Protein AF-0000000065977862 (afdb_homodimer)

Solvent-accessible surface area (backbone atoms only — not comparable to full-atom values): 32232 Å² total; per-residue (Å²): 123,79,76,81,74,73,74,46,27,35,34,35,35,22,67,51,68,40,28,45,36,22,51,49,40,24,47,62,66,51,50,54,41,31,39,32,36,29,49,92,56,52,55,38,40,43,19,47,24,53,32,53,48,42,27,31,52,81,55,30,76,56,52,52,38,62,42,56,51,68,64,34,32,77,22,51,32,39,36,36,43,52,56,70,78,80,52,93,88,59,50,72,64,56,44,46,43,54,30,50,54,54,44,51,70,47,46,51,51,30,48,73,37,55,38,76,45,29,41,39,27,60,22,61,57,20,31,56,49,26,40,46,49,33,26,46,56,49,52,62,67,37,31,36,37,13,45,34,16,32,47,57,15,32,38,42,16,42,55,52,12,61,75,71,71,47,60,26,74,58,38,52,46,50,31,32,22,37,61,63,92,50,38,45,72,47,60,92,67,20,20,46,90,80,43,36,50,64,56,50,39,52,74,69,72,44,60,76,62,51,61,56,51,50,52,49,51,48,72,42,43,63,57,54,22,29,75,35,55,66,58,81,24,48,18,52,8,38,44,50,33,49,53,50,42,30,22,77,65,48,54,62,38,78,40,38,23,11,37,74,31,82,50,56,98,75,34,63,87,46,31,38,16,35,43,25,26,26,19,70,73,28,55,73,44,78,55,75,74,91,60,53,73,69,55,44,52,44,42,51,51,20,49,50,56,51,48,53,54,44,52,51,36,46,65,72,63,58,68,76,56,65,96,125,80,75,83,72,72,73,47,25,36,34,36,34,23,68,50,68,40,28,44,34,21,53,48,40,24,46,63,66,50,51,53,40,30,39,31,36,30,49,90,57,52,52,38,38,42,18,48,23,54,33,53,48,42,28,32,50,83,55,31,77,58,52,54,39,64,42,56,53,68,64,33,30,77,22,51,32,39,35,35,43,53,56,69,76,81,52,93,88,58,49,72,66,56,44,47,41,54,28,49,54,54,45,51,72,47,44,50,49,30,47,70,36,54,37,75,44,27,41,39,26,62,21,62,56,20,31,56,49,27,41,48,48,33,28,45,57,46,55,61,67,38,30,36,35,12,44,32,17,32,49,56,16,32,37,43,15,42,54,52,11,60,75,70,70,47,58,27,73,58,36,51,47,49,30,30,22,37,62,63,91,48,38,44,71,46,60,94,66,19,20,46,89,81,44,36,49,64,56,51,39,51,74,69,72,45,61,76,63,52,60,56,50,49,52,50,51,48,71,42,43,62,55,54,22,27,75,35,55,66,57,80,24,49,20,52,8,38,46,49,34,50,52,51,41,30,23,76,64,48,55,61,40,78,41,39,22,11,38,74,31,81,50,56,96,75,34,65,86,45,31,38,15,35,43,25,28,27,18,70,73,27,55,74,42,80,52,74,75,90,60,54,73,69,54,43,50,45,40,51,52,20,49,48,54,52,49,53,53,46,54,52,35,46,65,74,62,57,69,75,58,66,94

pLDDT: mean 95.91, std 7.28, range [27.33, 98.94]

Organism: Lactobacillus acidophilus (strain ATCC 700396 / NCK56 / N2 / NCFM) (NCBI:txid272621)

Radius of gyration: 26.28 Å; Cα contacts (8 Å, |Δi|>4): 1397; chains: 2; bounding box: 61×75×62 Å

InterPro domains:
  IPR001236 Lactate/malate dehydrogenase, N-terminal [PF00056] (9-146)
  IPR001557 L-lactate/malate dehydrogenase [PIRSF000102] (6-319)
  IPR001557 L-lactate/malate dehydrogenase [PR00086] (9-33)
  IPR001557 L-lactate/malate dehydrogenase [PR00086] (34-58)
  IPR001557 L-lactate/malate dehydrogenase [PR00086] (120-140)
  IPR001557 L-lactate/malate dehydrogenase [PR00086] (144-162)
  IPR001557 L-lactate/malate dehydrogenase [PR00086] (174-187)
  IPR011304 L-lactate dehydrogenase [MF_00488] (7-314)
  IPR011304 L-lactate dehydrogenase [TIGR01771] (12-308)
  IPR015955 Lactate dehydrogenase/glycoside hydrolase, family 4, C-terminal [G3DSA:3.90.110.10] (149-323)
  IPR015955 Lactate dehydrogenase/glycoside hydrolase, family 4, C-terminal [SSF56327] (147-313)
  IPR018177 L-lactate dehydrogenase, active site [PS00064] (176-182)
  IPR022383 Lactate/malate dehydrogenase, C-terminal [PF02866] (149-316)
  IPR036291 NAD(P)-binding domain superfamily [SSF51735] (6-148)

Secondary structure (DSSP, 8-state):
-----PPPEEEEE--SHHHHHHHHHHHHHT--SEEEEE-S-HHHHHHHHHHHHTTGGGS---EEEE--GGGGGG-SEEEE---PPPPTT--HHHHHHHHHHHHHHHHHHHHHTT--SEEEE-SSSHHHHHHHHHHHH---GGGEEE-TTHHHHHHHHHHHHHHHTS-GGGEE--EEB-SSTT-EE-TTT-EETTEEHHHHHHHTT--THHHHHHHHHHHHHHHHHHHHHS---HHHHHHHHHHHHHHHTT--EEEEEEEEEESGGG-EEEEEEEEEEEETTEEEEE------HHHHHHHHHHHHHHHHHHHHHHHHH------/-----PPPEEEEE--SHHHHHHHHHHHHHT--SEEEEE-S-HHHHHHHHHHHHTTGGGS---EEEE--GGGGGG-SEEEE---PPPPTT--HHHHHHHHHHHHHHHHHHHHHTT--SEEEE-SSSHHHHHHHHHHHH---GGGEEE-TTHHHHHHHHHHHHHHHTS-GGGEE--EEB-SSTT-EE-TTT-EETTEEHHHHHHHTT--THHHHHHHHHHHHHHHHHHHHHS---HHHHHHHHHHHHHHHTT--EEEEEEEEEESGGG-EEEEEEEEEEEETTEEEEE------HHHHHHHHHHHHHHHHHHHHHHHHH------

Structure (mmCIF, N/CA/C/O backbone):
data_AF-0000000065977862-model_v1
#
loop_
_entity.id
_entity.type
_entity.pdbx_description
1 polymer 'L-lactate dehydrogenase 1'
#
loop_
_atom_site.group_PDB
_atom_site.id
_atom_site.type_symbol
_atom_site.label_atom_id
_atom_site.label_alt_id
_atom_site.label_comp_id
_atom_site.label_asym_id
_atom_site.label_entity_id
_atom_site.label_seq_id
_atom_site.pdbx_PDB_ins_code
_atom_site.Cartn_x
_atom_site.Cartn_y
_atom_site.Cartn_z
_atom_site.occupancy
_atom_site.B_iso_or_equiv
_atom_site.auth_seq_id
_atom_site.auth_comp_id
_atom_site.auth_asym_id
_atom_site.auth_atom_id
_atom_site.pdbx_PDB_model_num
ATOM 1 N N . MET A 1 1 ? 33.156 -12.344 16.094 1 28.36 1 MET A N 1
ATOM 2 C CA . MET A 1 1 ? 32.906 -11.18 15.25 1 28.36 1 MET A CA 1
ATOM 3 C C . MET A 1 1 ? 31.453 -11.164 14.781 1 28.36 1 MET A C 1
ATOM 5 O O . MET A 1 1 ? 30.938 -12.18 14.32 1 28.36 1 MET A O 1
ATOM 9 N N . ALA A 1 2 ? 30.734 -10.211 15.227 1 36.12 2 ALA A N 1
ATOM 10 C CA . ALA A 1 2 ? 29.328 -10.109 14.891 1 36.12 2 ALA A CA 1
ATOM 11 C C . ALA A 1 2 ? 29.094 -10.305 13.391 1 36.12 2 ALA A C 1
ATOM 13 O O . ALA A 1 2 ? 29.828 -9.758 12.57 1 36.12 2 ALA A O 1
ATOM 14 N N . ARG A 1 3 ? 28.797 -11.406 12.938 1 39 3 ARG A N 1
ATOM 15 C CA . ARG A 1 3 ? 28.516 -11.633 11.523 1 39 3 ARG A CA 1
ATOM 16 C C . ARG A 1 3 ? 27.828 -10.43 10.898 1 39 3 ARG A C 1
ATOM 18 O O . ARG A 1 3 ? 26.797 -9.961 11.406 1 39 3 ARG A O 1
ATOM 25 N N . VAL A 1 4 ? 28.688 -9.461 10.281 1 50.78 4 VAL A N 1
ATOM 26 C CA . VAL A 1 4 ? 28.172 -8.25 9.648 1 50.78 4 VAL A CA 1
ATOM 27 C C . VAL A 1 4 ? 27.047 -8.617 8.68 1 50.78 4 VAL A C 1
ATOM 29 O O . VAL A 1 4 ? 27.297 -9.172 7.609 1 50.78 4 VAL A O 1
ATOM 32 N N . GLU A 1 5 ? 25.875 -9.102 9.148 1 66.5 5 GLU A N 1
ATOM 33 C CA . GLU A 1 5 ? 24.75 -9.438 8.281 1 66.5 5 GLU A CA 1
ATOM 34 C C . GLU A 1 5 ? 24.359 -8.25 7.398 1 66.5 5 GLU A C 1
ATOM 36 O O . GLU A 1 5 ? 24.219 -7.129 7.883 1 66.5 5 GLU A O 1
ATOM 41 N N . LYS A 1 6 ? 24.703 -8.383 6.047 1 84.06 6 LYS A N 1
ATOM 42 C CA . LYS A 1 6 ? 24.375 -7.375 5.043 1 84.06 6 LYS A CA 1
ATOM 43 C C . LYS A 1 6 ? 22.859 -7.141 4.988 1 84.06 6 LYS A C 1
ATOM 45 O O . LYS A 1 6 ? 22.078 -8.07 5.172 1 84.06 6 LYS A O 1
ATOM 50 N N . PRO A 1 7 ? 22.453 -5.848 4.941 1 91.94 7 PRO A N 1
ATOM 51 C CA . PRO A 1 7 ? 21.031 -5.566 4.754 1 91.94 7 PRO A CA 1
ATOM 52 C C . PRO A 1 7 ? 20.438 -6.316 3.566 1 91.94 7 PRO A C 1
ATOM 54 O O . PRO A 1 7 ? 21.109 -6.512 2.551 1 91.94 7 PRO A O 1
ATOM 57 N N . ARG A 1 8 ? 19.297 -6.895 3.783 1 96.88 8 ARG A N 1
ATOM 58 C CA . ARG A 1 8 ? 18.594 -7.512 2.664 1 96.88 8 ARG A CA 1
ATOM 59 C C . ARG A 1 8 ? 18.297 -6.488 1.574 1 96.88 8 ARG A C 1
ATOM 61 O O . ARG A 1 8 ? 17.859 -5.371 1.867 1 96.88 8 ARG A O 1
ATOM 68 N N . LYS A 1 9 ? 18.625 -6.891 0.368 1 98.38 9 LYS A N 1
ATOM 69 C CA . LYS A 1 9 ? 18.531 -5.98 -0.771 1 98.38 9 LYS A CA 1
ATOM 70 C C . LYS A 1 9 ? 17.672 -6.578 -1.881 1 98.38 9 LYS A C 1
ATOM 72 O O . LYS A 1 9 ? 17.953 -7.672 -2.369 1 98.38 9 LYS A O 1
ATOM 77 N N . VAL A 1 10 ? 16.609 -5.836 -2.252 1 98.94 10 VAL A N 1
ATOM 78 C CA . VAL A 1 10 ? 15.719 -6.227 -3.344 1 98.94 10 VAL A CA 1
ATOM 79 C C . VAL A 1 10 ? 15.82 -5.211 -4.48 1 98.94 10 VAL A C 1
ATOM 81 O O . VAL A 1 10 ? 15.844 -4.004 -4.238 1 98.94 10 VAL A O 1
ATOM 84 N N . ILE A 1 11 ? 15.969 -5.684 -5.715 1 98.94 11 ILE A N 1
ATOM 85 C CA . ILE A 1 11 ? 15.867 -4.832 -6.895 1 98.94 11 ILE A CA 1
ATOM 86 C C . ILE A 1 11 ? 14.586 -5.16 -7.656 1 98.94 11 ILE A C 1
ATOM 88 O O . ILE A 1 11 ? 14.352 -6.316 -8.023 1 98.94 11 ILE A O 1
ATOM 92 N N . LEU A 1 12 ? 13.758 -4.184 -7.785 1 98.94 12 LEU A N 1
ATOM 93 C CA . LEU A 1 12 ? 12.539 -4.273 -8.586 1 98.94 12 LEU A CA 1
ATOM 94 C C . LEU A 1 12 ? 12.789 -3.773 -10.008 1 98.94 12 LEU A C 1
ATOM 96 O O . LEU A 1 12 ? 13.273 -2.658 -10.195 1 98.94 12 LEU A O 1
ATOM 100 N N . VAL A 1 13 ? 12.539 -4.621 -10.977 1 98.94 13 VAL A N 1
ATOM 101 C CA . VAL A 1 13 ? 12.609 -4.199 -12.375 1 98.94 13 VAL A CA 1
ATOM 102 C C . VAL A 1 13 ? 11.203 -4.086 -12.953 1 98.94 13 VAL A C 1
ATOM 104 O O . VAL A 1 13 ? 10.531 -5.094 -13.18 1 98.94 13 VAL A O 1
ATOM 107 N N . GLY A 1 14 ? 10.812 -2.914 -13.266 1 98.62 14 GLY A N 1
ATOM 108 C CA . GLY A 1 14 ? 9.453 -2.584 -13.656 1 98.62 14 GLY A CA 1
ATOM 109 C C . GLY A 1 14 ? 8.711 -1.782 -12.602 1 98.62 14 GLY A C 1
ATOM 110 O O . GLY A 1 14 ? 8.398 -2.301 -11.523 1 98.62 14 GLY A O 1
ATOM 111 N N . ASP A 1 15 ? 8.422 -0.529 -12.914 1 98 15 ASP A N 1
ATOM 112 C CA . ASP A 1 15 ? 7.781 0.382 -11.969 1 98 15 ASP A CA 1
ATOM 113 C C . ASP A 1 15 ? 6.398 0.797 -12.461 1 98 15 ASP A C 1
ATOM 115 O O . ASP A 1 15 ? 5.996 1.951 -12.297 1 98 15 ASP A O 1
ATOM 119 N N . GLY A 1 16 ? 5.695 -0.163 -13.164 1 96.5 16 GLY A N 1
ATOM 120 C CA . GLY A 1 16 ? 4.285 0.026 -13.469 1 96.5 16 GLY A CA 1
ATOM 121 C C . GLY A 1 16 ? 3.387 -0.188 -12.266 1 96.5 16 GLY A C 1
ATOM 122 O O . GLY A 1 16 ? 3.85 -0.161 -11.125 1 96.5 16 GLY A O 1
ATOM 123 N N . ALA A 1 17 ? 2.09 -0.429 -12.523 1 96.44 17 ALA A N 1
ATOM 124 C CA . ALA A 1 17 ? 1.097 -0.534 -11.461 1 96.44 17 ALA A CA 1
ATOM 125 C C . ALA A 1 17 ? 1.419 -1.693 -10.523 1 96.44 17 ALA A C 1
ATOM 127 O O . ALA A 1 17 ? 1.368 -1.542 -9.297 1 96.44 17 ALA A O 1
ATOM 128 N N . VAL A 1 18 ? 1.804 -2.799 -11.109 1 97.81 18 VAL A N 1
ATOM 129 C CA . VAL A 1 18 ? 2.107 -3.975 -10.297 1 97.81 18 VAL A CA 1
ATOM 130 C C . VAL A 1 18 ? 3.396 -3.744 -9.516 1 97.81 18 VAL A C 1
ATOM 132 O O . VAL A 1 18 ? 3.443 -3.979 -8.305 1 97.81 18 VAL A O 1
ATOM 135 N N . GLY A 1 19 ? 4.414 -3.236 -10.203 1 98.56 19 GLY A N 1
ATOM 136 C CA . GLY A 1 19 ? 5.703 -3.029 -9.562 1 98.56 19 GLY A CA 1
ATOM 137 C C . GLY A 1 19 ? 5.652 -2.014 -8.438 1 98.56 19 GLY A C 1
ATOM 138 O O . GLY A 1 19 ? 6.211 -2.24 -7.363 1 98.56 19 GLY A O 1
ATOM 139 N N . SER A 1 20 ? 5.012 -0.903 -8.656 1 98.31 20 SER A N 1
ATOM 140 C CA . SER A 1 20 ? 4.93 0.137 -7.637 1 98.31 20 SER A CA 1
ATOM 141 C C . SER A 1 20 ? 4.086 -0.319 -6.449 1 98.31 20 SER A C 1
ATOM 143 O O . SER A 1 20 ? 4.352 0.068 -5.309 1 98.31 20 SER A O 1
ATOM 145 N N . THR A 1 21 ? 3.02 -1.108 -6.738 1 98.62 21 THR A N 1
ATOM 146 C CA . THR A 1 21 ? 2.213 -1.673 -5.664 1 98.62 21 THR A CA 1
ATOM 147 C C . THR A 1 21 ? 3.031 -2.66 -4.836 1 98.62 21 THR A C 1
ATOM 149 O O . THR A 1 21 ? 2.926 -2.686 -3.607 1 98.62 21 THR A O 1
ATOM 152 N N . PHE A 1 22 ? 3.867 -3.49 -5.508 1 98.88 22 PHE A N 1
ATOM 153 C CA . PHE A 1 22 ? 4.812 -4.367 -4.832 1 98.88 22 PHE A CA 1
ATOM 154 C C . PHE A 1 22 ? 5.746 -3.566 -3.93 1 98.88 22 PHE A C 1
ATOM 156 O O . PHE A 1 22 ? 5.902 -3.887 -2.75 1 98.88 22 PHE A O 1
ATOM 163 N N . ALA A 1 23 ? 6.32 -2.516 -4.477 1 98.88 23 ALA A N 1
ATOM 164 C CA . ALA A 1 23 ? 7.242 -1.664 -3.729 1 98.88 23 ALA A CA 1
ATOM 165 C C . ALA A 1 23 ? 6.562 -1.072 -2.498 1 98.88 23 ALA A C 1
ATOM 167 O O . ALA A 1 23 ? 7.129 -1.086 -1.402 1 98.88 23 ALA A O 1
ATOM 168 N N . PHE A 1 24 ? 5.387 -0.599 -2.703 1 98.81 24 PHE A N 1
ATOM 169 C CA . PHE A 1 24 ? 4.648 0.019 -1.606 1 98.81 24 PHE A CA 1
ATOM 170 C C . PHE A 1 24 ? 4.293 -1.014 -0.545 1 98.81 24 PHE A C 1
ATOM 172 O O . PHE A 1 24 ? 4.316 -0.716 0.651 1 98.81 24 PHE A O 1
ATOM 179 N N . SER A 1 25 ? 3.902 -2.266 -0.946 1 98.88 25 SER A N 1
ATOM 180 C CA . SER A 1 25 ? 3.654 -3.354 -0.005 1 98.88 25 SER A CA 1
ATOM 181 C C . SER A 1 25 ? 4.891 -3.65 0.836 1 98.88 25 SER A C 1
ATOM 183 O O . SER A 1 25 ? 4.789 -3.877 2.043 1 98.88 25 SER A O 1
ATOM 185 N N . MET A 1 26 ? 6.074 -3.615 0.204 1 98.75 26 MET A N 1
ATOM 186 C CA . MET A 1 26 ? 7.324 -3.846 0.919 1 98.75 26 MET A CA 1
ATOM 187 C C . MET A 1 26 ? 7.547 -2.777 1.984 1 98.75 26 MET A C 1
ATOM 189 O O . MET A 1 26 ? 7.98 -3.084 3.096 1 98.75 26 MET A O 1
ATOM 193 N N . VAL A 1 27 ? 7.23 -1.521 1.624 1 98.62 27 VAL A N 1
ATOM 194 C CA . VAL A 1 27 ? 7.398 -0.399 2.543 1 98.62 27 VAL A CA 1
ATOM 195 C C . VAL A 1 27 ? 6.441 -0.552 3.723 1 98.62 27 VAL A C 1
ATOM 197 O O . VAL A 1 27 ? 6.848 -0.43 4.879 1 98.62 27 VAL A O 1
ATOM 200 N N . GLN A 1 28 ? 5.195 -0.87 3.428 1 98.69 28 GLN A N 1
ATOM 201 C CA . GLN A 1 28 ? 4.145 -0.946 4.438 1 98.69 28 GLN A CA 1
ATOM 202 C C . GLN A 1 28 ? 4.395 -2.096 5.406 1 98.69 28 GLN A C 1
ATOM 204 O O . GLN A 1 28 ? 4.039 -2.012 6.582 1 98.69 28 GLN A O 1
ATOM 209 N N . GLN A 1 29 ? 5.066 -3.189 4.949 1 98.19 29 GLN A N 1
ATOM 210 C CA . GLN A 1 29 ? 5.223 -4.395 5.754 1 98.19 29 GLN A CA 1
ATOM 211 C C . GLN A 1 29 ? 6.641 -4.5 6.312 1 98.19 29 GLN A C 1
ATOM 213 O O . GLN A 1 29 ? 6.953 -5.438 7.051 1 98.19 29 GLN A O 1
ATOM 218 N N . GLY A 1 30 ? 7.531 -3.561 5.953 1 98 30 GLY A N 1
ATOM 219 C CA . GLY A 1 30 ? 8.898 -3.564 6.441 1 98 30 GLY A CA 1
ATOM 220 C C . GLY A 1 30 ? 9.727 -4.703 5.875 1 98 30 GLY A C 1
ATOM 221 O O . GLY A 1 30 ? 10.531 -5.305 6.59 1 98 30 GLY A O 1
ATOM 222 N N . ILE A 1 31 ? 9.469 -5.039 4.594 1 98.25 31 ILE A N 1
ATOM 223 C CA . ILE A 1 31 ? 10.172 -6.148 3.963 1 98.25 31 ILE A CA 1
ATOM 224 C C . ILE A 1 31 ? 11.477 -5.645 3.342 1 98.25 31 ILE A C 1
ATOM 226 O O . ILE A 1 31 ? 11.453 -4.785 2.457 1 98.25 31 ILE A O 1
ATOM 230 N N . ALA A 1 32 ? 12.602 -6.133 3.791 1 97.69 32 ALA A N 1
ATOM 231 C CA . ALA A 1 32 ? 13.953 -5.809 3.328 1 97.69 32 ALA A CA 1
ATOM 232 C 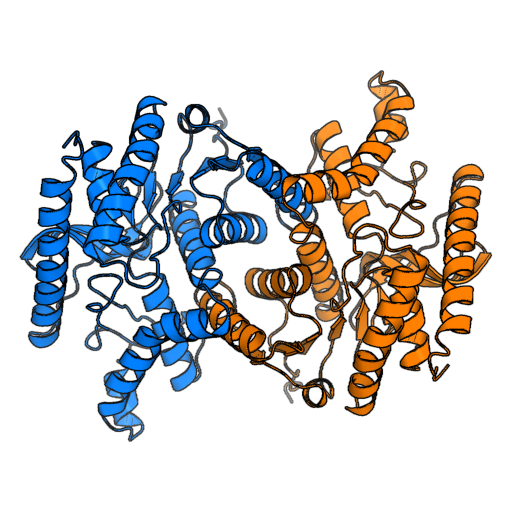C . ALA A 1 32 ? 14.359 -4.406 3.773 1 97.69 32 ALA A C 1
ATOM 234 O O . ALA A 1 32 ? 13.508 -3.545 3.996 1 97.69 32 ALA A O 1
ATOM 235 N N . GLU A 1 33 ? 15.609 -4.129 3.824 1 97.12 33 GLU A N 1
ATOM 236 C CA . GLU A 1 33 ? 16.172 -2.85 4.254 1 97.12 33 GLU A CA 1
ATOM 237 C C . GLU A 1 33 ? 16.484 -1.956 3.059 1 97.12 33 GLU A C 1
ATOM 239 O O . GLU A 1 33 ? 16.5 -0.729 3.178 1 97.12 33 GLU A O 1
ATOM 244 N N . GLU A 1 34 ? 16.734 -2.625 1.899 1 98.06 34 GLU A N 1
ATOM 245 C CA . GLU A 1 34 ? 17.078 -1.879 0.691 1 98.06 34 GLU A CA 1
ATOM 246 C C . GLU A 1 34 ? 16.172 -2.264 -0.469 1 98.06 34 GLU A C 1
ATOM 248 O O . GLU A 1 34 ? 15.922 -3.449 -0.71 1 98.06 34 GLU A O 1
ATOM 253 N N . LEU A 1 35 ? 15.672 -1.225 -1.114 1 98.81 35 LEU A N 1
ATOM 254 C CA . LEU A 1 35 ? 14.828 -1.412 -2.287 1 98.81 35 LEU A CA 1
ATOM 255 C C . LEU A 1 35 ? 15.281 -0.516 -3.434 1 98.81 35 LEU A C 1
ATOM 257 O O . LEU A 1 35 ? 15.102 0.703 -3.385 1 98.81 35 LEU A O 1
ATOM 261 N N . GLY A 1 36 ? 15.977 -1.075 -4.445 1 98.88 36 GLY A N 1
ATOM 262 C CA . GLY A 1 36 ? 16.25 -0.389 -5.695 1 98.88 36 GLY A CA 1
ATOM 263 C C . GLY A 1 36 ? 15.203 -0.636 -6.758 1 98.88 36 GLY A C 1
ATOM 264 O O . GLY A 1 36 ? 14.68 -1.746 -6.875 1 98.88 36 GLY A O 1
ATOM 265 N N . ILE A 1 37 ? 14.898 0.383 -7.52 1 98.94 37 ILE A N 1
ATOM 266 C CA . ILE A 1 37 ? 13.875 0.27 -8.555 1 98.94 37 ILE A CA 1
ATOM 267 C C . ILE A 1 37 ? 14.469 0.64 -9.914 1 98.94 37 ILE A C 1
ATOM 269 O O . ILE A 1 37 ? 15.133 1.67 -10.047 1 98.94 37 ILE A O 1
ATOM 273 N N . ILE A 1 38 ? 14.289 -0.224 -10.852 1 98.88 38 ILE A N 1
ATOM 274 C CA . ILE A 1 38 ? 14.734 0.011 -12.219 1 98.88 38 ILE A CA 1
ATOM 275 C C . ILE A 1 38 ? 13.523 0.075 -13.156 1 98.88 38 ILE A C 1
ATOM 277 O O . ILE A 1 38 ? 12.617 -0.756 -13.062 1 98.88 38 ILE A O 1
ATOM 281 N N . ASP A 1 39 ? 13.438 1.006 -13.969 1 98.5 39 ASP A N 1
ATOM 282 C CA . ASP A 1 39 ? 12.477 1.145 -15.055 1 98.5 39 ASP A CA 1
ATOM 283 C C . ASP A 1 39 ? 13.031 2.027 -16.172 1 98.5 39 ASP A C 1
ATOM 285 O O . ASP A 1 39 ? 13.961 2.807 -15.945 1 98.5 39 ASP A O 1
ATOM 289 N N . ILE A 1 40 ? 12.5 1.864 -17.344 1 97 40 ILE A N 1
ATOM 290 C CA . ILE A 1 40 ? 12.938 2.699 -18.453 1 97 40 ILE A CA 1
ATOM 291 C C . ILE A 1 40 ? 12.516 4.145 -18.219 1 97 40 ILE A C 1
ATOM 293 O O . ILE A 1 40 ? 13.18 5.078 -18.672 1 97 40 ILE A O 1
ATOM 297 N N . ALA A 1 41 ? 11.383 4.312 -17.516 1 97 41 AL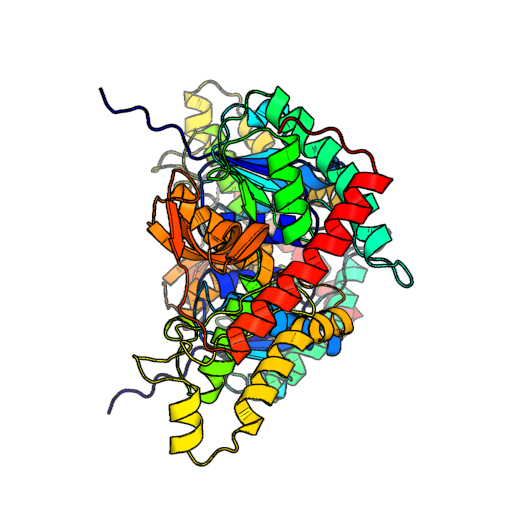A A N 1
ATOM 298 C CA . ALA A 1 41 ? 10.938 5.652 -17.141 1 97 41 ALA A CA 1
ATOM 299 C C . ALA A 1 41 ? 11.688 6.152 -15.906 1 97 41 ALA A C 1
ATOM 301 O O . ALA A 1 41 ? 11.109 6.27 -14.82 1 97 41 ALA A O 1
ATOM 302 N N . LYS A 1 42 ? 12.859 6.652 -16.047 1 97.19 42 LYS A N 1
ATOM 303 C CA . LYS A 1 42 ? 13.805 6.949 -14.969 1 97.19 42 LYS A CA 1
ATOM 304 C C . LYS A 1 42 ? 13.266 8.039 -14.055 1 97.19 42 LYS A C 1
ATOM 306 O O . LYS A 1 42 ? 13.359 7.93 -12.828 1 97.19 42 LYS A O 1
ATOM 311 N N . GLU A 1 43 ? 12.742 9.094 -14.609 1 97.19 43 GLU A N 1
ATOM 312 C CA . GLU A 1 43 ? 12.211 10.18 -13.797 1 97.19 43 GLU A CA 1
ATOM 313 C C . GLU A 1 43 ? 11.062 9.703 -12.922 1 97.19 43 GLU A C 1
ATOM 315 O O . GLU A 1 43 ? 10.961 10.094 -11.75 1 97.19 43 GLU A O 1
ATOM 320 N N . HIS A 1 44 ? 10.242 8.898 -13.531 1 97.62 44 HIS A N 1
ATOM 321 C CA . HIS A 1 44 ? 9.133 8.328 -12.766 1 97.62 44 HIS A CA 1
ATOM 322 C C . HIS A 1 44 ? 9.648 7.52 -11.578 1 97.62 44 HIS A C 1
ATOM 324 O O . HIS A 1 44 ? 9.094 7.613 -10.477 1 97.62 44 HIS A O 1
ATOM 330 N N . VAL A 1 45 ? 10.672 6.734 -11.789 1 98.38 45 VAL A N 1
ATOM 331 C CA . VAL A 1 45 ? 11.258 5.914 -10.734 1 98.38 45 VAL A CA 1
ATOM 332 C C . VAL A 1 45 ? 11.789 6.805 -9.617 1 98.38 45 VAL A C 1
ATOM 334 O O . VAL A 1 45 ? 11.602 6.512 -8.438 1 98.38 45 VAL A O 1
ATOM 337 N N . GLU A 1 46 ? 12.461 7.848 -9.992 1 98.25 46 GLU A N 1
ATOM 338 C CA . GLU A 1 46 ? 13 8.781 -9 1 98.25 46 GLU A CA 1
ATOM 339 C C . GLU A 1 46 ? 11.883 9.383 -8.148 1 98.25 46 GLU A C 1
ATOM 341 O O . GLU A 1 46 ? 11.984 9.438 -6.926 1 98.25 46 GLU A O 1
ATOM 346 N N . GLY A 1 47 ? 10.852 9.859 -8.805 1 98.06 47 GLY A N 1
ATOM 347 C CA . GLY A 1 47 ? 9.703 10.398 -8.094 1 98.06 47 GLY A CA 1
ATOM 348 C C . GLY A 1 47 ? 9.055 9.391 -7.164 1 98.06 47 GLY A C 1
ATOM 349 O O . GLY A 1 47 ? 8.695 9.719 -6.031 1 98.06 47 GLY A O 1
ATOM 350 N N . ASP A 1 48 ? 8.914 8.172 -7.672 1 98.12 48 ASP A N 1
ATOM 351 C CA . ASP A 1 48 ? 8.305 7.109 -6.875 1 98.12 48 ASP A CA 1
ATOM 352 C C . ASP A 1 48 ? 9.164 6.777 -5.656 1 98.12 48 ASP A C 1
ATOM 354 O O . ASP A 1 48 ? 8.641 6.543 -4.566 1 98.12 48 ASP A O 1
ATOM 358 N N . ALA A 1 49 ? 10.445 6.715 -5.867 1 98.5 49 ALA A N 1
ATOM 359 C CA . ALA A 1 49 ? 11.359 6.402 -4.766 1 98.5 49 ALA A CA 1
ATOM 360 C C . ALA A 1 49 ? 11.242 7.441 -3.654 1 98.5 49 ALA A C 1
ATOM 362 O O . ALA A 1 49 ? 11.203 7.094 -2.471 1 98.5 49 ALA A O 1
ATOM 363 N N . ILE A 1 50 ? 11.195 8.719 -4.004 1 98.06 50 ILE A N 1
ATOM 364 C CA . ILE A 1 50 ? 11.055 9.789 -3.023 1 98.06 50 ILE A CA 1
ATOM 365 C C . ILE A 1 50 ? 9.727 9.656 -2.293 1 98.06 50 ILE A C 1
ATOM 367 O O . ILE A 1 50 ? 9.68 9.711 -1.061 1 98.06 50 ILE A O 1
ATOM 371 N N . ASP A 1 51 ? 8.68 9.477 -3.021 1 98.5 51 ASP A N 1
ATOM 372 C CA . ASP A 1 51 ? 7.336 9.406 -2.447 1 98.5 51 ASP A CA 1
ATOM 373 C C . ASP A 1 51 ? 7.184 8.18 -1.555 1 98.5 51 ASP A C 1
ATOM 375 O O . ASP A 1 51 ? 6.57 8.25 -0.489 1 98.5 51 ASP A O 1
ATOM 379 N N . LEU A 1 52 ? 7.738 7.043 -2.027 1 98.69 52 LEU A N 1
ATOM 380 C CA . LEU A 1 52 ? 7.727 5.836 -1.205 1 98.69 52 LEU A CA 1
ATOM 381 C C . LEU A 1 52 ? 8.477 6.062 0.102 1 98.69 52 LEU A C 1
ATOM 383 O O . LEU A 1 52 ? 8.031 5.621 1.163 1 98.69 52 LEU A O 1
ATOM 387 N N . ALA A 1 53 ? 9.602 6.73 0.003 1 98.25 53 ALA A N 1
ATOM 388 C CA . ALA A 1 53 ? 10.398 7.016 1.191 1 98.25 53 ALA A CA 1
ATOM 389 C C . ALA A 1 53 ? 9.641 7.922 2.158 1 98.25 53 ALA A C 1
ATOM 391 O O . ALA A 1 53 ? 9.828 7.84 3.373 1 98.25 53 ALA A O 1
ATOM 392 N N . ASP A 1 54 ? 8.742 8.734 1.625 1 98.31 54 ASP A N 1
ATOM 393 C CA . ASP A 1 54 ? 7.941 9.641 2.443 1 98.31 54 ASP A CA 1
ATOM 394 C C . ASP A 1 54 ? 6.984 8.867 3.35 1 98.31 54 ASP A C 1
ATOM 396 O O . ASP A 1 54 ? 6.41 9.438 4.281 1 98.31 54 ASP A O 1
ATOM 400 N N . ALA A 1 55 ? 6.844 7.574 3.139 1 98.06 55 ALA A N 1
ATOM 401 C CA . ALA A 1 55 ? 5.977 6.754 3.979 1 98.06 55 ALA A CA 1
ATOM 402 C C . ALA A 1 55 ? 6.742 6.184 5.168 1 98.06 55 ALA A C 1
ATOM 404 O O . ALA A 1 55 ? 6.137 5.695 6.125 1 98.06 55 ALA A O 1
ATOM 405 N N . THR A 1 56 ? 8.031 6.27 5.207 1 97.44 56 THR A N 1
ATOM 406 C CA . THR A 1 56 ? 8.875 5.512 6.125 1 97.44 56 THR A CA 1
ATOM 407 C C . THR A 1 56 ? 8.789 6.082 7.535 1 97.44 56 THR A C 1
ATOM 409 O O . THR A 1 56 ? 8.969 5.359 8.516 1 97.44 56 THR A O 1
ATOM 412 N N . PRO A 1 57 ? 8.414 7.387 7.723 1 97 57 PRO A N 1
ATOM 413 C CA . PRO A 1 57 ? 8.289 7.887 9.094 1 97 57 PRO A CA 1
ATOM 414 C C . PRO A 1 57 ? 7.184 7.184 9.875 1 97 57 PRO A C 1
ATOM 416 O O . PRO A 1 57 ? 7.172 7.223 11.109 1 97 57 PRO A O 1
ATOM 419 N N . TRP A 1 58 ? 6.254 6.5 9.211 1 96.81 58 TRP A N 1
ATOM 420 C CA . TRP A 1 58 ? 5.113 5.891 9.891 1 96.81 58 TRP A CA 1
ATOM 421 C C . TRP A 1 58 ? 5.102 4.379 9.68 1 96.81 58 TRP A C 1
ATOM 423 O O . TRP A 1 58 ? 4.125 3.707 10.023 1 96.81 58 TRP A O 1
ATOM 433 N N . THR A 1 59 ? 6.152 3.85 9.047 1 96.81 59 THR A N 1
ATOM 434 C CA . THR A 1 59 ? 6.23 2.418 8.781 1 96.81 59 THR A CA 1
ATOM 435 C C . THR A 1 59 ? 7.559 1.85 9.273 1 96.81 59 THR A C 1
ATOM 437 O O . THR A 1 59 ? 7.77 1.705 10.484 1 96.81 59 THR A O 1
ATOM 440 N N . PHE A 1 60 ? 8.523 1.565 8.344 1 96.44 60 PHE A N 1
ATOM 441 C CA . PHE A 1 60 ? 9.812 0.978 8.688 1 96.44 60 PHE A CA 1
ATOM 442 C C . PHE A 1 60 ? 10.945 1.682 7.953 1 96.44 60 PHE A C 1
ATOM 444 O O . PHE A 1 60 ? 10.766 2.148 6.824 1 96.44 60 PHE A O 1
ATOM 451 N N . PRO A 1 61 ? 12.102 1.789 8.664 1 95.25 61 PRO A N 1
ATOM 452 C CA . PRO A 1 61 ? 13.25 2.322 7.926 1 95.25 61 PRO A CA 1
ATOM 453 C C . PRO A 1 61 ? 13.57 1.518 6.668 1 95.25 61 PRO A C 1
ATOM 455 O O . PRO A 1 61 ? 13.477 0.288 6.676 1 95.25 61 PRO A O 1
ATOM 458 N N . LYS A 1 62 ? 13.805 2.209 5.625 1 97.19 62 LYS A N 1
ATOM 459 C CA . LYS A 1 62 ? 14.141 1.571 4.355 1 97.19 62 LYS A CA 1
ATOM 460 C C . LYS A 1 62 ? 14.891 2.531 3.438 1 97.19 62 LYS A C 1
ATOM 462 O O . LYS A 1 62 ? 14.531 3.705 3.332 1 97.19 62 LYS A O 1
ATOM 467 N N . ASN A 1 63 ? 15.961 2.061 2.842 1 97.56 63 ASN A N 1
ATOM 468 C CA . ASN A 1 63 ? 16.625 2.809 1.782 1 97.56 63 ASN A CA 1
ATOM 469 C C . ASN A 1 63 ? 16.016 2.518 0.416 1 97.56 63 ASN A C 1
ATOM 471 O O . ASN A 1 63 ? 16.125 1.4 -0.093 1 97.56 63 ASN A O 1
ATOM 475 N N . ILE A 1 64 ? 15.312 3.438 -0.177 1 98.62 64 ILE A N 1
ATOM 476 C CA . ILE A 1 64 ? 14.625 3.301 -1.456 1 98.62 64 ILE A CA 1
ATOM 477 C C . ILE A 1 64 ? 15.258 4.234 -2.484 1 98.62 64 ILE A C 1
ATOM 479 O O . ILE A 1 64 ? 15.406 5.434 -2.238 1 98.62 64 ILE A O 1
ATOM 483 N N . TYR A 1 65 ? 15.609 3.736 -3.645 1 98.44 65 TYR A N 1
ATOM 484 C CA . TYR A 1 65 ? 16.344 4.586 -4.582 1 98.44 65 TYR A CA 1
ATOM 485 C C . TYR A 1 65 ? 16.156 4.094 -6.016 1 98.44 65 TYR A C 1
ATOM 487 O O . TYR A 1 65 ? 15.75 2.949 -6.238 1 98.44 65 TYR A O 1
ATOM 495 N N . ALA A 1 66 ? 16.312 5.02 -6.969 1 98.62 66 ALA A N 1
ATOM 496 C CA . ALA A 1 66 ? 16.406 4.645 -8.375 1 98.62 66 ALA A CA 1
ATOM 497 C C . ALA A 1 66 ? 17.703 3.895 -8.672 1 98.62 66 ALA A C 1
ATOM 499 O O . ALA A 1 66 ? 18.797 4.434 -8.477 1 98.62 66 ALA A O 1
ATOM 500 N N . ALA A 1 67 ? 17.594 2.674 -9.148 1 98.75 67 ALA A N 1
ATOM 501 C CA . ALA A 1 67 ? 18.75 1.799 -9.328 1 98.75 67 ALA A CA 1
ATOM 502 C C . ALA A 1 67 ? 19.062 1.612 -10.812 1 98.75 67 ALA A C 1
ATOM 504 O O . ALA A 1 67 ? 18.281 2.016 -11.672 1 98.75 67 ALA A O 1
ATOM 505 N N . ASP A 1 68 ? 20.25 1.139 -11.07 1 98.44 68 ASP A N 1
ATOM 506 C CA . ASP A 1 68 ? 20.656 0.6 -12.359 1 98.44 68 ASP A CA 1
ATOM 507 C C . ASP A 1 68 ? 21.031 -0.875 -12.25 1 98.44 68 ASP A C 1
ATOM 509 O O . ASP A 1 68 ? 21.078 -1.426 -11.148 1 98.44 68 ASP A O 1
ATOM 513 N N . TYR A 1 69 ? 21.25 -1.499 -13.367 1 98.69 69 TYR A N 1
ATOM 514 C CA . TYR A 1 69 ? 21.453 -2.941 -13.375 1 98.69 69 TYR A CA 1
ATOM 515 C C . TYR A 1 69 ? 22.734 -3.309 -12.609 1 98.69 69 TYR A C 1
ATOM 517 O O . TYR A 1 69 ? 22.812 -4.387 -12.016 1 98.69 69 TYR A O 1
ATOM 525 N N . ALA A 1 70 ? 23.703 -2.453 -12.586 1 98.62 70 ALA A N 1
ATOM 526 C CA . ALA A 1 70 ? 24.938 -2.703 -11.844 1 98.62 70 ALA A CA 1
ATOM 527 C C . ALA A 1 70 ? 24.656 -2.889 -10.352 1 98.62 70 ALA A C 1
ATOM 529 O O . ALA A 1 70 ? 25.391 -3.582 -9.656 1 98.62 70 ALA A O 1
ATOM 530 N N . ASP A 1 71 ? 23.547 -2.33 -9.883 1 98.56 71 ASP A N 1
ATOM 531 C CA . ASP A 1 71 ? 23.172 -2.412 -8.469 1 98.56 71 ASP A CA 1
ATOM 532 C C . ASP A 1 71 ? 22.688 -3.811 -8.117 1 98.56 71 ASP A C 1
ATOM 534 O O . ASP A 1 71 ? 22.547 -4.145 -6.938 1 98.56 71 ASP A O 1
ATOM 538 N N . CYS A 1 72 ? 22.5 -4.672 -9.047 1 98.75 72 CYS A N 1
ATOM 539 C CA . CYS A 1 72 ? 21.969 -6.004 -8.797 1 98.75 72 CYS A CA 1
ATOM 540 C C . CYS A 1 72 ? 23.031 -6.926 -8.219 1 98.75 72 CYS A C 1
ATOM 542 O O . CYS A 1 72 ? 22.719 -7.984 -7.676 1 98.75 72 CYS A O 1
ATOM 544 N N . LYS A 1 73 ? 24.281 -6.586 -8.305 1 98.19 73 LYS A N 1
ATOM 545 C CA . LYS A 1 73 ? 25.406 -7.461 -8.031 1 98.19 73 LYS A CA 1
ATOM 546 C C . LYS A 1 73 ? 25.312 -8.07 -6.633 1 98.19 73 LYS A C 1
ATOM 548 O O . LYS A 1 73 ? 25.703 -9.219 -6.418 1 98.19 73 LYS A O 1
ATOM 553 N N . ASP A 1 74 ? 24.812 -7.371 -5.703 1 97.69 74 ASP A N 1
ATOM 554 C CA . ASP A 1 74 ? 24.75 -7.863 -4.328 1 97.69 74 ASP A CA 1
ATOM 555 C C . ASP A 1 74 ? 23.312 -7.945 -3.83 1 97.69 74 ASP A C 1
ATOM 557 O O . ASP A 1 74 ? 23.062 -7.938 -2.623 1 97.69 74 ASP A O 1
ATOM 561 N N . ALA A 1 75 ? 22.344 -7.914 -4.746 1 98.5 75 ALA A N 1
ATOM 562 C CA . ALA A 1 75 ? 20.938 -8.062 -4.363 1 98.5 75 ALA A CA 1
ATOM 563 C C . ALA A 1 75 ? 20.625 -9.5 -3.965 1 98.5 75 ALA A C 1
ATOM 565 O O . ALA A 1 75 ? 21.219 -10.445 -4.496 1 98.5 75 ALA A O 1
ATOM 566 N N . ASP A 1 76 ? 19.75 -9.656 -2.994 1 98.56 76 ASP A N 1
ATOM 567 C CA . ASP A 1 76 ? 19.266 -10.977 -2.619 1 98.56 76 ASP A CA 1
ATOM 568 C C . ASP A 1 76 ? 18.188 -11.453 -3.584 1 98.56 76 ASP A C 1
ATOM 570 O O . ASP A 1 76 ? 18.062 -12.648 -3.857 1 98.56 76 ASP A O 1
ATOM 574 N N . LEU A 1 77 ? 17.391 -10.516 -4.012 1 98.75 77 LEU A N 1
ATOM 575 C CA . LEU A 1 77 ? 16.234 -10.805 -4.844 1 98.75 77 LEU A CA 1
ATOM 576 C C . LEU A 1 77 ? 16.094 -9.781 -5.969 1 98.75 77 LEU A C 1
ATOM 578 O O . LEU A 1 77 ? 16.25 -8.578 -5.738 1 98.75 77 LEU A O 1
ATOM 582 N N . VAL A 1 78 ? 15.93 -10.219 -7.16 1 98.94 78 VAL A N 1
ATOM 583 C CA . VAL A 1 78 ? 15.5 -9.391 -8.281 1 98.94 78 VAL A CA 1
ATOM 584 C C . VAL A 1 78 ? 14.078 -9.766 -8.695 1 98.94 78 VAL A C 1
ATOM 586 O O . VAL A 1 78 ? 13.82 -10.906 -9.078 1 98.94 78 VAL A O 1
ATOM 589 N N . VAL A 1 79 ? 13.18 -8.828 -8.555 1 98.94 79 VAL A N 1
ATOM 590 C CA . VAL A 1 79 ? 11.766 -9.039 -8.867 1 98.94 79 VAL A CA 1
ATOM 591 C C . VAL A 1 79 ? 11.445 -8.391 -10.211 1 98.94 79 VAL A C 1
ATOM 593 O O . VAL A 1 79 ? 11.656 -7.188 -10.398 1 98.94 79 VAL A O 1
ATOM 596 N N . ILE A 1 80 ? 10.93 -9.172 -11.141 1 98.94 80 ILE A N 1
ATOM 597 C CA . ILE A 1 80 ? 10.672 -8.672 -12.484 1 98.94 80 ILE A CA 1
ATOM 598 C C . ILE A 1 80 ? 9.164 -8.539 -12.703 1 98.94 80 ILE A C 1
ATOM 600 O O . ILE A 1 80 ? 8.453 -9.547 -12.773 1 98.94 80 ILE A O 1
ATOM 604 N N . THR A 1 81 ? 8.703 -7.312 -12.773 1 98.62 81 THR A N 1
ATOM 605 C CA . THR A 1 81 ? 7.305 -7.039 -13.055 1 98.62 81 THR A CA 1
ATOM 606 C C . THR A 1 81 ? 7.148 -6.379 -14.422 1 98.62 81 THR A C 1
ATOM 608 O O . THR A 1 81 ? 6.031 -6.246 -14.93 1 98.62 81 THR A O 1
ATOM 611 N N . ALA A 1 82 ? 8.25 -6.074 -15.023 1 97.75 82 ALA A N 1
ATOM 612 C CA . ALA A 1 82 ? 8.234 -5.371 -16.312 1 97.75 82 ALA A CA 1
ATOM 613 C C . ALA A 1 82 ? 7.684 -6.27 -17.422 1 97.75 82 ALA A C 1
ATOM 615 O O . ALA A 1 82 ? 8.055 -7.441 -17.516 1 97.75 82 ALA A O 1
ATOM 616 N N . GLY A 1 83 ? 6.887 -5.809 -18.203 1 93.81 83 GLY A N 1
ATOM 617 C CA . GLY A 1 83 ? 6.262 -6.441 -19.344 1 93.81 83 GLY A CA 1
ATOM 618 C C . GLY A 1 83 ? 5.227 -5.566 -20.031 1 93.81 83 GLY A C 1
ATOM 619 O O . GLY A 1 83 ? 4.723 -4.613 -19.422 1 93.81 83 GLY A O 1
ATOM 620 N N . ALA A 1 84 ? 5.008 -5.816 -21.219 1 92.38 84 ALA A N 1
ATOM 621 C CA . ALA A 1 84 ? 3.971 -5.102 -21.969 1 92.38 84 ALA A CA 1
ATOM 622 C C . ALA A 1 84 ? 2.596 -5.711 -21.719 1 92.38 84 ALA A C 1
ATOM 624 O O . ALA A 1 84 ? 2.459 -6.934 -21.625 1 92.38 84 ALA A O 1
ATOM 625 N N . PRO A 1 85 ? 1.652 -4.777 -21.453 1 87.56 85 PRO A N 1
ATOM 626 C CA . PRO A 1 85 ? 0.295 -5.316 -21.328 1 87.56 85 PRO A CA 1
ATOM 627 C C . PRO A 1 85 ? -0.248 -5.828 -22.672 1 87.56 85 PRO A C 1
ATOM 629 O O . PRO A 1 85 ? 0.248 -5.441 -23.734 1 87.56 85 PRO A O 1
ATOM 632 N N . GLN A 1 86 ? -1.146 -6.738 -22.5 1 83.5 86 GLN A N 1
ATOM 633 C CA . GLN A 1 86 ? -1.799 -7.215 -23.719 1 83.5 86 GLN A CA 1
ATOM 634 C C . GLN A 1 86 ? -2.697 -6.137 -24.328 1 83.5 86 GLN A C 1
ATOM 636 O O . GLN A 1 86 ? -3.551 -5.574 -23.625 1 83.5 86 GLN A O 1
ATOM 641 N N . LYS A 1 87 ? -2.516 -5.738 -25.531 1 85.5 87 LYS A N 1
ATOM 642 C CA . LYS A 1 87 ? -3.344 -4.762 -26.234 1 85.5 87 LYS A CA 1
ATOM 643 C C . LYS A 1 87 ? -4.574 -5.426 -26.859 1 85.5 87 LYS A C 1
ATOM 645 O O . LYS A 1 87 ? -4.559 -6.625 -27.141 1 85.5 87 LYS A O 1
ATOM 650 N N . PRO A 1 88 ? -5.66 -4.621 -26.969 1 85.81 88 PRO A N 1
ATOM 651 C CA . PRO A 1 88 ? -6.832 -5.188 -27.641 1 85.81 88 PRO A CA 1
ATOM 652 C C . PRO A 1 88 ? -6.488 -5.789 -29.016 1 85.81 88 PRO A C 1
ATOM 654 O O . PRO A 1 88 ? -5.816 -5.148 -29.812 1 85.81 88 PRO A O 1
ATOM 657 N N . GLY A 1 89 ? -6.855 -6.98 -29.266 1 88.19 89 GLY A N 1
ATOM 658 C CA . GLY A 1 89 ? -6.637 -7.621 -30.547 1 88.19 89 GLY A CA 1
ATOM 659 C C . GLY A 1 89 ? -5.324 -8.375 -30.625 1 88.19 89 GLY A C 1
ATOM 660 O O . GLY A 1 89 ? -5.078 -9.109 -31.578 1 88.19 89 GLY A O 1
ATOM 661 N N . GLU A 1 90 ? -4.418 -8.164 -29.703 1 90.44 90 GLU A N 1
ATOM 662 C CA . GLU A 1 90 ? -3.133 -8.852 -29.672 1 90.44 90 GLU A CA 1
ATOM 663 C C . GLU A 1 90 ? -3.299 -10.305 -29.219 1 90.44 90 GLU A C 1
ATOM 665 O O . GLU A 1 90 ? -3.959 -10.586 -28.219 1 90.44 90 GLU A O 1
ATOM 670 N N . THR A 1 91 ? -2.711 -11.219 -30.031 1 89.56 91 THR A N 1
ATOM 671 C CA . THR A 1 91 ? -2.812 -12.633 -29.688 1 89.56 91 THR A CA 1
ATOM 672 C C . THR A 1 91 ? -1.952 -12.953 -28.469 1 89.56 91 THR A C 1
ATOM 674 O O . THR A 1 91 ? -1.042 -12.195 -28.125 1 89.56 91 THR A O 1
ATOM 677 N N . ARG A 1 92 ? -2.264 -14.07 -27.922 1 86.44 92 ARG A N 1
ATOM 678 C CA . ARG A 1 92 ? -1.466 -14.547 -26.797 1 86.44 92 ARG A CA 1
ATOM 679 C C . ARG A 1 92 ? -0.008 -14.742 -27.203 1 86.44 92 ARG A C 1
ATOM 681 O O . ARG A 1 92 ? 0.902 -14.359 -26.453 1 86.44 92 ARG A O 1
ATOM 688 N N . LEU A 1 93 ? 0.219 -15.289 -28.328 1 91.12 93 LEU A N 1
ATOM 689 C CA . LEU A 1 93 ? 1.566 -15.555 -28.828 1 91.12 93 LEU A CA 1
ATOM 690 C C . LEU A 1 93 ? 2.32 -14.25 -29.062 1 91.12 93 LEU A C 1
ATOM 692 O O . LEU A 1 93 ? 3.512 -14.156 -28.766 1 91.12 93 LEU A O 1
ATOM 696 N N . ASP A 1 94 ? 1.677 -13.273 -29.578 1 93.19 94 ASP A N 1
ATOM 697 C CA . ASP A 1 94 ? 2.287 -11.961 -29.781 1 93.19 94 ASP A CA 1
ATOM 698 C C . ASP A 1 94 ? 2.756 -11.367 -28.453 1 93.19 94 ASP A C 1
ATOM 700 O O . ASP A 1 94 ? 3.838 -10.781 -28.375 1 93.19 94 ASP A O 1
ATOM 704 N N . LEU A 1 95 ? 1.921 -11.516 -27.531 1 93.56 95 LEU A N 1
ATOM 705 C CA . LEU A 1 95 ? 2.258 -11.016 -26.203 1 93.56 95 LEU A CA 1
ATOM 706 C C . LEU A 1 95 ? 3.492 -11.719 -25.656 1 93.56 95 LEU A C 1
ATOM 708 O O . LEU A 1 95 ? 4.391 -11.07 -25.109 1 93.56 95 LEU A O 1
ATOM 712 N N . VAL A 1 96 ? 3.547 -13.016 -25.766 1 95.56 96 VAL A N 1
ATOM 713 C CA . VAL A 1 96 ? 4.668 -13.805 -25.266 1 95.56 96 VAL A CA 1
ATOM 714 C C . VAL A 1 96 ? 5.953 -13.375 -25.969 1 95.56 96 VAL A C 1
ATOM 716 O O . VAL A 1 96 ? 6.984 -13.164 -25.328 1 95.56 96 VAL A O 1
ATOM 719 N N . ASN A 1 97 ? 5.91 -13.18 -27.297 1 95.94 97 ASN A N 1
ATOM 720 C CA . ASN A 1 97 ? 7.082 -12.781 -28.078 1 95.94 97 ASN A CA 1
ATOM 721 C C . ASN A 1 97 ? 7.613 -11.422 -27.641 1 95.94 97 ASN A C 1
ATOM 723 O O . ASN A 1 97 ? 8.82 -11.25 -27.453 1 95.94 97 ASN A O 1
ATOM 727 N N . LYS A 1 98 ? 6.715 -10.562 -27.484 1 95.69 98 LYS A N 1
ATOM 728 C CA . LYS A 1 98 ? 7.062 -9.211 -27.047 1 95.69 98 LYS A CA 1
ATOM 729 C C . LYS A 1 98 ? 7.707 -9.227 -25.656 1 95.69 98 LYS A C 1
ATOM 731 O O . LYS A 1 98 ? 8.75 -8.602 -25.453 1 95.69 98 LYS A O 1
ATOM 736 N N . ASN A 1 99 ? 7.172 -9.992 -24.766 1 97.06 99 ASN A N 1
ATOM 737 C CA . ASN A 1 99 ? 7.641 -9.961 -23.391 1 97.06 99 ASN A CA 1
ATOM 738 C C . ASN A 1 99 ? 8.891 -10.82 -23.203 1 97.06 99 ASN A C 1
ATOM 740 O O . ASN A 1 99 ? 9.648 -10.625 -22.25 1 97.06 99 ASN A O 1
ATOM 744 N N . LEU A 1 100 ? 9.125 -11.758 -24.109 1 97.06 100 LEU A N 1
ATOM 745 C CA . LEU A 1 100 ? 10.391 -12.484 -24.109 1 97.06 100 LEU A CA 1
ATOM 746 C C . LEU A 1 100 ? 11.555 -11.562 -24.453 1 97.06 100 LEU A C 1
ATOM 748 O O . LEU A 1 100 ? 12.633 -11.664 -23.859 1 97.06 100 LEU A O 1
ATOM 752 N N . LYS A 1 101 ? 11.312 -10.68 -25.406 1 96 101 LYS A N 1
ATOM 753 C CA . LYS A 1 101 ? 12.344 -9.711 -25.781 1 96 101 LYS A CA 1
ATOM 754 C C . LYS A 1 101 ? 12.641 -8.75 -24.641 1 96 101 LYS A C 1
ATOM 756 O O . LYS A 1 101 ? 13.805 -8.477 -24.328 1 96 101 LYS A O 1
ATOM 761 N N . ILE A 1 102 ? 11.602 -8.289 -24.047 1 97.12 102 ILE A N 1
ATOM 762 C CA . ILE A 1 102 ? 11.758 -7.406 -22.891 1 97.12 102 ILE A CA 1
ATOM 763 C C . ILE A 1 102 ? 12.508 -8.141 -21.781 1 97.12 102 ILE A C 1
ATOM 765 O O . ILE A 1 102 ? 13.445 -7.594 -21.188 1 97.12 102 ILE A O 1
ATOM 769 N N . LEU A 1 103 ? 12.133 -9.344 -21.562 1 98.19 103 LEU A N 1
ATOM 770 C CA . LEU A 1 103 ? 12.734 -10.141 -20.516 1 98.19 103 LEU A CA 1
ATOM 771 C C . LEU A 1 103 ? 14.227 -10.336 -20.75 1 98.19 103 LEU A C 1
ATOM 773 O O . LEU A 1 103 ? 15.031 -10.227 -19.828 1 98.19 103 LEU A O 1
ATOM 777 N N . SER A 1 104 ? 14.594 -10.641 -21.922 1 97.44 104 SER A N 1
ATOM 778 C CA . SER A 1 104 ? 16 -10.828 -22.266 1 97.44 104 SER A CA 1
ATOM 779 C C . SER A 1 104 ? 16.812 -9.57 -22 1 97.44 104 SER A C 1
ATOM 781 O O . SER A 1 104 ? 17.938 -9.648 -21.484 1 97.44 104 SER A O 1
ATOM 783 N N . SER A 1 105 ? 16.219 -8.453 -22.312 1 97.5 105 SER A N 1
ATOM 784 C CA . SER A 1 105 ? 16.891 -7.176 -22.125 1 97.5 105 SER A CA 1
ATOM 785 C C . SER A 1 105 ? 17.047 -6.852 -20.641 1 97.5 105 SER A C 1
ATOM 787 O O . SER A 1 105 ? 17.844 -5.98 -20.266 1 97.5 105 SER A O 1
ATOM 789 N N . ILE A 1 106 ? 16.375 -7.551 -19.781 1 98.56 106 ILE A N 1
ATOM 790 C CA . ILE A 1 106 ? 16.438 -7.348 -18.344 1 98.56 106 ILE A CA 1
ATOM 791 C C . ILE A 1 106 ? 17.375 -8.383 -17.719 1 98.56 106 ILE A C 1
ATOM 793 O O . ILE A 1 106 ? 18.312 -8.023 -17 1 98.56 106 ILE A O 1
ATOM 797 N N . VAL A 1 107 ? 17.172 -9.641 -18.031 1 98.69 107 VAL A N 1
ATOM 798 C CA . VAL A 1 107 ? 17.859 -10.742 -17.359 1 98.69 107 VAL A CA 1
ATOM 799 C C . VAL A 1 107 ? 19.344 -10.703 -17.688 1 98.69 107 VAL A C 1
ATOM 801 O O . VAL A 1 107 ? 20.188 -10.93 -16.828 1 98.69 107 VAL A O 1
ATOM 804 N N . GLU A 1 108 ? 19.672 -10.422 -18.906 1 97.94 108 GLU A N 1
ATOM 805 C CA . GLU A 1 108 ? 21.062 -10.453 -19.344 1 97.94 108 GLU A CA 1
ATOM 806 C C . GLU A 1 108 ? 21.922 -9.477 -18.547 1 97.94 108 GLU A C 1
ATOM 808 O O . GLU A 1 108 ? 22.922 -9.867 -17.953 1 97.94 108 GLU A O 1
ATOM 813 N N . PRO A 1 109 ? 21.5 -8.188 -18.484 1 98.44 109 PRO A N 1
ATOM 814 C CA . PRO A 1 109 ? 22.344 -7.27 -17.703 1 98.44 109 PRO A CA 1
ATOM 815 C C . PRO A 1 109 ? 22.312 -7.578 -16.203 1 98.44 109 PRO A C 1
ATOM 817 O O . PRO A 1 109 ? 23.297 -7.32 -15.508 1 98.44 109 PRO A O 1
ATOM 820 N N . VAL A 1 110 ? 21.25 -8.141 -15.672 1 98.75 110 VAL A N 1
ATOM 821 C CA . VAL A 1 110 ? 21.219 -8.547 -14.273 1 98.75 110 VAL A CA 1
ATOM 822 C C . VAL A 1 110 ? 22.297 -9.617 -14.023 1 98.75 110 VAL A C 1
ATOM 824 O O . VAL A 1 110 ? 23.062 -9.516 -13.07 1 98.75 110 VAL A O 1
ATOM 827 N N . VAL A 1 111 ? 22.344 -10.625 -14.859 1 98.31 111 VAL A N 1
ATOM 828 C CA . VAL A 1 111 ? 23.312 -11.703 -14.734 1 98.31 111 VAL A CA 1
ATOM 829 C C . VAL A 1 111 ? 24.734 -11.141 -14.898 1 98.31 111 VAL A C 1
ATOM 831 O O . VAL A 1 111 ? 25.641 -11.5 -14.141 1 98.31 111 VAL A O 1
ATOM 834 N N . GLU A 1 112 ? 24.906 -10.242 -15.859 1 97.94 112 GLU A N 1
ATOM 835 C CA . GLU A 1 112 ? 26.219 -9.664 -16.156 1 97.94 112 GLU A CA 1
ATOM 836 C C . GLU A 1 112 ? 26.719 -8.805 -15 1 97.94 112 GLU A C 1
ATOM 838 O O . GLU A 1 112 ? 27.922 -8.586 -14.859 1 97.94 112 GLU A O 1
ATOM 843 N N . SER A 1 113 ? 25.828 -8.305 -14.203 1 98.5 113 SER A N 1
ATOM 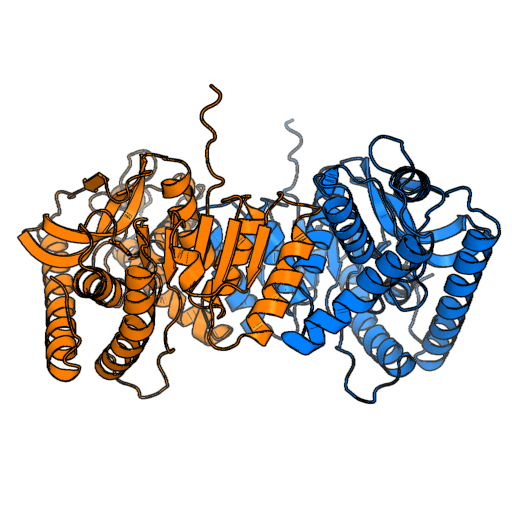844 C CA . SER A 1 113 ? 26.219 -7.488 -13.055 1 98.5 113 SER A CA 1
ATOM 845 C C . SER A 1 113 ? 26.953 -8.32 -12.008 1 98.5 113 SER A C 1
ATOM 847 O O . SER A 1 113 ? 27.609 -7.777 -11.125 1 98.5 113 SER A O 1
ATOM 849 N N . GLY A 1 114 ? 26.812 -9.609 -12.086 1 98.31 114 GLY A N 1
ATOM 850 C CA . GLY A 1 114 ? 27.359 -10.5 -11.078 1 98.31 114 GLY A CA 1
ATOM 851 C C . GLY A 1 114 ? 26.328 -10.969 -10.07 1 98.31 114 GLY A C 1
ATOM 852 O O . GLY A 1 114 ? 26.672 -11.523 -9.031 1 98.31 114 GLY A O 1
ATOM 853 N N . PHE A 1 115 ? 25.078 -10.797 -10.375 1 98.5 115 PHE A N 1
ATOM 854 C CA . PHE A 1 115 ? 23.984 -11.203 -9.516 1 98.5 115 PHE A CA 1
ATOM 855 C C . PHE A 1 115 ? 24 -12.703 -9.281 1 98.5 115 PHE A C 1
ATOM 857 O O . PHE A 1 115 ? 24.109 -13.492 -10.227 1 98.5 115 PHE A O 1
ATOM 864 N N . GLU A 1 116 ? 23.781 -13.07 -8 1 97.56 116 GLU A N 1
ATOM 865 C CA . GLU A 1 116 ? 23.766 -14.484 -7.637 1 97.56 116 GLU A CA 1
ATOM 866 C C . GLU A 1 116 ? 22.547 -14.812 -6.773 1 97.56 116 GLU A C 1
ATOM 868 O O . GLU A 1 116 ? 22.469 -15.906 -6.207 1 97.56 116 GLU A O 1
ATOM 873 N N . GLY A 1 117 ? 21.672 -13.852 -6.586 1 98.31 117 GLY A N 1
ATOM 874 C CA . GLY A 1 117 ? 20.5 -14.062 -5.754 1 98.31 117 GLY A CA 1
ATOM 875 C C . GLY A 1 117 ? 19.391 -14.82 -6.457 1 98.31 117 GLY A C 1
ATOM 876 O O . GLY A 1 117 ? 19.656 -15.727 -7.25 1 98.31 117 GLY A O 1
ATOM 877 N N . ILE A 1 118 ? 18.172 -14.586 -6.098 1 98.81 118 ILE A N 1
ATOM 878 C CA . ILE A 1 118 ? 17 -15.297 -6.594 1 98.81 118 ILE A CA 1
ATOM 879 C C . ILE A 1 118 ? 16.188 -14.383 -7.508 1 98.81 118 ILE A C 1
ATOM 881 O O . ILE A 1 118 ? 15.992 -13.203 -7.207 1 98.81 118 ILE A O 1
ATOM 885 N N . PHE A 1 119 ? 15.766 -14.922 -8.68 1 98.88 119 PHE A N 1
ATOM 886 C CA . PHE A 1 119 ? 14.805 -14.242 -9.539 1 98.88 119 PHE A CA 1
ATOM 887 C C . PHE A 1 119 ? 13.375 -14.562 -9.109 1 98.88 119 PHE A C 1
ATOM 889 O O . PHE A 1 119 ? 13.023 -15.734 -8.93 1 98.88 119 PHE A O 1
ATOM 896 N N . LEU A 1 120 ? 12.594 -13.547 -8.891 1 98.94 120 LEU A N 1
ATOM 897 C CA . LEU A 1 120 ? 11.148 -13.68 -8.758 1 98.94 120 LEU A CA 1
ATOM 898 C C . LEU A 1 120 ? 10.438 -13.023 -9.938 1 98.94 120 LEU A C 1
ATOM 900 O O . LEU A 1 120 ? 10.414 -11.797 -10.047 1 98.94 120 LEU A O 1
ATOM 904 N N . VAL A 1 121 ? 9.828 -13.852 -10.773 1 98.94 121 VAL A N 1
ATOM 905 C CA . VAL A 1 121 ? 9.164 -13.352 -11.977 1 98.94 121 VAL A CA 1
ATOM 906 C C . VAL A 1 121 ? 7.672 -13.18 -11.711 1 98.94 121 VAL A C 1
ATOM 908 O O . VAL A 1 121 ? 6.996 -14.125 -11.289 1 98.94 121 VAL A O 1
ATOM 911 N N . VAL A 1 122 ? 7.172 -11.977 -11.961 1 98.69 122 VAL A N 1
ATOM 912 C CA . VAL A 1 122 ? 5.77 -11.648 -11.734 1 98.69 122 VAL A CA 1
ATOM 913 C C . VAL A 1 122 ? 5.105 -11.266 -13.055 1 98.69 122 VAL A C 1
ATOM 915 O O . VAL A 1 122 ? 3.893 -11.422 -13.219 1 98.69 122 VAL A O 1
ATOM 918 N N . ALA A 1 123 ? 5.891 -10.859 -14.078 1 97.75 123 ALA A N 1
ATOM 919 C CA . ALA A 1 123 ? 5.402 -10.398 -15.375 1 97.75 123 ALA A CA 1
ATOM 920 C C . ALA A 1 123 ? 4.664 -11.516 -16.109 1 97.75 123 ALA A C 1
ATOM 922 O O . ALA A 1 123 ? 5.047 -12.68 -16.016 1 97.75 123 ALA A O 1
ATOM 923 N N . ASN A 1 124 ? 3.689 -11.141 -16.953 1 94.25 124 ASN A N 1
ATOM 924 C CA . ASN A 1 124 ? 2.881 -12.109 -17.688 1 94.25 124 ASN A CA 1
ATOM 925 C C . ASN A 1 124 ? 3.396 -12.297 -19.109 1 94.25 124 ASN A C 1
ATOM 927 O O . ASN A 1 124 ? 3.932 -11.367 -19.719 1 94.25 124 ASN A O 1
ATOM 931 N N . PRO A 1 125 ? 3.158 -13.492 -19.625 1 96.5 125 PRO A N 1
ATOM 932 C CA . PRO A 1 125 ? 2.652 -14.703 -18.953 1 96.5 125 PRO A CA 1
ATOM 933 C C . PRO A 1 125 ? 3.676 -15.328 -18.016 1 96.5 125 PRO A C 1
ATOM 935 O O . PRO A 1 125 ? 4.73 -15.789 -18.453 1 96.5 125 PRO A O 1
ATOM 938 N N . VAL A 1 126 ? 3.357 -15.469 -16.781 1 97.94 126 VAL A N 1
ATOM 939 C CA . VAL A 1 126 ? 4.32 -15.633 -15.703 1 97.94 126 VAL A CA 1
ATOM 940 C C . VAL A 1 126 ? 5.031 -16.969 -15.836 1 97.94 126 VAL A C 1
ATOM 942 O O . VAL A 1 126 ? 6.246 -17.062 -15.641 1 97.94 126 VAL A O 1
ATOM 945 N N . ASP A 1 127 ? 4.309 -18.047 -16.219 1 98.38 127 ASP A N 1
ATOM 946 C CA . ASP A 1 127 ? 4.918 -19.375 -16.281 1 98.38 127 ASP A CA 1
ATOM 947 C C . ASP A 1 127 ? 5.953 -19.453 -17.406 1 98.38 127 ASP A C 1
ATOM 949 O O . ASP A 1 127 ? 7.059 -19.953 -17.203 1 98.38 127 ASP A O 1
ATOM 953 N N . ILE A 1 128 ? 5.629 -18.875 -18.516 1 97.5 128 ILE A N 1
ATOM 954 C CA . ILE A 1 128 ? 6.523 -18.891 -19.672 1 97.5 128 ILE A CA 1
ATOM 955 C C . ILE A 1 128 ? 7.734 -18 -19.391 1 97.5 128 ILE A C 1
ATOM 957 O O . ILE A 1 128 ? 8.875 -18.391 -19.656 1 97.5 128 ILE A O 1
ATOM 961 N N . LEU A 1 129 ? 7.488 -16.859 -18.844 1 98.19 129 LEU A N 1
ATOM 962 C CA . LEU A 1 129 ? 8.57 -15.906 -18.609 1 98.19 129 LEU A CA 1
ATOM 963 C C . LEU A 1 129 ? 9.492 -16.406 -17.5 1 98.19 129 LEU A C 1
ATOM 965 O O . LEU A 1 129 ? 10.695 -16.125 -17.516 1 98.19 129 LEU A O 1
ATOM 969 N N . THR A 1 130 ? 8.945 -17.125 -16.547 1 98.69 130 THR A N 1
ATOM 970 C CA . THR A 1 130 ? 9.781 -17.75 -15.531 1 98.69 130 THR A CA 1
ATOM 971 C C . THR A 1 130 ? 10.711 -18.797 -16.156 1 98.69 130 THR A C 1
ATOM 973 O O . THR A 1 130 ? 11.906 -18.812 -15.867 1 98.69 130 THR A O 1
ATOM 976 N N . HIS A 1 131 ? 10.133 -19.625 -16.984 1 98.12 131 HIS A N 1
ATOM 977 C CA . HIS A 1 131 ? 10.938 -20.625 -17.688 1 98.12 131 HIS A CA 1
ATOM 978 C C . HIS A 1 131 ? 12.023 -19.953 -18.531 1 98.12 131 HIS A C 1
ATOM 980 O O . HIS A 1 131 ? 13.172 -20.406 -18.531 1 98.12 131 HIS A O 1
ATOM 986 N N . ALA A 1 132 ? 11.641 -18.953 -19.234 1 98 132 ALA A N 1
ATOM 987 C CA . ALA A 1 132 ? 12.594 -18.219 -20.062 1 98 132 ALA A CA 1
ATOM 988 C C . ALA A 1 132 ? 13.703 -17.594 -19.203 1 98 132 ALA A C 1
ATOM 990 O O . ALA A 1 132 ? 14.867 -17.609 -19.594 1 98 132 ALA A O 1
ATOM 991 N N . THR A 1 133 ? 13.328 -17 -18.047 1 98.69 133 THR A N 1
ATOM 992 C CA . THR A 1 133 ? 14.32 -16.438 -17.141 1 98.69 133 THR A CA 1
ATOM 993 C C . THR A 1 133 ? 15.344 -17.484 -16.734 1 98.69 133 THR A C 1
ATOM 995 O O . THR A 1 133 ? 16.547 -17.219 -16.688 1 98.69 133 THR A O 1
ATOM 998 N N . TRP A 1 134 ? 14.875 -18.672 -16.422 1 98.31 134 TRP A N 1
ATOM 999 C CA . TRP A 1 134 ? 15.742 -19.797 -16.047 1 98.31 134 TRP A CA 1
ATOM 1000 C C . TRP A 1 134 ? 16.719 -20.125 -17.172 1 98.31 134 TRP A C 1
ATOM 1002 O O . TRP A 1 134 ? 17.938 -20.203 -16.938 1 98.31 134 TRP A O 1
ATOM 1012 N N . LYS A 1 135 ? 16.203 -20.188 -18.359 1 97.44 135 LYS A N 1
ATOM 1013 C CA . LYS A 1 135 ? 17.031 -20.547 -19.5 1 97.44 135 LYS A CA 1
ATOM 1014 C C . LYS A 1 135 ? 18.016 -19.438 -19.859 1 97.44 135 LYS A C 1
ATOM 1016 O O . LYS A 1 135 ? 19.172 -19.719 -20.188 1 97.44 135 LYS A O 1
ATOM 1021 N N . ILE A 1 136 ? 17.562 -18.203 -19.812 1 97.5 136 ILE A N 1
ATOM 1022 C CA . ILE A 1 136 ? 18.375 -17.062 -20.203 1 97.5 136 ILE A CA 1
ATOM 1023 C C . ILE A 1 136 ? 19.453 -16.812 -19.156 1 97.5 136 ILE A C 1
ATOM 1025 O O . ILE A 1 136 ? 20.594 -16.469 -19.5 1 97.5 136 ILE A O 1
ATOM 1029 N N . SER A 1 137 ? 19.125 -16.938 -17.891 1 98.19 137 SER A N 1
ATOM 1030 C CA . SER A 1 137 ? 20.047 -16.609 -16.812 1 98.19 137 SER A CA 1
ATOM 1031 C C . SER A 1 137 ? 21.125 -17.672 -16.641 1 98.19 137 SER A C 1
ATOM 1033 O O . SER A 1 137 ? 22.234 -17.375 -16.203 1 98.19 137 SER A O 1
ATOM 1035 N N . GLY A 1 138 ? 20.766 -18.922 -16.922 1 97.5 138 GLY A N 1
ATOM 1036 C CA . GLY A 1 138 ? 21.656 -20.047 -16.641 1 97.5 138 GLY A CA 1
ATOM 1037 C C . GLY A 1 138 ? 21.734 -20.391 -15.164 1 97.5 138 GLY A C 1
ATOM 1038 O O . GLY A 1 138 ? 22.641 -21.125 -14.742 1 97.5 138 GLY A O 1
ATOM 1039 N N . PHE A 1 139 ? 20.875 -19.859 -14.406 1 98.06 139 PHE A N 1
ATOM 1040 C CA . PHE A 1 139 ? 20.859 -20.109 -12.969 1 98.06 139 PHE A CA 1
ATOM 1041 C C . PHE A 1 139 ? 20.344 -21.516 -12.656 1 98.06 139 PHE A C 1
ATOM 1043 O O . PHE A 1 139 ? 19.656 -22.109 -13.477 1 98.06 139 PHE A O 1
ATOM 1050 N N . PRO A 1 140 ? 20.719 -22.047 -11.43 1 97.25 140 PRO A N 1
ATOM 1051 C CA . PRO A 1 140 ? 20 -23.234 -10.984 1 97.25 140 PRO A CA 1
ATOM 1052 C C . PRO A 1 140 ? 18.5 -23 -10.836 1 97.25 140 PRO A C 1
ATOM 1054 O O . PRO A 1 140 ? 18.078 -21.875 -10.523 1 97.25 140 PRO A O 1
ATOM 1057 N N . LYS A 1 141 ? 17.75 -24.047 -11.07 1 95.75 141 LYS A N 1
ATOM 1058 C CA . LYS A 1 141 ? 16.281 -23.938 -11.094 1 95.75 141 LYS A CA 1
ATOM 1059 C C . LYS A 1 141 ? 15.75 -23.438 -9.758 1 95.75 141 LYS A C 1
ATOM 1061 O O . LYS A 1 141 ? 14.711 -22.766 -9.711 1 95.75 141 LYS A O 1
ATOM 1066 N N . ASP A 1 142 ? 16.453 -23.641 -8.664 1 97.56 142 ASP A N 1
ATOM 1067 C CA . ASP A 1 142 ? 15.977 -23.266 -7.332 1 97.56 142 ASP A CA 1
ATOM 1068 C C . ASP A 1 142 ? 16.062 -21.766 -7.113 1 97.56 142 ASP A C 1
ATOM 1070 O O . ASP A 1 142 ? 15.492 -21.234 -6.156 1 97.56 142 ASP A O 1
ATOM 1074 N N . ARG A 1 143 ? 16.703 -21.031 -8.023 1 98.44 143 ARG A N 1
ATOM 1075 C CA . ARG A 1 143 ? 16.875 -19.594 -7.848 1 98.44 143 ARG A CA 1
ATOM 1076 C C . ARG A 1 143 ? 16.047 -18.797 -8.852 1 98.44 143 ARG A C 1
ATOM 1078 O O . ARG A 1 143 ? 16.234 -17.594 -9 1 98.44 143 ARG A O 1
ATOM 1085 N N . VAL A 1 144 ? 15.203 -19.5 -9.578 1 98.75 144 VAL A N 1
ATOM 1086 C CA . VAL A 1 144 ? 14.281 -18.859 -10.516 1 98.75 144 VAL A CA 1
ATOM 1087 C C . VAL A 1 144 ? 12.852 -19.297 -10.219 1 98.75 144 VAL A C 1
ATOM 1089 O O . VAL A 1 144 ? 12.484 -20.453 -10.492 1 98.75 144 VAL A O 1
ATOM 1092 N N . ILE A 1 145 ? 12.086 -18.391 -9.672 1 98.75 145 ILE A N 1
ATOM 1093 C CA . ILE A 1 145 ? 10.742 -18.703 -9.195 1 98.75 145 ILE A CA 1
ATOM 1094 C C . ILE A 1 145 ? 9.742 -17.719 -9.812 1 98.75 145 ILE A C 1
ATOM 1096 O O . ILE A 1 145 ? 10.062 -16.547 -10.016 1 98.75 145 ILE A O 1
ATOM 1100 N N . GLY A 1 146 ? 8.602 -18.203 -10.18 1 98.88 146 GLY A N 1
ATOM 1101 C CA . GLY A 1 146 ? 7.516 -17.344 -10.633 1 98.88 146 GLY A CA 1
ATOM 1102 C C . GLY A 1 146 ? 6.387 -17.234 -9.625 1 98.88 146 GLY A C 1
ATOM 1103 O O . GLY A 1 146 ? 6.137 -18.172 -8.859 1 98.88 146 GLY A O 1
ATOM 1104 N N . SER A 1 147 ? 5.625 -16.125 -9.664 1 98.69 147 SER A N 1
ATOM 1105 C CA . SER A 1 147 ? 4.508 -15.938 -8.742 1 98.69 147 SER A CA 1
ATOM 1106 C C . SER A 1 147 ? 3.395 -16.938 -9.008 1 98.69 147 SER A C 1
ATOM 1108 O O . SER A 1 147 ? 2.6 -17.25 -8.117 1 98.69 147 SER A O 1
ATOM 1110 N N . GLY A 1 148 ? 3.338 -17.391 -10.32 1 97.81 148 GLY A N 1
ATOM 1111 C CA . GLY A 1 148 ? 2.418 -18.469 -10.672 1 97.81 148 GLY A CA 1
ATOM 1112 C C . GLY A 1 148 ? 0.985 -18.172 -10.258 1 97.81 148 GLY A C 1
ATOM 1113 O O . GLY A 1 148 ? 0.452 -17.109 -10.562 1 97.81 148 GLY A O 1
ATOM 1114 N N . THR A 1 149 ? 0.362 -19.156 -9.594 1 98 149 THR A N 1
ATOM 1115 C CA . THR A 1 149 ? -1.054 -19.078 -9.25 1 98 149 THR A CA 1
ATOM 1116 C C . THR A 1 149 ? -1.239 -18.5 -7.852 1 98 149 THR A C 1
ATOM 1118 O O . THR A 1 149 ? -2.248 -18.766 -7.191 1 98 149 THR A O 1
ATOM 1121 N N . SER A 1 150 ? -0.28 -17.734 -7.363 1 98.38 150 SER A N 1
ATOM 1122 C CA . SER A 1 150 ? -0.351 -17.188 -6.012 1 98.38 150 SER A CA 1
ATOM 1123 C C . SER A 1 150 ? -1.588 -16.312 -5.836 1 98.38 150 SER A C 1
ATOM 1125 O O . SER A 1 150 ? -2.334 -16.469 -4.867 1 98.38 150 SER A O 1
ATOM 1127 N N . LEU A 1 151 ? -1.79 -15.43 -6.785 1 98.12 151 LEU A N 1
ATOM 1128 C CA . LEU A 1 151 ? -2.947 -14.547 -6.691 1 98.12 151 LEU A CA 1
ATOM 1129 C C . LEU A 1 151 ? -4.246 -15.336 -6.824 1 98.12 151 LEU A C 1
ATOM 1131 O O . LEU A 1 151 ? -5.188 -15.125 -6.055 1 98.12 151 LEU A O 1
ATOM 1135 N N . ASP A 1 152 ? -4.332 -16.266 -7.754 1 98.12 152 ASP A N 1
ATOM 1136 C CA . ASP A 1 152 ? -5.52 -17.078 -7.969 1 98.12 152 ASP A CA 1
ATOM 1137 C C . ASP A 1 152 ? -5.844 -17.922 -6.73 1 98.12 152 ASP A C 1
ATOM 1139 O O . ASP A 1 152 ? -7.012 -18.062 -6.363 1 98.12 152 ASP A O 1
ATOM 1143 N N . THR A 1 153 ? -4.781 -18.453 -6.188 1 98.5 153 THR A N 1
ATOM 1144 C CA . THR A 1 153 ? -4.949 -19.219 -4.961 1 98.5 153 THR A CA 1
ATOM 1145 C C . THR A 1 153 ? -5.484 -18.344 -3.836 1 98.5 153 THR A C 1
ATOM 1147 O O . THR A 1 153 ? -6.383 -18.75 -3.098 1 98.5 153 THR A O 1
ATOM 1150 N N . GLY A 1 154 ? -4.918 -17.141 -3.713 1 98.38 154 GLY A N 1
ATOM 1151 C CA . GLY A 1 154 ? -5.453 -16.203 -2.732 1 98.38 154 GLY A CA 1
ATOM 1152 C C . GLY A 1 154 ? -6.918 -15.891 -2.949 1 98.38 154 GLY A C 1
ATOM 1153 O O . GLY A 1 154 ? -7.695 -15.828 -1.993 1 98.38 154 GLY A O 1
ATOM 1154 N N . ARG A 1 155 ? -7.293 -15.672 -4.176 1 98.56 155 ARG A N 1
ATOM 1155 C CA . ARG A 1 155 ? -8.688 -15.414 -4.516 1 98.56 155 ARG A CA 1
ATOM 1156 C C . ARG A 1 155 ? -9.578 -16.594 -4.137 1 98.56 155 ARG A C 1
ATOM 1158 O O . ARG A 1 155 ? -10.672 -16.406 -3.602 1 98.56 155 ARG A O 1
ATOM 1165 N N . LEU A 1 156 ? -9.094 -17.781 -4.43 1 98.62 156 LEU A N 1
ATOM 1166 C CA . LEU A 1 156 ? -9.828 -18.984 -4.07 1 98.62 156 LEU A CA 1
ATOM 1167 C C . LEU A 1 156 ? -10.047 -19.062 -2.562 1 98.62 156 LEU A C 1
ATOM 1169 O O . LEU A 1 156 ? -11.156 -19.344 -2.105 1 98.62 156 LEU A O 1
ATOM 1173 N N . GLN A 1 157 ? -9 -18.797 -1.856 1 98.56 157 GLN A N 1
ATOM 1174 C CA . GLN A 1 157 ? -9.078 -18.812 -0.4 1 98.56 157 GLN A CA 1
ATOM 1175 C C . GLN A 1 157 ? -10.07 -17.781 0.113 1 98.56 157 GLN A C 1
ATOM 1177 O O . GLN A 1 157 ? -10.836 -18.047 1.041 1 98.56 157 GLN A O 1
ATOM 1182 N N . LYS A 1 158 ? -10.07 -16.625 -0.481 1 97.88 158 LYS A N 1
ATOM 1183 C CA . LYS A 1 158 ? -11 -15.562 -0.11 1 97.88 158 LYS A CA 1
ATOM 1184 C C . LYS A 1 158 ? -12.445 -15.977 -0.357 1 97.88 158 LYS A C 1
ATOM 1186 O O . LYS A 1 158 ? -13.305 -15.789 0.505 1 97.88 158 LYS A O 1
ATOM 1191 N N . VAL A 1 159 ? -12.75 -16.562 -1.537 1 98.19 159 VAL A N 1
ATOM 1192 C CA . VAL A 1 159 ? -14.109 -16.938 -1.926 1 98.19 159 VAL A CA 1
ATOM 1193 C C . VAL A 1 159 ? -14.609 -18.062 -1.031 1 98.19 159 VAL A C 1
ATOM 1195 O O . VAL A 1 159 ? -15.75 -18.031 -0.562 1 98.19 159 VAL A O 1
ATOM 1198 N N . ILE A 1 160 ? -13.734 -19.078 -0.779 1 98.19 160 ILE A N 1
ATOM 1199 C CA . ILE A 1 160 ? -14.094 -20.172 0.118 1 98.19 160 ILE A CA 1
ATOM 1200 C C . ILE A 1 160 ? -14.32 -19.625 1.527 1 98.19 160 ILE A C 1
ATOM 1202 O O . ILE A 1 160 ? -15.281 -20.016 2.199 1 98.19 160 ILE A O 1
ATOM 1206 N N . GLY A 1 161 ? -13.375 -18.766 1.961 1 97.88 161 GLY A N 1
ATOM 1207 C CA . GLY A 1 161 ? -13.516 -18.156 3.273 1 97.88 161 GLY A CA 1
ATOM 1208 C C . GLY A 1 161 ? -14.844 -17.438 3.461 1 97.88 161 GLY A C 1
ATOM 1209 O O . GLY A 1 161 ? -15.484 -17.578 4.504 1 97.88 161 GLY A O 1
ATOM 1210 N N . LYS A 1 162 ? -15.234 -16.688 2.488 1 96.88 162 LYS A N 1
ATOM 1211 C CA . LYS A 1 162 ? -16.516 -15.992 2.539 1 96.88 162 LYS A CA 1
ATOM 1212 C C . LYS A 1 162 ? -17.672 -16.984 2.643 1 96.88 162 LYS A C 1
ATOM 1214 O O . LYS A 1 162 ? -18.594 -16.797 3.447 1 96.88 162 LYS A O 1
ATOM 1219 N N . MET A 1 163 ? -17.688 -18.031 1.816 1 96.25 163 MET A N 1
ATOM 1220 C CA . MET A 1 163 ? -18.75 -19.031 1.801 1 96.25 163 MET A CA 1
ATOM 1221 C C . MET A 1 163 ? -18.875 -19.703 3.164 1 96.25 163 MET A C 1
ATOM 1223 O O . MET A 1 163 ? -19.984 -19.859 3.68 1 96.25 163 MET A O 1
ATOM 1227 N N . GLU A 1 164 ? -17.75 -20.062 3.777 1 96.75 164 GLU A N 1
ATOM 1228 C CA . GLU A 1 164 ? -17.781 -20.828 5.027 1 96.75 164 GLU A CA 1
ATOM 1229 C C . GLU A 1 164 ? -17.703 -19.891 6.234 1 96.75 164 GLU A C 1
ATOM 1231 O O . GLU A 1 164 ? -17.672 -20.344 7.379 1 96.75 164 GLU A O 1
ATOM 1236 N N . HIS A 1 165 ? -17.609 -18.609 5.988 1 95.62 165 HIS A N 1
ATOM 1237 C CA . HIS A 1 165 ? -17.562 -17.578 7.023 1 95.62 165 HIS A CA 1
ATOM 1238 C C . HIS A 1 165 ? -16.344 -17.75 7.926 1 95.62 165 HIS A C 1
ATOM 1240 O O . HIS A 1 165 ? -16.484 -17.797 9.148 1 95.62 165 HIS A O 1
ATOM 1246 N N . VAL A 1 166 ? -15.164 -17.938 7.324 1 96.06 166 VAL A N 1
ATOM 1247 C CA . VAL A 1 166 ? -13.898 -18.016 8.039 1 96.06 166 VAL A CA 1
ATOM 1248 C C . VAL A 1 166 ? -12.867 -17.094 7.391 1 96.06 166 VAL A C 1
ATOM 1250 O O . VAL A 1 166 ? -13.047 -16.672 6.246 1 96.06 166 VAL A O 1
ATOM 1253 N N . ASP A 1 167 ? -11.82 -16.719 8.078 1 95.81 167 ASP A N 1
ATOM 1254 C CA . ASP A 1 167 ? -10.68 -15.961 7.566 1 95.81 167 ASP A CA 1
ATOM 1255 C C . ASP A 1 167 ? -10.008 -16.688 6.406 1 95.81 167 ASP A C 1
ATOM 1257 O O . ASP A 1 167 ? -9.758 -17.891 6.484 1 95.81 167 ASP A O 1
ATOM 1261 N N . PRO A 1 168 ? -9.805 -15.945 5.336 1 96.31 168 PRO A N 1
ATOM 1262 C CA . PRO A 1 168 ? -9.148 -16.594 4.203 1 96.31 168 PRO A CA 1
ATOM 1263 C C . PRO A 1 168 ? -7.832 -17.281 4.594 1 96.31 168 PRO A C 1
ATOM 1265 O O . PRO A 1 168 ? -7.434 -18.266 3.969 1 96.31 168 PRO A O 1
ATOM 1268 N N . ARG A 1 169 ? -7.16 -16.938 5.648 1 95.19 169 ARG A N 1
ATOM 1269 C CA . ARG A 1 169 ? -5.887 -17.5 6.09 1 95.19 169 ARG A CA 1
ATOM 1270 C C . ARG A 1 169 ? -6.086 -18.875 6.73 1 95.19 169 ARG A C 1
ATOM 1272 O O . ARG A 1 169 ? -5.125 -19.625 6.918 1 95.19 169 ARG A O 1
ATOM 1279 N N . SER A 1 170 ? -7.297 -19.141 6.969 1 96.25 170 SER A N 1
ATOM 1280 C CA . SER A 1 170 ? -7.625 -20.438 7.543 1 96.25 170 SER A CA 1
ATOM 1281 C C . SER A 1 170 ? -7.961 -21.453 6.457 1 96.25 170 SER A C 1
ATOM 1283 O O . SER A 1 170 ? -8.258 -22.609 6.754 1 96.25 170 SER A O 1
ATOM 1285 N N . VAL A 1 171 ? -7.98 -20.984 5.254 1 97.31 171 VAL A N 1
ATOM 1286 C CA . VAL A 1 171 ? -8.328 -21.828 4.113 1 97.31 171 VAL A CA 1
ATOM 1287 C C . VAL A 1 171 ? -7.059 -22.375 3.469 1 97.31 171 VAL A C 1
ATOM 1289 O O . VAL A 1 171 ? -6.168 -21.625 3.092 1 97.31 171 VAL A O 1
ATOM 1292 N N . ASN A 1 172 ? -6.945 -23.672 3.453 1 97.12 172 ASN A N 1
ATOM 1293 C CA . ASN A 1 172 ? -5.859 -24.328 2.744 1 97.12 172 ASN A CA 1
ATOM 1294 C C . ASN A 1 172 ? -6.301 -24.812 1.364 1 97.12 172 ASN A C 1
ATOM 1296 O O . ASN A 1 172 ? -6.676 -25.969 1.194 1 97.12 172 ASN A O 1
ATOM 1300 N N . ALA A 1 173 ? -6.211 -24 0.449 1 97.56 173 ALA A N 1
ATOM 1301 C CA . ALA A 1 173 ? -6.664 -24.266 -0.911 1 97.56 173 ALA A CA 1
ATOM 1302 C C . ALA A 1 173 ? -5.668 -23.75 -1.94 1 97.56 173 ALA A C 1
ATOM 1304 O O . ALA A 1 173 ? -5.02 -22.719 -1.725 1 97.56 173 ALA A O 1
ATOM 1305 N N . TYR A 1 174 ? -5.621 -24.469 -3.086 1 98.12 174 TYR A N 1
ATOM 1306 C CA . TYR A 1 174 ? -4.641 -24.141 -4.113 1 98.12 174 TYR A CA 1
ATOM 1307 C C . TYR A 1 174 ? -5.266 -24.203 -5.504 1 98.12 174 TYR A C 1
ATOM 1309 O O . TYR A 1 174 ? -6.109 -25.062 -5.77 1 98.12 174 TYR A O 1
ATOM 1317 N N . MET A 1 175 ? -4.879 -23.281 -6.262 1 98.25 175 MET A N 1
ATOM 1318 C CA . MET A 1 175 ? -5.008 -23.375 -7.711 1 98.25 175 MET A CA 1
ATOM 1319 C C . MET A 1 175 ? -3.732 -23.938 -8.336 1 98.25 175 MET A C 1
ATOM 1321 O O . MET A 1 175 ? -2.635 -23.453 -8.039 1 98.25 175 MET A O 1
ATOM 1325 N N . LEU A 1 176 ? -3.854 -24.969 -9.172 1 98.25 176 LEU A N 1
ATOM 1326 C CA . LEU A 1 176 ? -2.709 -25.562 -9.867 1 98.25 176 LEU A CA 1
ATOM 1327 C C . LEU A 1 176 ? -2.76 -25.25 -11.359 1 98.25 176 LEU A C 1
ATOM 1329 O O . LEU A 1 176 ? -3.762 -24.734 -11.852 1 98.25 176 LEU A O 1
ATOM 1333 N N . GLY A 1 177 ? -1.662 -25.547 -12.008 1 97.75 177 GLY A N 1
ATOM 1334 C CA . GLY A 1 177 ? -1.603 -25.391 -13.453 1 97.75 177 GLY A CA 1
ATOM 1335 C C . GLY A 1 177 ? -1.068 -24.031 -13.875 1 97.75 177 GLY A C 1
ATOM 1336 O O . GLY A 1 177 ? -0.365 -23.359 -13.109 1 97.75 177 GLY A O 1
ATOM 1337 N N . GLU A 1 178 ? -1.368 -23.719 -15.094 1 96.25 178 GLU A N 1
ATOM 1338 C CA . GLU A 1 178 ? -0.926 -22.453 -15.68 1 96.25 178 GLU A CA 1
ATOM 1339 C C . GLU A 1 178 ? -1.677 -21.266 -15.07 1 96.25 178 GLU A C 1
ATOM 1341 O O . GLU A 1 178 ? -2.895 -21.328 -14.883 1 96.25 178 GLU A O 1
ATOM 1346 N N . HIS A 1 179 ? -0.944 -20.203 -14.664 1 94.19 179 HIS A N 1
ATOM 1347 C CA . HIS A 1 179 ? -1.632 -18.938 -14.391 1 94.19 179 HIS A CA 1
ATOM 1348 C C . HIS A 1 179 ? -2.318 -18.406 -15.641 1 94.19 179 HIS A C 1
ATOM 1350 O O . HIS A 1 179 ? -1.701 -17.688 -16.438 1 94.19 179 HIS A O 1
ATOM 1356 N N . GLY A 1 180 ? -3.535 -18.688 -15.812 1 89.69 180 GLY A N 1
ATOM 1357 C CA . GLY A 1 180 ? -4.312 -18.359 -17 1 89.69 180 GLY A CA 1
ATOM 1358 C C . GLY A 1 180 ? -5.605 -19.141 -17.109 1 89.69 180 GLY A C 1
ATOM 1359 O O . GLY A 1 180 ? -6.262 -19.406 -16.094 1 89.69 180 GLY A O 1
ATOM 1360 N N . ASP A 1 181 ? -5.883 -19.516 -18.328 1 89.06 181 ASP A N 1
ATOM 1361 C CA . ASP A 1 181 ? -7.207 -20.062 -18.609 1 89.06 181 ASP A CA 1
ATOM 1362 C C . ASP A 1 181 ? -7.301 -21.531 -18.172 1 89.06 181 ASP A C 1
ATOM 1364 O O . ASP A 1 181 ? -8.398 -22.062 -18 1 89.06 181 ASP A O 1
ATOM 1368 N N . THR A 1 182 ? -6.168 -22.125 -17.969 1 94.5 182 THR A N 1
ATOM 1369 C CA . THR A 1 182 ? -6.215 -23.562 -17.766 1 94.5 182 THR A CA 1
ATOM 1370 C C . THR A 1 182 ? -5.898 -23.922 -16.328 1 94.5 182 THR A C 1
ATOM 1372 O O . THR A 1 182 ? -5.699 -25.094 -16 1 94.5 182 THR A O 1
ATOM 1375 N N . GLU A 1 183 ? -5.75 -22.938 -15.438 1 96.81 183 GLU A N 1
ATOM 1376 C CA . GLU A 1 183 ? -5.598 -23.234 -14.016 1 96.81 183 GLU A CA 1
ATOM 1377 C C . GLU A 1 183 ? -6.84 -23.938 -13.461 1 96.81 183 GLU A C 1
ATOM 1379 O O . GLU A 1 183 ? -7.926 -23.812 -14.031 1 96.81 183 GLU A O 1
ATOM 1384 N N . PHE A 1 184 ? -6.707 -24.719 -12.398 1 97.81 184 PHE A N 1
ATOM 1385 C CA . PHE A 1 184 ? -7.84 -25.422 -11.828 1 97.81 184 PHE A CA 1
ATOM 1386 C C . PHE A 1 184 ? -7.664 -25.609 -10.32 1 97.81 184 PHE A C 1
ATOM 1388 O O . PHE A 1 184 ? -6.539 -25.766 -9.844 1 97.81 184 PHE A O 1
ATOM 1395 N N . PRO A 1 185 ? -8.789 -25.547 -9.555 1 98.31 185 PRO A N 1
ATOM 1396 C CA . PRO A 1 185 ? -8.719 -25.844 -8.125 1 98.31 185 PRO A CA 1
ATOM 1397 C C . PRO A 1 185 ? -8.562 -27.328 -7.836 1 98.31 185 PRO A C 1
ATOM 1399 O O . PRO A 1 185 ? -9.188 -28.156 -8.5 1 98.31 185 PRO A O 1
ATOM 1402 N N . VAL A 1 186 ? -7.762 -27.688 -6.91 1 97.94 186 VAL A N 1
ATOM 1403 C CA . VAL A 1 186 ? -7.57 -29.078 -6.531 1 97.94 186 VAL A CA 1
ATOM 1404 C C . VAL A 1 186 ? -8.547 -29.453 -5.418 1 97.94 186 VAL A C 1
ATOM 1406 O O . VAL A 1 186 ? -8.141 -29.641 -4.27 1 97.94 186 VAL A O 1
ATOM 1409 N N . TRP A 1 187 ? -9.766 -29.703 -5.793 1 97.31 187 TRP A N 1
ATOM 1410 C CA . TRP A 1 187 ? -10.852 -29.906 -4.844 1 97.31 187 TRP A CA 1
ATOM 1411 C C . TRP A 1 187 ? -10.594 -31.156 -3.984 1 97.31 187 TRP A C 1
ATOM 1413 O O . TRP A 1 187 ? -11.133 -31.266 -2.881 1 97.31 187 TRP A O 1
ATOM 1423 N N . SER A 1 188 ? -9.773 -32.094 -4.469 1 96.19 188 SER A N 1
ATOM 1424 C CA . SER A 1 188 ? -9.438 -33.281 -3.717 1 96.19 188 SER A CA 1
ATOM 1425 C C . SER A 1 188 ? -8.633 -32.969 -2.465 1 96.19 188 SER A C 1
ATOM 1427 O O . SER A 1 188 ? -8.555 -33.75 -1.54 1 96.19 188 SER A O 1
ATOM 1429 N N . TYR A 1 189 ? -8.023 -31.719 -2.426 1 96.06 189 TYR A N 1
ATOM 1430 C CA . TYR A 1 189 ? -7.156 -31.406 -1.294 1 96.06 189 TYR A CA 1
ATOM 1431 C C . TYR A 1 189 ? -7.59 -30.094 -0.629 1 96.06 189 TYR A C 1
ATOM 1433 O O . TYR A 1 189 ? -7.254 -29.844 0.531 1 96.06 189 TYR A O 1
ATOM 1441 N N . ASN A 1 190 ? -8.297 -29.219 -1.34 1 97.81 190 ASN A N 1
ATOM 1442 C CA . ASN A 1 190 ? -8.734 -27.953 -0.762 1 97.81 190 ASN A CA 1
ATOM 1443 C C . ASN A 1 190 ? -9.633 -28.172 0.454 1 97.81 190 ASN A C 1
ATOM 1445 O O . ASN A 1 190 ? -10.609 -28.922 0.383 1 97.81 190 ASN A O 1
ATOM 1449 N N . ASN A 1 191 ? -9.242 -27.531 1.598 1 97.5 191 ASN A N 1
ATOM 1450 C CA . ASN A 1 191 ? -9.969 -27.812 2.83 1 97.5 191 ASN A CA 1
ATOM 1451 C C . ASN A 1 191 ? -9.898 -26.641 3.807 1 97.5 191 ASN A C 1
ATOM 1453 O O . ASN A 1 191 ? -9.07 -25.75 3.643 1 97.5 191 ASN A O 1
ATOM 1457 N N . VAL A 1 192 ? -10.781 -26.656 4.727 1 97 192 VAL A N 1
ATOM 1458 C CA . VAL A 1 192 ? -10.773 -25.781 5.895 1 97 192 VAL A CA 1
ATOM 1459 C C . VAL A 1 192 ? -10.75 -26.625 7.168 1 97 192 VAL A C 1
ATOM 1461 O O . VAL A 1 192 ? -11.648 -27.438 7.398 1 97 192 VAL A O 1
ATOM 1464 N N . GLY A 1 193 ? -9.719 -26.469 7.938 1 94.38 193 GLY A N 1
ATOM 1465 C CA . GLY A 1 193 ? -9.609 -27.266 9.156 1 94.38 193 GLY A CA 1
ATOM 1466 C C . GLY A 1 193 ? -9.57 -28.75 8.898 1 94.38 193 GLY A C 1
ATOM 1467 O O . GLY A 1 193 ? -10.031 -29.547 9.727 1 94.38 193 GLY A O 1
ATOM 1468 N N . GLY A 1 194 ? -9.195 -29.125 7.797 1 94.81 194 GLY A N 1
ATOM 1469 C CA . GLY A 1 194 ? -9.062 -30.531 7.477 1 94.81 194 GLY A CA 1
ATOM 1470 C C . GLY A 1 194 ? -10.281 -31.094 6.754 1 94.81 194 GLY A C 1
ATOM 1471 O O . GLY A 1 194 ? -10.219 -32.188 6.188 1 94.81 194 GLY A O 1
ATOM 1472 N N . VAL A 1 195 ? -11.344 -30.328 6.785 1 96.69 195 VAL A N 1
ATOM 1473 C CA . VAL A 1 195 ? -12.555 -30.766 6.094 1 96.69 195 VAL A CA 1
ATOM 1474 C C . VAL A 1 195 ? -12.531 -30.266 4.648 1 96.69 195 VAL A C 1
ATOM 1476 O O . VAL A 1 195 ? -12.484 -29.062 4.402 1 96.69 195 VAL A O 1
ATOM 1479 N N . LYS A 1 196 ? -12.633 -31.219 3.746 1 97.56 196 LYS A N 1
ATOM 1480 C CA . LYS A 1 196 ? -12.633 -30.828 2.338 1 97.56 196 LYS A CA 1
ATOM 1481 C C . LYS A 1 196 ? -13.781 -29.875 2.025 1 97.56 196 LYS A C 1
ATOM 1483 O O . LYS A 1 196 ? -14.891 -30.047 2.539 1 97.56 196 LYS A O 1
ATOM 1488 N N . VAL A 1 197 ? -13.508 -28.906 1.177 1 97.69 197 VAL A N 1
ATOM 1489 C CA . VAL A 1 197 ? -14.531 -27.953 0.771 1 97.69 197 VAL A CA 1
ATOM 1490 C C . VAL A 1 197 ? -15.695 -28.688 0.115 1 97.69 197 VAL A C 1
ATOM 1492 O O . VAL A 1 197 ? -16.859 -28.344 0.346 1 97.69 197 VAL A O 1
ATOM 1495 N N . SER A 1 198 ? -15.398 -29.734 -0.682 1 96.31 198 SER A N 1
ATOM 1496 C CA . SER A 1 198 ? -16.422 -30.531 -1.348 1 96.31 198 SER A CA 1
ATOM 1497 C C . SER A 1 198 ? -17.344 -31.203 -0.334 1 96.31 198 SER A C 1
ATOM 1499 O O . SER A 1 198 ? -18.562 -31.266 -0.527 1 96.31 198 SER A O 1
ATOM 1501 N N . ASP A 1 199 ? -16.766 -31.719 0.75 1 96.62 199 ASP A N 1
ATOM 1502 C CA . ASP A 1 199 ? -17.547 -32.344 1.803 1 96.62 199 ASP A CA 1
ATOM 1503 C C . ASP A 1 199 ? -18.406 -31.344 2.549 1 96.62 199 ASP A C 1
ATOM 1505 O O . ASP A 1 199 ? -19.547 -31.625 2.922 1 96.62 199 ASP A O 1
ATOM 1509 N N . TRP A 1 200 ? -17.844 -30.203 2.787 1 96.44 200 TRP A N 1
ATOM 1510 C CA . TRP A 1 200 ? -18.578 -29.141 3.455 1 96.44 200 TRP A CA 1
ATOM 1511 C C . TRP A 1 200 ? -19.781 -28.703 2.633 1 96.44 200 TRP A C 1
ATOM 1513 O O . TRP A 1 200 ? -20.875 -28.531 3.172 1 96.44 200 TRP A O 1
ATOM 1523 N N . VAL A 1 201 ? -19.625 -28.547 1.335 1 96.75 201 VAL A N 1
ATOM 1524 C CA . VAL A 1 201 ? -20.688 -28.141 0.42 1 96.75 201 VAL A CA 1
ATOM 1525 C C . VAL A 1 201 ? -21.812 -29.172 0.472 1 96.75 201 VAL A C 1
ATOM 1527 O O . VAL A 1 201 ? -22.984 -28.812 0.586 1 96.75 201 VAL A O 1
ATOM 1530 N N . LYS A 1 202 ? -21.469 -30.438 0.452 1 95.56 202 LYS A N 1
ATOM 1531 C CA . LYS A 1 202 ? -22.453 -31.516 0.534 1 95.56 202 LYS A CA 1
ATOM 1532 C C . LYS A 1 202 ? -23.172 -31.516 1.88 1 95.56 202 LYS A C 1
ATOM 1534 O O . LYS A 1 202 ? -24.391 -31.625 1.937 1 95.56 202 LYS A O 1
ATOM 1539 N N . ALA A 1 203 ? -22.438 -31.328 2.879 1 96.38 203 ALA A N 1
ATOM 1540 C CA . ALA A 1 203 ? -22.969 -31.375 4.234 1 96.38 203 ALA A CA 1
ATOM 1541 C C . ALA A 1 203 ? -23.953 -30.234 4.477 1 96.38 203 ALA A C 1
ATOM 1543 O O . ALA A 1 203 ? -24.844 -30.328 5.316 1 96.38 203 ALA A O 1
ATOM 1544 N N . HIS A 1 204 ? -23.828 -29.203 3.756 1 96.88 204 HIS A N 1
ATOM 1545 C CA . HIS A 1 204 ? -24.672 -28.047 3.967 1 96.88 204 HIS A CA 1
ATOM 1546 C C . HIS A 1 204 ? -25.766 -27.953 2.896 1 96.88 204 HIS A C 1
ATOM 1548 O O . HIS A 1 204 ? -26.344 -26.891 2.688 1 96.88 204 HIS A O 1
ATOM 1554 N N . GLY A 1 205 ? -25.938 -28.984 2.094 1 95.5 205 GLY A N 1
ATOM 1555 C CA . GLY A 1 205 ? -27.047 -29.156 1.185 1 95.5 205 GLY A CA 1
ATOM 1556 C C . GLY A 1 205 ? -26.891 -28.359 -0.104 1 95.5 205 GLY A C 1
ATOM 1557 O O . GLY A 1 205 ? -27.875 -28.109 -0.805 1 95.5 205 GLY A O 1
ATOM 1558 N N . MET A 1 206 ? -25.703 -27.922 -0.382 1 95.19 206 MET A N 1
ATOM 1559 C CA . MET A 1 206 ? -25.453 -27.203 -1.629 1 95.19 206 MET A CA 1
ATOM 1560 C C . MET A 1 206 ? -25.219 -28.172 -2.781 1 95.19 206 MET A C 1
ATOM 1562 O O . MET A 1 206 ? -24.734 -29.297 -2.568 1 95.19 206 MET A O 1
ATOM 1566 N N . ASP A 1 207 ? -25.609 -27.734 -3.941 1 94.19 207 ASP A N 1
ATOM 1567 C CA . ASP A 1 207 ? -25.375 -28.531 -5.137 1 94.19 207 ASP A CA 1
ATOM 1568 C C . ASP A 1 207 ? -23.875 -28.609 -5.469 1 94.19 207 ASP A C 1
ATOM 1570 O O . ASP A 1 207 ? -23.141 -27.656 -5.203 1 94.19 207 ASP A O 1
ATOM 1574 N N . GLU A 1 208 ? -23.5 -29.719 -6.051 1 88.31 208 GLU A N 1
ATOM 1575 C CA . GLU A 1 208 ? -22.109 -29.906 -6.434 1 88.31 208 GLU A CA 1
ATOM 1576 C C . GLU A 1 208 ? -21.672 -28.844 -7.434 1 88.31 208 GLU A C 1
ATOM 1578 O O . GLU A 1 208 ? -20.469 -28.547 -7.551 1 88.31 208 GLU A O 1
ATOM 1583 N N . SER A 1 209 ? -22.594 -28.297 -8.109 1 95.62 209 SER A N 1
ATOM 1584 C CA . SER A 1 209 ? -22.297 -27.234 -9.062 1 95.62 209 SER A CA 1
ATOM 1585 C C . SER A 1 209 ? -21.688 -26.016 -8.359 1 95.62 209 SER A C 1
ATOM 1587 O O . SER A 1 209 ? -21.094 -25.141 -9.008 1 95.62 209 SER A O 1
ATOM 1589 N N . LYS A 1 210 ? -21.828 -26 -7.031 1 97.12 210 LYS A N 1
ATOM 1590 C CA . LYS A 1 210 ? -21.281 -24.891 -6.246 1 97.12 210 LYS A CA 1
ATOM 1591 C C . LYS A 1 210 ? -19.766 -24.781 -6.43 1 97.12 210 LYS A C 1
ATOM 1593 O O . LYS A 1 210 ? -19.219 -23.688 -6.477 1 97.12 210 LYS A O 1
ATOM 1598 N N . LEU A 1 211 ? -19.094 -25.938 -6.523 1 97.44 211 LEU A N 1
ATOM 1599 C CA . LEU A 1 211 ? -17.641 -25.938 -6.707 1 97.44 211 LEU A CA 1
ATOM 1600 C C . LEU A 1 211 ? -17.266 -25.328 -8.047 1 97.44 211 LEU A C 1
ATOM 1602 O O . LEU A 1 211 ? -16.281 -24.578 -8.141 1 97.44 211 LEU A O 1
ATOM 1606 N N . GLU A 1 212 ? -18.016 -25.625 -9.031 1 96.5 212 GLU A N 1
ATOM 1607 C CA . GLU A 1 212 ? -17.781 -25.047 -10.352 1 96.5 212 GLU A CA 1
ATOM 1608 C C . GLU A 1 212 ? -18.047 -23.531 -10.336 1 96.5 212 GLU A C 1
ATOM 1610 O O . GLU A 1 212 ? -17.406 -22.781 -11.07 1 96.5 212 GLU A O 1
ATOM 1615 N N . GLU A 1 213 ? -19.047 -23.156 -9.648 1 97.5 213 GLU A N 1
ATOM 1616 C CA . GLU A 1 213 ? -19.375 -21.734 -9.508 1 97.5 213 GLU A CA 1
ATOM 1617 C C . GLU A 1 213 ? -18.234 -20.969 -8.852 1 97.5 213 GLU A C 1
ATOM 1619 O O . GLU A 1 213 ? -17.906 -19.859 -9.273 1 97.5 213 GLU A O 1
ATOM 1624 N N . ILE A 1 214 ? -17.672 -21.578 -7.828 1 97.88 214 ILE A N 1
ATOM 1625 C CA . ILE A 1 214 ? -16.531 -20.969 -7.133 1 97.88 214 ILE A CA 1
ATOM 1626 C C . ILE A 1 214 ? -15.352 -20.828 -8.086 1 97.88 214 ILE A C 1
ATOM 1628 O O . ILE A 1 214 ? -14.727 -19.781 -8.164 1 97.88 214 ILE A O 1
ATOM 1632 N N . HIS A 1 215 ? -15.078 -21.922 -8.773 1 97.38 215 HIS A N 1
ATOM 1633 C CA . HIS A 1 215 ? -13.992 -21.906 -9.742 1 97.38 215 HIS A CA 1
ATOM 1634 C C . HIS A 1 215 ? -14.18 -20.797 -10.773 1 97.38 215 HIS A C 1
ATOM 1636 O O . HIS A 1 215 ? -13.242 -20.062 -11.07 1 97.38 215 HIS A O 1
ATOM 1642 N N . LYS A 1 216 ? -15.344 -20.656 -11.305 1 96.62 216 LYS A N 1
ATOM 1643 C CA . LYS A 1 216 ? -15.656 -19.641 -12.305 1 96.62 216 LYS A CA 1
ATOM 1644 C C . LYS A 1 216 ? -15.5 -18.234 -11.734 1 96.62 216 LYS A C 1
ATOM 1646 O O . LYS A 1 216 ? -14.969 -17.344 -12.398 1 96.62 216 LYS A O 1
ATOM 1651 N N . GLU A 1 217 ? -15.977 -18.047 -10.547 1 96.81 217 GLU A N 1
ATOM 1652 C CA . GLU A 1 217 ? -15.852 -16.75 -9.883 1 96.81 217 GLU A CA 1
ATOM 1653 C C . GLU A 1 217 ? -14.391 -16.328 -9.758 1 96.81 217 GLU A C 1
ATOM 1655 O O . GLU A 1 217 ? -14.039 -15.188 -10.055 1 96.81 217 GLU A O 1
ATOM 1660 N N . VAL A 1 218 ? -13.547 -17.25 -9.344 1 97.44 218 VAL A N 1
ATOM 1661 C CA . VAL A 1 218 ? -12.125 -16.984 -9.156 1 97.44 218 VAL A CA 1
ATOM 1662 C C . VAL A 1 218 ? -11.469 -16.703 -10.508 1 97.44 218 VAL A C 1
ATOM 1664 O O . VAL A 1 218 ? -10.734 -15.727 -10.656 1 97.44 218 VAL A O 1
ATOM 1667 N N . ALA A 1 219 ? -11.789 -17.484 -11.5 1 93.88 219 ALA A N 1
ATOM 1668 C CA . ALA A 1 219 ? -11.195 -17.375 -12.828 1 93.88 219 ALA A CA 1
ATOM 1669 C C . ALA A 1 219 ? -11.586 -16.062 -13.5 1 93.88 219 ALA A C 1
ATOM 1671 O O . ALA A 1 219 ? -10.797 -15.477 -14.242 1 93.88 219 ALA A O 1
ATOM 1672 N N . ASP A 1 220 ? -12.758 -15.531 -13.172 1 94.25 220 ASP A N 1
ATOM 1673 C CA . ASP A 1 220 ? -13.305 -14.359 -13.844 1 94.25 220 ASP A CA 1
ATOM 1674 C C . ASP A 1 220 ? -12.945 -13.078 -13.086 1 94.25 220 ASP A C 1
ATOM 1676 O O . ASP A 1 220 ? -13.164 -11.977 -13.594 1 94.25 220 ASP A O 1
ATOM 1680 N N . MET A 1 221 ? -12.375 -13.234 -11.977 1 95.44 221 MET A N 1
ATOM 1681 C CA . MET A 1 221 ? -12.219 -12.094 -11.078 1 95.44 221 MET A CA 1
ATOM 1682 C C . MET A 1 221 ? -11.305 -11.039 -11.703 1 95.44 221 MET A C 1
ATOM 1684 O O . MET A 1 221 ? -11.562 -9.836 -11.578 1 95.44 221 MET A O 1
ATOM 1688 N N . ALA A 1 222 ? -10.195 -11.5 -12.336 1 93.12 222 ALA A N 1
ATOM 1689 C CA . ALA A 1 222 ? -9.297 -10.555 -12.992 1 93.12 222 ALA A CA 1
ATOM 1690 C C . ALA A 1 222 ? -10.039 -9.734 -14.047 1 93.12 222 ALA A C 1
ATOM 1692 O O . ALA A 1 222 ? -9.844 -8.523 -14.148 1 93.12 222 ALA A O 1
ATOM 1693 N N . TYR A 1 223 ? -10.867 -10.414 -14.766 1 92.12 223 TYR A N 1
ATOM 1694 C CA . TYR A 1 223 ? -11.625 -9.75 -15.812 1 92.12 223 TYR A CA 1
ATOM 1695 C C . TYR A 1 223 ? -12.594 -8.734 -15.227 1 92.12 223 TYR A C 1
ATOM 1697 O O . TYR A 1 223 ? -12.766 -7.637 -15.773 1 92.12 223 TYR A O 1
ATOM 1705 N N . ASP A 1 224 ? -13.195 -9.109 -14.148 1 95.25 224 ASP A N 1
ATOM 1706 C CA . ASP A 1 224 ? -14.117 -8.203 -13.484 1 95.25 224 ASP A CA 1
ATOM 1707 C C . ASP A 1 224 ? -13.414 -6.91 -13.062 1 95.25 224 ASP A C 1
ATOM 1709 O O . ASP A 1 224 ? -13.93 -5.812 -13.297 1 95.25 224 ASP A O 1
ATOM 1713 N N . ILE A 1 225 ? -12.266 -7.02 -12.523 1 96.31 225 ILE A N 1
ATOM 1714 C CA . ILE A 1 225 ? -11.5 -5.871 -12.055 1 96.31 225 ILE A CA 1
ATOM 1715 C C . ILE A 1 225 ? -11.047 -5.031 -13.25 1 96.31 225 ILE A C 1
ATOM 1717 O O . ILE A 1 225 ? -11.18 -3.807 -13.234 1 96.31 225 ILE A O 1
ATOM 1721 N N . ILE A 1 226 ? -10.492 -5.664 -14.242 1 93.75 226 ILE A N 1
ATOM 1722 C CA . ILE A 1 226 ? -9.961 -4.969 -15.414 1 93.75 226 ILE A CA 1
ATOM 1723 C C . ILE A 1 226 ? -11.086 -4.184 -16.094 1 93.75 226 ILE A C 1
ATOM 1725 O O . ILE A 1 226 ? -10.891 -3.035 -16.5 1 93.75 226 ILE A O 1
ATOM 1729 N N . ASN A 1 227 ? -12.242 -4.812 -16.203 1 95.06 227 ASN A N 1
ATOM 1730 C CA . ASN A 1 227 ? -13.383 -4.148 -16.828 1 95.06 227 ASN A CA 1
ATOM 1731 C C . ASN A 1 227 ? -13.812 -2.916 -16.047 1 95.06 227 ASN A C 1
ATOM 1733 O O . ASN A 1 227 ? -14.305 -1.946 -16.625 1 95.06 227 ASN A O 1
ATOM 1737 N N . LYS A 1 228 ? -13.562 -2.986 -14.758 1 96 228 LYS A N 1
ATOM 1738 C CA . LYS A 1 228 ? -14.086 -1.942 -13.883 1 96 228 LYS A CA 1
ATOM 1739 C C . LYS A 1 228 ? -13.055 -0.838 -13.664 1 96 228 LYS A C 1
ATOM 1741 O O . LYS A 1 228 ? -13.398 0.346 -13.664 1 96 228 LYS A O 1
ATOM 1746 N N . LYS A 1 229 ? -11.805 -1.21 -13.477 1 94.69 229 LYS A N 1
ATOM 1747 C CA . LYS A 1 229 ? -10.859 -0.152 -13.125 1 94.69 229 LYS A CA 1
ATOM 1748 C C . LYS A 1 229 ? -9.609 -0.216 -14 1 94.69 229 LYS A C 1
ATOM 1750 O O . LYS A 1 229 ? -8.648 0.524 -13.773 1 94.69 229 LYS A O 1
ATOM 1755 N N . GLY A 1 230 ? -9.539 -1.195 -14.883 1 91.5 230 GLY A N 1
ATOM 1756 C CA . GLY A 1 230 ? -8.531 -1.15 -15.938 1 91.5 230 GLY A CA 1
ATOM 1757 C C . GLY A 1 230 ? -7.379 -2.104 -15.695 1 91.5 230 GLY A C 1
ATOM 1758 O O . GLY A 1 230 ? -6.672 -2.479 -16.641 1 91.5 230 GLY A O 1
ATOM 1759 N N . ALA A 1 231 ? -7.117 -2.439 -14.438 1 92.56 231 ALA A N 1
ATOM 1760 C CA . ALA A 1 231 ? -5.977 -3.316 -14.18 1 92.56 231 ALA A CA 1
ATOM 1761 C C . ALA A 1 231 ? -6.047 -3.914 -12.781 1 92.56 231 ALA A C 1
ATOM 1763 O O . ALA A 1 231 ? -6.676 -3.342 -11.883 1 92.56 231 ALA A O 1
ATOM 1764 N N . THR A 1 232 ? -5.391 -5.086 -12.625 1 94.06 232 THR A N 1
ATOM 1765 C CA . THR A 1 232 ? -5.191 -5.711 -11.32 1 94.06 232 THR A CA 1
ATOM 1766 C C . THR A 1 232 ? -3.785 -5.43 -10.797 1 94.06 232 THR A C 1
ATOM 1768 O O . THR A 1 232 ? -2.797 -5.699 -11.484 1 94.06 232 THR A O 1
ATOM 1771 N N . PHE A 1 233 ? -3.727 -4.879 -9.492 1 97.06 233 PHE A N 1
ATOM 1772 C CA . PHE A 1 233 ? -2.357 -4.672 -9.039 1 97.06 233 PHE A CA 1
ATOM 1773 C C . PHE A 1 233 ? -2.27 -4.746 -7.52 1 97.06 233 PHE A C 1
ATOM 1775 O O . PHE A 1 233 ? -1.209 -5.047 -6.969 1 97.06 233 PHE A O 1
ATOM 1782 N N . TYR A 1 234 ? -3.32 -4.582 -6.719 1 98.44 234 TYR A N 1
ATOM 1783 C CA . TYR A 1 234 ? -3.221 -4.66 -5.266 1 98.44 234 TYR A CA 1
ATOM 1784 C C . TYR A 1 234 ? -3 -6.094 -4.809 1 98.44 234 TYR A C 1
ATOM 1786 O O . TYR A 1 234 ? -2.121 -6.367 -3.986 1 98.44 234 TYR A O 1
ATOM 1794 N N . GLY A 1 235 ? -3.832 -7.012 -5.395 1 98.19 235 GLY A N 1
ATOM 1795 C CA . GLY A 1 235 ? -3.703 -8.414 -5.039 1 98.19 235 GLY A CA 1
ATOM 1796 C C . GLY A 1 235 ? -2.348 -9 -5.391 1 98.19 235 GLY A C 1
ATOM 1797 O O . GLY A 1 235 ? -1.624 -9.477 -4.516 1 98.19 235 GLY A O 1
ATOM 1798 N N . ILE A 1 236 ? -1.957 -8.82 -6.633 1 98.25 236 ILE A N 1
ATOM 1799 C CA . ILE A 1 236 ? -0.729 -9.438 -7.117 1 98.25 236 ILE A CA 1
ATOM 1800 C C . ILE A 1 236 ? 0.481 -8.742 -6.496 1 98.25 236 ILE A C 1
ATOM 1802 O O . ILE A 1 236 ? 1.496 -9.383 -6.211 1 98.25 236 ILE A O 1
ATOM 1806 N N . GLY A 1 237 ? 0.409 -7.41 -6.316 1 98.62 237 GLY A N 1
ATOM 1807 C CA . GLY A 1 237 ? 1.484 -6.723 -5.621 1 98.62 237 GLY A CA 1
ATOM 1808 C C . GLY A 1 237 ? 1.723 -7.258 -4.219 1 98.62 237 GLY A C 1
ATOM 1809 O O . GLY A 1 237 ? 2.867 -7.48 -3.82 1 98.62 237 GLY A O 1
ATOM 1810 N N . THR A 1 238 ? 0.656 -7.496 -3.523 1 98.81 238 THR A N 1
ATOM 1811 C CA . THR A 1 238 ? 0.748 -7.996 -2.156 1 98.81 238 THR A CA 1
ATOM 1812 C C . THR A 1 238 ? 1.22 -9.445 -2.143 1 98.81 238 THR A C 1
ATOM 1814 O O . THR A 1 238 ? 2.029 -9.836 -1.297 1 98.81 238 THR A O 1
ATOM 1817 N N . ALA A 1 239 ? 0.681 -10.266 -3.059 1 98.56 239 ALA A N 1
ATOM 1818 C CA . ALA A 1 239 ? 1.112 -11.664 -3.17 1 98.56 239 ALA A CA 1
ATOM 1819 C C . ALA A 1 239 ? 2.615 -11.75 -3.424 1 98.56 239 ALA A C 1
ATOM 1821 O O . ALA A 1 239 ? 3.305 -12.578 -2.818 1 98.56 239 ALA A O 1
ATOM 1822 N N . SER A 1 240 ? 3.111 -10.898 -4.297 1 98.81 240 SER A N 1
ATOM 1823 C CA . SER A 1 240 ? 4.531 -10.883 -4.637 1 98.81 240 SER A CA 1
ATOM 1824 C C . SER A 1 240 ? 5.379 -10.469 -3.441 1 98.81 240 SER A C 1
ATOM 1826 O O . SER A 1 240 ? 6.469 -11.008 -3.227 1 98.81 240 SER A O 1
ATOM 1828 N N . ALA A 1 241 ? 4.887 -9.477 -2.697 1 98.88 241 ALA A N 1
ATOM 1829 C CA . ALA A 1 241 ? 5.594 -9.047 -1.49 1 98.88 241 ALA A CA 1
ATOM 1830 C C . ALA A 1 241 ? 5.66 -10.18 -0.469 1 98.88 241 ALA A C 1
ATOM 1832 O O . ALA A 1 241 ? 6.676 -10.352 0.213 1 98.88 241 ALA A O 1
ATOM 1833 N N . MET A 1 242 ? 4.605 -10.953 -0.399 1 98.44 242 MET A N 1
ATOM 1834 C CA . MET A 1 242 ? 4.574 -12.086 0.515 1 98.44 242 MET A CA 1
ATOM 1835 C C . MET A 1 242 ? 5.609 -13.133 0.116 1 98.44 242 MET A C 1
ATOM 1837 O O . MET A 1 242 ? 6.285 -13.703 0.975 1 98.44 242 MET A O 1
ATOM 1841 N N . ILE A 1 243 ? 5.703 -13.398 -1.169 1 98.75 243 ILE A N 1
ATOM 1842 C CA . ILE A 1 243 ? 6.699 -14.352 -1.644 1 98.75 243 ILE A CA 1
ATOM 1843 C C . ILE A 1 243 ? 8.102 -13.852 -1.291 1 98.75 243 ILE A C 1
ATOM 1845 O O . ILE A 1 243 ? 8.922 -14.609 -0.769 1 98.75 243 ILE A O 1
ATOM 1849 N N . ALA A 1 244 ? 8.344 -12.562 -1.551 1 98.81 244 ALA A N 1
ATOM 1850 C CA . ALA A 1 244 ? 9.633 -11.953 -1.225 1 98.81 244 ALA A CA 1
ATOM 1851 C C . ALA A 1 244 ? 9.938 -12.086 0.265 1 98.81 244 ALA A C 1
ATOM 1853 O O . ALA A 1 244 ? 11.047 -12.453 0.648 1 98.81 244 ALA A O 1
ATOM 1854 N N . LYS A 1 245 ? 8.961 -11.781 1.054 1 98.69 245 LYS A N 1
ATOM 1855 C CA . LYS A 1 245 ? 9.109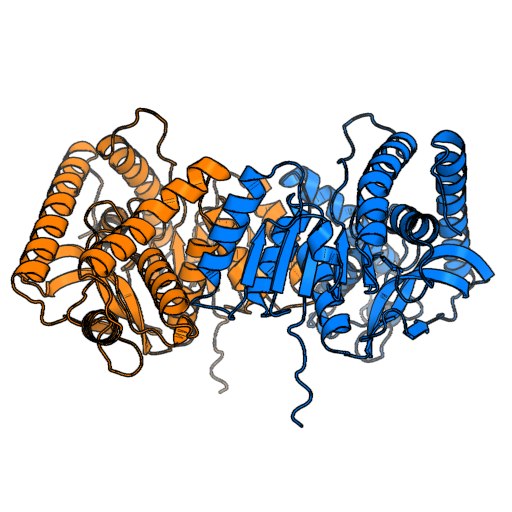 -11.875 2.504 1 98.69 245 LYS A CA 1
ATOM 1856 C C . LYS A 1 245 ? 9.484 -13.297 2.926 1 98.69 245 LYS A C 1
ATOM 1858 O O . LYS A 1 245 ? 10.383 -13.484 3.748 1 98.69 245 LYS A O 1
ATOM 1863 N N . ALA A 1 246 ? 8.758 -14.297 2.371 1 98.5 246 ALA A N 1
ATOM 1864 C CA . ALA A 1 246 ? 8.992 -15.695 2.713 1 98.5 246 ALA A CA 1
ATOM 1865 C C . ALA A 1 246 ? 10.43 -16.109 2.393 1 98.5 246 ALA A C 1
ATOM 1867 O O . ALA A 1 246 ? 11.062 -16.828 3.168 1 98.5 246 ALA A O 1
ATOM 1868 N N . ILE A 1 247 ? 10.914 -15.602 1.298 1 98.56 247 ILE A N 1
ATOM 1869 C CA . ILE A 1 247 ? 12.266 -15.938 0.873 1 98.56 247 ILE A CA 1
ATOM 1870 C C . ILE A 1 247 ? 13.273 -15.234 1.776 1 98.56 247 ILE A C 1
ATOM 1872 O O . ILE A 1 247 ? 14.164 -15.875 2.342 1 98.56 247 ILE A O 1
ATOM 1876 N N . LEU A 1 248 ? 13.141 -13.945 1.941 1 98.25 248 LEU A N 1
ATOM 1877 C CA . LEU A 1 248 ? 14.117 -13.117 2.645 1 98.25 248 LEU A CA 1
ATOM 1878 C C . LEU A 1 248 ? 14.18 -13.492 4.121 1 98.25 248 LEU A C 1
ATOM 1880 O O . LEU A 1 248 ? 15.25 -13.422 4.734 1 98.25 248 LEU A O 1
ATOM 1884 N N . ASN A 1 249 ? 13.055 -13.945 4.652 1 97.5 249 ASN A N 1
ATOM 1885 C CA . ASN A 1 249 ? 12.984 -14.289 6.07 1 97.5 249 ASN A CA 1
ATOM 1886 C C . ASN A 1 249 ? 13.25 -15.773 6.297 1 97.5 249 ASN A C 1
ATOM 1888 O O . ASN A 1 249 ? 13.141 -16.266 7.422 1 97.5 249 ASN A O 1
ATOM 1892 N N . ASP A 1 250 ? 13.539 -16.469 5.301 1 97.88 250 ASP A N 1
ATOM 1893 C CA . ASP A 1 250 ? 13.805 -17.906 5.398 1 97.88 250 ASP A CA 1
ATOM 1894 C C . ASP A 1 250 ? 12.656 -18.625 6.098 1 97.88 250 ASP A C 1
ATOM 1896 O O . ASP A 1 250 ? 12.875 -19.375 7.055 1 97.88 250 ASP A O 1
ATOM 1900 N N . GLU A 1 251 ? 11.453 -18.438 5.582 1 97.31 251 GLU A N 1
ATOM 1901 C CA . GLU A 1 251 ? 10.266 -18.859 6.316 1 97.31 251 GLU A CA 1
ATOM 1902 C C . GLU A 1 251 ? 9.961 -20.328 6.062 1 97.31 251 GLU A C 1
ATOM 1904 O O . GLU A 1 251 ? 9.18 -20.938 6.797 1 97.31 251 GLU A O 1
ATOM 1909 N N . HIS A 1 252 ? 10.5 -20.922 5.105 1 98.12 252 HIS A N 1
ATOM 1910 C CA . HIS A 1 252 ? 10.148 -22.281 4.715 1 98.12 252 HIS A CA 1
ATOM 1911 C C . HIS A 1 252 ? 8.641 -22.438 4.562 1 98.12 252 HIS A C 1
ATOM 1913 O O . HIS A 1 252 ? 8.055 -23.391 5.09 1 98.12 252 HIS A O 1
ATOM 1919 N N . ARG A 1 253 ? 8.109 -21.5 3.824 1 96.94 253 ARG A N 1
ATOM 1920 C CA . ARG A 1 253 ? 6.664 -21.406 3.678 1 96.94 253 ARG A CA 1
ATOM 1921 C C . ARG A 1 253 ? 6.195 -22.141 2.422 1 96.94 253 ARG A C 1
ATOM 1923 O O . ARG A 1 253 ? 6.875 -22.125 1.396 1 96.94 253 ARG A O 1
ATOM 1930 N N . VAL A 1 254 ? 5.066 -22.844 2.531 1 97.62 254 VAL A N 1
ATOM 1931 C CA . VAL A 1 254 ? 4.43 -23.438 1.356 1 97.62 254 VAL A CA 1
ATOM 1932 C C . VAL A 1 254 ? 3.623 -22.359 0.616 1 97.62 254 VAL A C 1
ATOM 1934 O O . VAL A 1 254 ? 2.707 -21.766 1.183 1 97.62 254 VAL A O 1
ATOM 1937 N N . LEU A 1 255 ? 3.982 -22.094 -0.63 1 97.88 255 LEU A N 1
ATOM 1938 C CA . LEU A 1 255 ? 3.291 -21.125 -1.461 1 97.88 255 LEU A CA 1
ATOM 1939 C C . LEU A 1 255 ? 2.994 -21.688 -2.844 1 97.88 255 LEU A C 1
ATOM 1941 O O . LEU A 1 255 ? 3.748 -22.531 -3.35 1 97.88 255 LEU A O 1
ATOM 1945 N N . PRO A 1 256 ? 1.85 -21.328 -3.355 1 97.81 256 PRO A N 1
ATOM 1946 C CA . PRO A 1 256 ? 1.597 -21.672 -4.758 1 97.81 256 PRO A CA 1
ATOM 1947 C C . PRO A 1 256 ? 2.467 -20.875 -5.727 1 97.81 256 PRO A C 1
ATOM 1949 O O . PRO A 1 256 ? 2.301 -19.656 -5.848 1 97.81 256 PRO A O 1
ATOM 1952 N N . LEU A 1 257 ? 3.402 -21.5 -6.402 1 98.69 257 LEU A N 1
ATOM 1953 C CA . LEU A 1 257 ? 4.387 -20.812 -7.234 1 98.69 257 LEU A CA 1
ATOM 1954 C C . LEU A 1 257 ? 4.508 -21.484 -8.594 1 98.69 257 LEU A C 1
ATOM 1956 O O . LEU A 1 257 ? 4.012 -22.609 -8.789 1 98.69 257 LEU A O 1
ATOM 1960 N N . SER A 1 258 ? 5.016 -20.766 -9.547 1 98.75 258 SER A N 1
ATOM 1961 C CA . SER A 1 258 ? 5.461 -21.359 -10.797 1 98.75 258 SER A CA 1
ATOM 1962 C C . SER A 1 258 ? 6.898 -21.859 -10.695 1 98.75 258 SER A C 1
ATOM 1964 O O . SER A 1 258 ? 7.824 -21.062 -10.555 1 98.75 258 SER A O 1
ATOM 1966 N N . VAL A 1 259 ? 7.035 -23.156 -10.711 1 98.56 259 VAL A N 1
ATOM 1967 C CA . VAL A 1 259 ? 8.352 -23.734 -10.461 1 98.56 259 VAL A CA 1
ATOM 1968 C C . VAL A 1 259 ? 8.672 -24.781 -11.516 1 98.56 259 VAL A C 1
ATOM 1970 O O . VAL A 1 259 ? 7.77 -25.266 -12.211 1 98.56 259 VAL A O 1
ATOM 1973 N N . ALA A 1 260 ? 9.914 -25.109 -11.641 1 97.88 260 ALA A N 1
ATOM 1974 C CA . ALA A 1 260 ? 10.391 -26.031 -12.672 1 97.88 260 ALA A CA 1
ATOM 1975 C C . ALA A 1 260 ? 10 -27.469 -12.344 1 97.88 260 ALA A C 1
ATOM 1977 O O . ALA A 1 260 ? 10.297 -27.969 -11.258 1 97.88 260 ALA A O 1
ATOM 1978 N N . MET A 1 261 ? 9.375 -28.141 -13.367 1 97.56 261 MET A N 1
ATOM 1979 C CA . MET A 1 261 ? 9.008 -29.547 -13.211 1 97.56 261 MET A CA 1
ATOM 1980 C C . MET A 1 261 ? 10.125 -30.453 -13.719 1 97.56 261 MET A C 1
ATOM 1982 O O . MET A 1 261 ? 10.68 -30.219 -14.789 1 97.56 261 MET A O 1
ATOM 1986 N N . ASP A 1 262 ? 10.492 -31.375 -12.938 1 96.31 262 ASP A N 1
ATOM 1987 C CA . ASP A 1 262 ? 11.477 -32.375 -13.305 1 96.31 262 ASP A CA 1
ATOM 1988 C C . ASP A 1 262 ? 11.008 -33.781 -12.906 1 96.31 262 ASP A C 1
ATOM 1990 O O . ASP A 1 262 ? 11.711 -34.5 -12.188 1 96.31 262 ASP A O 1
ATOM 1994 N N . GLY A 1 263 ? 9.844 -34.156 -13.344 1 97.56 263 GLY A N 1
ATOM 1995 C CA . GLY A 1 263 ? 9.25 -35.438 -13.055 1 97.56 263 GLY A CA 1
ATOM 1996 C C . GLY A 1 263 ? 7.945 -35.344 -12.297 1 97.56 263 GLY A C 1
ATOM 1997 O O . GLY A 1 263 ? 7.105 -36.25 -12.375 1 97.56 263 GLY A O 1
ATOM 1998 N N . GLN A 1 264 ? 7.801 -34.312 -11.516 1 97.75 264 GLN A N 1
ATOM 1999 C CA . GLN A 1 264 ? 6.543 -34.094 -10.805 1 97.75 264 GLN A CA 1
ATOM 2000 C C . GLN A 1 264 ? 5.363 -34.062 -11.773 1 97.75 264 GLN A C 1
ATOM 2002 O O . GLN A 1 264 ? 5.438 -33.406 -12.812 1 97.75 264 GLN A O 1
ATOM 2007 N N . TYR A 1 265 ? 4.289 -34.812 -11.492 1 97.94 265 TYR A N 1
ATOM 2008 C CA . TYR A 1 265 ? 3.072 -34.938 -12.289 1 97.94 265 TYR A CA 1
ATOM 2009 C C . TYR A 1 265 ? 3.383 -35.5 -13.672 1 97.94 265 TYR A C 1
ATOM 2011 O O . TYR A 1 265 ? 2.584 -35.375 -14.602 1 97.94 265 TYR A O 1
ATOM 2019 N N . GLY A 1 266 ? 4.641 -36.031 -13.852 1 97.75 266 GLY A N 1
ATOM 2020 C CA . GLY A 1 266 ? 5.086 -36.562 -15.133 1 97.75 266 GLY A CA 1
ATOM 2021 C C . GLY A 1 266 ? 5.562 -35.469 -16.078 1 97.75 266 GLY A C 1
ATOM 2022 O O . GLY A 1 266 ? 5.703 -35.719 -17.281 1 97.75 266 GLY A O 1
ATOM 2023 N N . LEU A 1 267 ? 5.727 -34.344 -15.586 1 97.88 267 LEU A N 1
ATOM 2024 C CA . LEU A 1 267 ? 6.031 -33.188 -16.438 1 97.88 267 LEU A CA 1
ATOM 2025 C C . LEU A 1 267 ? 7.52 -32.875 -16.406 1 97.88 267 LEU A C 1
ATOM 2027 O O . LEU A 1 267 ? 8.195 -33.125 -15.398 1 97.88 267 LEU A O 1
ATOM 2031 N N . HIS A 1 268 ? 8.008 -32.375 -17.5 1 96.69 268 HIS A N 1
ATOM 2032 C CA . HIS A 1 268 ? 9.398 -31.969 -17.656 1 96.69 268 HIS A CA 1
ATOM 2033 C C . HIS A 1 268 ? 9.523 -30.703 -18.484 1 96.69 268 HIS A C 1
ATOM 2035 O O . HIS A 1 268 ? 8.664 -30.406 -19.312 1 96.69 268 HIS A O 1
ATOM 2041 N N . ASP A 1 269 ? 10.555 -29.953 -18.156 1 95.31 269 ASP A N 1
ATOM 2042 C CA . ASP A 1 269 ? 11.031 -28.859 -19 1 95.31 269 ASP A CA 1
ATOM 2043 C C . ASP A 1 269 ? 9.969 -27.781 -19.141 1 95.31 269 ASP A C 1
ATOM 2045 O O . ASP A 1 269 ? 9.68 -27.328 -20.25 1 95.31 269 ASP A O 1
ATOM 2049 N N . LEU A 1 270 ? 9.383 -27.438 -18.109 1 97.31 270 LEU A N 1
ATOM 2050 C CA . LEU A 1 270 ? 8.469 -26.297 -18.062 1 97.31 270 LEU A CA 1
ATOM 2051 C C . LEU A 1 270 ? 8.273 -25.844 -16.609 1 97.31 270 LEU A C 1
ATOM 2053 O O . LEU A 1 270 ? 8.547 -26.594 -15.672 1 97.31 270 LEU A O 1
ATOM 2057 N N . HIS A 1 271 ? 7.992 -24.625 -16.406 1 98.44 271 HIS A N 1
ATOM 2058 C CA . HIS A 1 271 ? 7.52 -24.062 -15.148 1 98.44 271 HIS A CA 1
ATOM 2059 C C . HIS A 1 271 ? 5.996 -24.031 -15.094 1 98.44 271 HIS A C 1
ATOM 2061 O O . HIS A 1 271 ? 5.348 -23.641 -16.078 1 98.44 271 HIS A O 1
ATOM 2067 N N . ILE A 1 272 ? 5.422 -24.484 -14.031 1 98.5 272 ILE A N 1
ATOM 2068 C CA . ILE A 1 272 ? 3.967 -24.5 -13.906 1 98.5 272 ILE A CA 1
ATOM 2069 C C . ILE A 1 272 ? 3.574 -24.406 -12.43 1 98.5 272 ILE A C 1
ATOM 2071 O O . ILE A 1 272 ? 4.414 -24.578 -11.547 1 98.5 272 ILE A O 1
ATOM 2075 N N . GLY A 1 273 ? 2.328 -24 -12.203 1 98.25 273 GLY A N 1
ATOM 2076 C CA . GLY A 1 273 ? 1.853 -23.688 -10.867 1 98.25 273 GLY A CA 1
ATOM 2077 C C . GLY A 1 273 ? 1.63 -24.922 -10.008 1 98.25 273 GLY A C 1
ATOM 2078 O O . GLY A 1 273 ? 0.877 -25.812 -10.383 1 98.25 273 GLY A O 1
ATOM 2079 N N . THR A 1 274 ? 2.23 -25 -8.828 1 98.12 274 THR A N 1
ATOM 2080 C CA . THR A 1 274 ? 2.049 -26.016 -7.797 1 98.12 274 THR A CA 1
ATOM 2081 C C . THR A 1 274 ? 2.566 -25.516 -6.449 1 98.12 274 THR A C 1
ATOM 2083 O O . THR A 1 274 ? 3.34 -24.562 -6.395 1 98.12 274 THR A O 1
ATOM 2086 N N . PRO A 1 275 ? 2.064 -26.016 -5.332 1 98.12 275 PRO A N 1
ATOM 2087 C CA . PRO A 1 275 ? 2.639 -25.625 -4.039 1 98.12 275 PRO A CA 1
ATOM 2088 C C . PRO A 1 275 ? 4.109 -26.016 -3.906 1 98.12 275 PRO A C 1
ATOM 2090 O O . PRO A 1 275 ? 4.508 -27.094 -4.367 1 98.12 275 PRO A O 1
ATOM 2093 N N . ALA A 1 276 ? 4.844 -25.141 -3.377 1 98.44 276 ALA A N 1
ATOM 2094 C CA . ALA A 1 276 ? 6.27 -25.375 -3.158 1 98.44 276 ALA A CA 1
ATOM 2095 C C . ALA A 1 276 ? 6.758 -24.641 -1.903 1 98.44 276 ALA A C 1
ATOM 2097 O O . ALA A 1 276 ? 6.125 -23.688 -1.444 1 98.44 276 ALA A O 1
ATOM 2098 N N . VAL A 1 277 ? 7.812 -25.125 -1.342 1 98.31 277 VAL A N 1
ATOM 2099 C CA . VAL A 1 277 ? 8.422 -24.531 -0.149 1 98.31 277 VAL A CA 1
ATOM 2100 C C . VAL A 1 277 ? 9.547 -23.594 -0.551 1 98.31 277 VAL A C 1
ATOM 2102 O O . VAL A 1 277 ? 10.406 -23.953 -1.358 1 98.31 277 VAL A O 1
ATOM 2105 N N . VAL A 1 278 ? 9.523 -22.406 -0.032 1 97.94 278 VAL A N 1
ATOM 2106 C CA . VAL A 1 278 ? 10.586 -21.469 -0.347 1 97.94 278 VAL A CA 1
ATOM 2107 C C . VAL A 1 278 ? 11.234 -20.969 0.943 1 97.94 278 VAL A C 1
ATOM 2109 O O . VAL A 1 278 ? 10.562 -20.828 1.968 1 97.94 278 VAL A O 1
ATOM 2112 N N . GLY A 1 279 ? 12.5 -20.734 0.895 1 97.31 279 GLY A N 1
ATOM 2113 C CA . GLY A 1 279 ? 13.336 -20.125 1.918 1 97.31 279 GLY A CA 1
ATOM 2114 C C . GLY A 1 279 ? 14.461 -19.281 1.347 1 97.31 279 GLY A C 1
ATOM 2115 O O . GLY A 1 279 ? 14.406 -18.875 0.184 1 97.31 279 GLY A O 1
ATOM 2116 N N . ARG A 1 280 ? 15.453 -19 2.098 1 96.19 280 ARG A N 1
ATOM 2117 C CA . ARG A 1 280 ? 16.516 -18.078 1.751 1 96.19 280 ARG A CA 1
ATOM 2118 C C . ARG A 1 280 ? 17.281 -18.547 0.523 1 96.19 280 ARG A C 1
ATOM 2120 O O . ARG A 1 280 ? 17.844 -17.75 -0.222 1 96.19 280 ARG A O 1
ATOM 2127 N N . ASN A 1 281 ? 17.172 -19.797 0.238 1 95.81 281 ASN A N 1
ATOM 2128 C CA . ASN A 1 281 ? 17.891 -20.359 -0.9 1 95.81 281 ASN A CA 1
ATOM 2129 C C . ASN A 1 281 ? 16.984 -20.5 -2.119 1 95.81 281 ASN A C 1
ATOM 2131 O O . ASN A 1 281 ? 17.391 -21.078 -3.131 1 95.81 281 ASN A O 1
ATOM 2135 N N . GLY A 1 282 ? 15.789 -19.953 -2.043 1 97.62 282 GLY A N 1
ATOM 2136 C CA . GLY A 1 282 ? 14.836 -20.078 -3.129 1 97.62 282 GLY A CA 1
ATOM 2137 C C . GLY A 1 282 ? 13.938 -21.297 -2.99 1 97.62 282 GLY A C 1
ATOM 2138 O O . GLY A 1 282 ? 13.383 -21.547 -1.915 1 97.62 282 GLY A O 1
ATOM 2139 N N . LEU A 1 283 ? 13.719 -21.938 -4.059 1 98.19 283 LEU A N 1
ATOM 2140 C CA . LEU A 1 283 ? 12.898 -23.141 -4.086 1 98.19 283 LEU A CA 1
ATOM 2141 C C . LEU A 1 283 ? 13.586 -24.281 -3.338 1 98.19 283 LEU A C 1
ATOM 2143 O O . LEU A 1 283 ? 14.688 -24.688 -3.699 1 98.19 283 LEU A O 1
ATOM 2147 N N . GLU A 1 284 ? 12.938 -24.797 -2.354 1 97.75 284 GLU A N 1
ATOM 2148 C CA . GLU A 1 284 ? 13.539 -25.844 -1.537 1 97.75 284 GLU A CA 1
ATOM 2149 C C . GLU A 1 284 ? 12.914 -27.203 -1.835 1 97.75 284 GLU A C 1
ATOM 2151 O O . GLU A 1 284 ? 13.586 -28.234 -1.756 1 97.75 284 GLU A O 1
ATOM 2156 N N . GLN A 1 285 ? 11.625 -27.125 -2.055 1 97.25 285 GLN A N 1
ATOM 2157 C CA . GLN A 1 285 ? 10.883 -28.359 -2.281 1 97.25 285 GLN A CA 1
ATOM 2158 C C . GLN A 1 285 ? 9.641 -28.094 -3.135 1 97.25 285 GLN A C 1
ATOM 2160 O O . GLN A 1 285 ? 8.961 -27.094 -2.957 1 97.25 285 GLN A O 1
ATOM 2165 N N . ILE A 1 286 ? 9.461 -29.016 -4.117 1 97.81 286 ILE A N 1
ATOM 2166 C CA . ILE A 1 286 ? 8.188 -29.031 -4.84 1 97.81 286 ILE A CA 1
ATOM 2167 C C . ILE A 1 286 ? 7.23 -30.016 -4.184 1 97.81 286 ILE A C 1
ATOM 2169 O O . ILE A 1 286 ? 7.582 -31.188 -3.971 1 97.81 286 ILE A O 1
ATOM 2173 N N . ILE A 1 287 ? 6.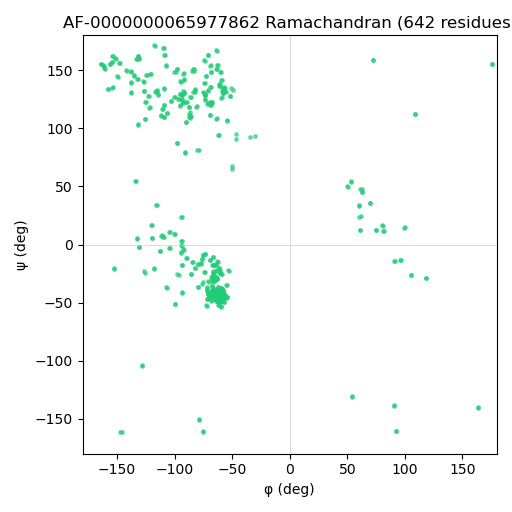105 -29.562 -3.834 1 97.06 287 ILE A N 1
ATOM 2174 C CA . ILE A 1 287 ? 5.094 -30.438 -3.271 1 97.06 287 ILE A CA 1
ATOM 2175 C C . ILE A 1 287 ? 4.215 -31 -4.391 1 97.06 287 ILE A C 1
ATOM 2177 O O . ILE A 1 287 ? 3.361 -30.281 -4.926 1 97.06 287 ILE A O 1
ATOM 2181 N N . GLU A 1 288 ? 4.43 -32.219 -4.676 1 97.62 288 GLU A N 1
ATOM 2182 C CA . GLU A 1 288 ? 3.582 -32.906 -5.652 1 97.62 288 GLU A CA 1
ATOM 2183 C C . GLU A 1 288 ? 2.35 -33.5 -4.984 1 97.62 288 GLU A C 1
ATOM 2185 O O . GLU A 1 288 ? 2.461 -34.469 -4.215 1 97.62 288 GLU A O 1
ATOM 2190 N N . MET A 1 289 ? 1.213 -32.969 -5.34 1 95.44 289 MET A N 1
ATOM 2191 C CA . MET A 1 289 ? -0.034 -33.469 -4.77 1 95.44 289 MET A CA 1
ATOM 2192 C C . MET A 1 289 ? -0.519 -34.688 -5.531 1 95.44 289 MET A C 1
ATOM 2194 O O . MET A 1 289 ? -0.51 -34.719 -6.762 1 95.44 289 MET A O 1
ATOM 2198 N N . PRO A 1 290 ? -0.875 -35.781 -4.738 1 96.19 290 PRO A N 1
ATOM 2199 C CA . PRO A 1 290 ? -1.551 -36.875 -5.434 1 96.19 290 PRO A CA 1
ATOM 2200 C C . PRO A 1 290 ? -2.906 -36.469 -6.004 1 96.19 290 PRO A C 1
ATOM 2202 O O . PRO A 1 290 ? -3.877 -36.312 -5.258 1 96.19 290 PRO A O 1
ATOM 2205 N N . LEU A 1 291 ? -2.986 -36.344 -7.277 1 97.75 291 LEU A N 1
ATOM 2206 C CA . LEU A 1 291 ? -4.18 -35.844 -7.941 1 97.75 291 LEU A CA 1
ATOM 2207 C C . LEU A 1 291 ? -5.121 -36.969 -8.328 1 97.75 291 LEU A C 1
ATOM 2209 O O . LEU A 1 291 ? -4.672 -38.094 -8.602 1 97.75 291 LEU A O 1
ATOM 2213 N N . THR A 1 292 ? -6.402 -36.688 -8.312 1 97.62 292 THR A N 1
ATOM 2214 C CA . THR A 1 292 ? -7.344 -37.625 -8.93 1 97.62 292 THR A CA 1
ATOM 2215 C C . THR A 1 292 ? -7.086 -37.719 -10.43 1 97.62 292 THR A C 1
ATOM 2217 O O . THR A 1 292 ? -6.352 -36.906 -11 1 97.62 292 THR A O 1
ATOM 2220 N N . ALA A 1 293 ? -7.68 -38.688 -11.055 1 98 293 ALA A N 1
ATOM 2221 C CA . ALA A 1 293 ? -7.5 -38.875 -12.492 1 98 293 ALA A CA 1
ATOM 2222 C C . ALA A 1 293 ? -7.941 -37.625 -13.258 1 98 293 ALA A C 1
ATOM 2224 O O . ALA A 1 293 ? -7.273 -37.219 -14.203 1 98 293 ALA A O 1
ATOM 2225 N N . ASP A 1 294 ? -9.047 -37.125 -12.852 1 97.62 294 ASP A N 1
ATOM 2226 C CA . ASP A 1 294 ? -9.57 -35.938 -13.5 1 97.62 294 ASP A CA 1
ATOM 2227 C C . ASP A 1 294 ? -8.633 -34.75 -13.297 1 97.62 294 ASP A C 1
ATOM 2229 O O . ASP A 1 294 ? -8.352 -34 -14.242 1 97.62 294 ASP A O 1
ATOM 2233 N N . GLU A 1 295 ? -8.125 -34.531 -12.102 1 97.88 295 GLU A N 1
ATOM 2234 C CA . GLU A 1 295 ? -7.211 -33.438 -11.797 1 97.88 295 GLU A CA 1
ATOM 2235 C C . GLU A 1 295 ? -5.883 -33.594 -12.531 1 97.88 295 GLU A C 1
ATOM 2237 O O . GLU A 1 295 ? -5.309 -32.625 -13.016 1 97.88 295 GLU A O 1
ATOM 2242 N N . GLN A 1 296 ? -5.426 -34.844 -12.625 1 98.25 296 GLN A N 1
ATOM 2243 C CA . GLN A 1 296 ? -4.203 -35.125 -13.375 1 98.25 296 GLN A CA 1
ATOM 2244 C C . GLN A 1 296 ? -4.367 -34.781 -14.852 1 98.25 296 GLN A C 1
ATOM 2246 O O . GLN A 1 296 ? -3.453 -34.25 -15.469 1 98.25 296 GLN A O 1
ATOM 2251 N N . ALA A 1 297 ? -5.465 -35.156 -15.375 1 98.38 297 ALA A N 1
ATOM 2252 C CA . ALA A 1 297 ? -5.75 -34.844 -16.766 1 98.38 297 ALA A CA 1
ATOM 2253 C C . ALA A 1 297 ? -5.742 -33.312 -17 1 98.38 297 ALA A C 1
ATOM 2255 O O . ALA A 1 297 ? -5.262 -32.844 -18.031 1 98.38 297 ALA A O 1
ATOM 2256 N N . LYS A 1 298 ? -6.305 -32.594 -16.062 1 98.12 298 LYS A N 1
ATOM 2257 C CA . LYS A 1 298 ? -6.309 -31.125 -16.141 1 98.12 298 LYS A CA 1
ATOM 2258 C C . LYS A 1 298 ? -4.887 -30.562 -16.078 1 98.12 298 LYS A C 1
ATOM 2260 O O . LYS A 1 298 ? -4.547 -29.641 -16.828 1 98.12 298 LYS A O 1
ATOM 2265 N N . MET A 1 299 ? -4.098 -31.109 -15.195 1 98.5 299 MET A N 1
ATOM 2266 C CA . MET A 1 299 ? -2.703 -30.688 -15.078 1 98.5 299 MET A CA 1
ATOM 2267 C C . MET A 1 299 ? -1.949 -30.938 -16.375 1 98.5 299 MET A C 1
ATOM 2269 O O . MET A 1 299 ? -1.229 -30.047 -16.859 1 98.5 299 MET A O 1
ATOM 2273 N N . GLU A 1 300 ? -2.146 -32.094 -16.938 1 98.12 300 GLU A N 1
ATOM 2274 C CA . GLU A 1 300 ? -1.481 -32.438 -18.188 1 98.12 300 GLU A CA 1
ATOM 2275 C C . GLU A 1 300 ? -1.941 -31.562 -19.328 1 98.12 300 GLU A C 1
ATOM 2277 O O . GLU A 1 300 ? -1.133 -31.141 -20.172 1 98.12 300 GLU A O 1
ATOM 2282 N N . ALA A 1 301 ? -3.207 -31.328 -19.391 1 97.94 301 ALA A N 1
ATOM 2283 C CA . ALA A 1 301 ? -3.75 -30.469 -20.422 1 97.94 301 ALA A CA 1
ATOM 2284 C C . ALA A 1 301 ? -3.195 -29.047 -20.297 1 97.94 301 ALA A C 1
ATOM 2286 O O . ALA A 1 301 ? -2.869 -28.406 -21.312 1 97.94 301 ALA A O 1
ATOM 2287 N N . SER A 1 302 ? -3.154 -28.547 -19.062 1 97.88 302 SER A N 1
ATOM 2288 C CA . SER A 1 302 ? -2.59 -27.234 -18.781 1 97.88 302 SER A CA 1
ATOM 2289 C C . SER A 1 302 ? -1.129 -27.156 -19.219 1 97.88 302 SER A C 1
ATOM 2291 O O . SER A 1 302 ? -0.718 -26.203 -19.875 1 97.88 302 SER A O 1
ATOM 2293 N N . ALA A 1 303 ? -0.369 -28.141 -18.891 1 98.06 303 ALA A N 1
ATOM 2294 C CA . ALA A 1 303 ? 1.049 -28.219 -19.234 1 98.06 303 ALA A CA 1
ATOM 2295 C C . ALA A 1 303 ? 1.245 -28.266 -20.734 1 98.06 303 ALA A C 1
ATOM 2297 O O . ALA A 1 303 ? 2.154 -27.625 -21.281 1 98.06 303 ALA A O 1
ATOM 2298 N N . LYS A 1 304 ? 0.436 -29.047 -21.375 1 97.12 304 LYS A N 1
ATOM 2299 C CA . LYS A 1 304 ? 0.535 -29.203 -22.828 1 97.12 304 LYS A CA 1
ATOM 2300 C C . LYS A 1 304 ? 0.305 -27.875 -23.531 1 97.12 304 LYS A C 1
ATOM 2302 O O . LYS A 1 304 ? 1.058 -27.5 -24.438 1 97.12 304 LYS A O 1
ATOM 2307 N N . GLN A 1 305 ? -0.706 -27.203 -23.141 1 94.69 305 GLN A N 1
ATOM 2308 C CA . GLN A 1 305 ? -1.01 -25.906 -23.734 1 94.69 305 GLN A CA 1
ATOM 2309 C C . GLN A 1 305 ? 0.128 -24.906 -23.5 1 94.69 305 GLN A C 1
ATOM 2311 O O . GLN A 1 305 ? 0.515 -24.172 -24.422 1 94.69 305 GLN A O 1
ATOM 2316 N N . LEU A 1 306 ? 0.598 -24.891 -22.328 1 94.94 306 LEU A N 1
ATOM 2317 C CA . LEU A 1 306 ? 1.708 -24.016 -21.953 1 94.94 306 LEU A CA 1
ATOM 2318 C C . LEU A 1 306 ? 2.941 -24.312 -22.797 1 94.94 306 LEU A C 1
ATOM 2320 O O . LEU A 1 306 ? 3.588 -23.406 -23.312 1 94.94 306 LEU A O 1
ATOM 2324 N N . LYS A 1 307 ? 3.256 -25.547 -22.938 1 94.81 307 LYS A N 1
ATOM 2325 C CA . LYS A 1 307 ? 4.445 -25.984 -23.656 1 94.81 307 LYS A CA 1
ATOM 2326 C C . LYS A 1 307 ? 4.344 -25.641 -25.141 1 94.81 307 LYS A C 1
ATOM 2328 O O . LYS A 1 307 ? 5.332 -25.266 -25.766 1 94.81 307 LYS A O 1
ATOM 2333 N N . GLU A 1 308 ? 3.205 -25.797 -25.672 1 95.06 308 GLU A N 1
ATOM 2334 C CA . GLU A 1 308 ? 2.99 -25.484 -27.094 1 95.06 308 GLU A CA 1
ATOM 2335 C C . GLU A 1 308 ? 3.268 -24.016 -27.375 1 95.06 308 GLU A C 1
ATOM 2337 O O . GLU A 1 308 ? 3.963 -23.688 -28.344 1 95.06 308 GLU A O 1
ATOM 2342 N N . VAL A 1 309 ? 2.713 -23.188 -26.562 1 94 309 VAL A N 1
ATOM 2343 C CA . VAL A 1 309 ? 2.906 -21.75 -26.75 1 94 309 VAL A CA 1
ATOM 2344 C C . VAL A 1 309 ? 4.371 -21.391 -26.516 1 94 309 VAL A C 1
ATOM 2346 O O . VAL A 1 309 ? 4.949 -20.594 -27.266 1 94 309 VAL A O 1
ATOM 2349 N N . MET A 1 310 ? 4.934 -21.938 -25.5 1 94.5 310 MET A N 1
ATOM 2350 C CA . MET A 1 310 ? 6.316 -21.672 -25.125 1 94.5 310 MET A CA 1
ATOM 2351 C C . MET A 1 310 ? 7.277 -22.078 -26.234 1 94.5 310 MET A C 1
ATOM 2353 O O . MET A 1 310 ? 8.172 -21.312 -26.609 1 94.5 310 MET A O 1
ATOM 2357 N N . ASP A 1 311 ? 7.09 -23.25 -26.781 1 95.06 311 ASP A N 1
ATOM 2358 C CA . ASP A 1 311 ? 7.961 -23.766 -27.828 1 95.06 311 ASP A CA 1
ATOM 2359 C C . ASP A 1 311 ? 7.875 -22.906 -29.094 1 95.06 311 ASP A C 1
ATOM 2361 O O . ASP A 1 311 ? 8.898 -22.594 -29.703 1 95.06 311 ASP A O 1
ATOM 2365 N N . LYS A 1 312 ? 6.695 -22.531 -29.422 1 95.31 312 LYS A N 1
ATOM 2366 C CA . LYS A 1 312 ? 6.508 -21.672 -30.578 1 95.31 312 LYS A CA 1
ATOM 2367 C C . LYS A 1 312 ? 7.18 -20.312 -30.375 1 95.31 312 LYS A C 1
ATOM 2369 O O . LYS A 1 312 ? 7.801 -19.781 -31.281 1 95.31 312 LYS A O 1
ATOM 2374 N N . ALA A 1 313 ? 7.02 -19.812 -29.203 1 95 313 ALA A N 1
ATOM 2375 C CA . ALA A 1 313 ? 7.586 -18.5 -28.891 1 95 313 ALA A CA 1
ATOM 2376 C C . ALA A 1 313 ? 9.109 -18.531 -28.938 1 95 313 ALA A C 1
ATOM 2378 O O . ALA A 1 313 ? 9.742 -17.625 -29.469 1 95 313 ALA A O 1
ATOM 2379 N N . PHE A 1 314 ? 9.711 -19.562 -28.375 1 94.38 314 PHE A N 1
ATOM 2380 C CA . PHE A 1 314 ? 11.164 -19.703 -28.391 1 94.38 314 PHE A CA 1
ATOM 2381 C C . PHE A 1 314 ? 11.688 -19.844 -29.812 1 94.38 314 PHE A C 1
ATOM 2383 O O . PHE A 1 314 ? 12.727 -19.266 -30.156 1 94.38 314 PHE A O 1
ATOM 2390 N N . GLU A 1 315 ? 10.977 -20.547 -30.547 1 94.06 315 GLU A N 1
ATOM 2391 C CA . GLU A 1 315 ? 11.359 -20.734 -31.938 1 94.06 315 GLU A CA 1
ATOM 2392 C C . GLU A 1 315 ? 11.281 -19.422 -32.719 1 94.06 315 GLU A C 1
ATOM 2394 O O . GLU A 1 315 ? 12.188 -19.094 -33.5 1 94.06 315 GLU A O 1
ATOM 2399 N N . GLU A 1 316 ? 10.266 -18.719 -32.531 1 94.62 316 GLU A N 1
ATOM 2400 C CA . GLU A 1 316 ? 10.023 -17.5 -33.281 1 94.62 316 GLU A CA 1
ATOM 2401 C C . GLU A 1 316 ? 10.977 -16.391 -32.875 1 94.62 316 GLU A C 1
ATOM 2403 O O . GLU A 1 316 ? 11.406 -15.586 -33.688 1 94.62 316 GLU A O 1
ATOM 2408 N N . THR A 1 317 ? 11.211 -16.281 -31.578 1 93 317 THR A N 1
ATOM 2409 C CA . THR A 1 317 ? 11.992 -15.156 -31.078 1 93 317 THR A CA 1
ATOM 2410 C C . THR A 1 317 ? 13.484 -15.469 -31.141 1 93 317 THR A C 1
ATOM 2412 O O . THR A 1 317 ? 14.312 -14.562 -31.219 1 93 317 THR A O 1
ATOM 2415 N N . GLY A 1 318 ? 13.844 -16.672 -31.109 1 90.25 318 GLY A N 1
ATOM 2416 C CA . GLY A 1 318 ? 15.242 -17.062 -31.094 1 90.25 318 GLY A CA 1
ATOM 2417 C C . GLY A 1 318 ? 16 -16.531 -29.906 1 90.25 318 GLY A C 1
ATOM 2418 O O . GLY A 1 318 ? 17.172 -16.141 -30.016 1 90.25 318 GLY A O 1
ATOM 2419 N N . VAL A 1 319 ? 15.328 -16.438 -28.875 1 88.38 319 VAL A N 1
ATOM 2420 C CA . VAL A 1 319 ? 15.953 -15.914 -27.656 1 88.38 319 VAL A CA 1
ATOM 2421 C C . VAL A 1 319 ? 17.156 -16.766 -27.297 1 88.38 319 VAL A C 1
ATOM 2423 O O . VAL A 1 319 ? 17.109 -18 -27.359 1 88.38 319 VAL A O 1
ATOM 2426 N N . LYS A 1 320 ? 18.281 -16.016 -26.984 1 87.38 320 LYS A N 1
ATOM 2427 C CA . LYS A 1 320 ? 19.516 -16.703 -26.609 1 87.38 320 LYS A CA 1
ATOM 2428 C C . LYS A 1 320 ? 19.422 -17.25 -25.188 1 87.38 320 LYS A C 1
ATOM 2430 O O . LYS A 1 320 ? 19 -16.547 -24.266 1 87.38 320 LYS A O 1
ATOM 2435 N N . VAL A 1 321 ? 19.797 -18.531 -25.031 1 89.88 321 VAL A N 1
ATOM 2436 C CA . VAL A 1 321 ? 19.672 -19.172 -23.719 1 89.88 321 VAL A CA 1
ATOM 2437 C C . VAL A 1 321 ? 21.047 -19.672 -23.266 1 89.88 321 VAL A C 1
ATOM 2439 O O . VAL A 1 321 ? 21.938 -19.906 -24.078 1 89.88 321 VAL A O 1
ATOM 2442 N N . ARG A 1 322 ? 21.281 -19.641 -21.969 1 89.06 322 ARG A N 1
ATOM 2443 C CA . ARG A 1 322 ? 22.516 -20.141 -21.359 1 89.06 322 ARG A CA 1
ATOM 2444 C C . ARG A 1 322 ? 22.344 -21.594 -20.906 1 89.06 322 ARG A C 1
ATOM 2446 O O . ARG A 1 322 ? 23.312 -22.25 -20.531 1 89.06 322 ARG A O 1
ATOM 2453 N N . GLN A 1 323 ? 21.172 -22.094 -20.766 1 81.56 323 GLN A N 1
ATOM 2454 C CA . GLN A 1 323 ? 20.859 -23.484 -20.516 1 81.56 323 GLN A CA 1
ATOM 2455 C C . GLN A 1 323 ? 20.188 -24.141 -21.719 1 81.56 323 GLN A C 1
ATOM 2457 O O . GLN A 1 323 ? 19.484 -23.469 -22.484 1 81.56 323 GLN A O 1
ATOM 2462 N N . MET B 1 1 ? -21.938 -9.656 29.938 1 27.33 1 MET B N 1
ATOM 2463 C CA . MET B 1 1 ? -22.266 -9.711 28.516 1 27.33 1 MET B CA 1
ATOM 2464 C C . MET B 1 1 ? -21.125 -9.125 27.672 1 27.33 1 MET B C 1
ATOM 2466 O O . MET B 1 1 ? -20.609 -8.047 27.984 1 27.33 1 MET B O 1
ATOM 2470 N N . ALA B 1 2 ? -20.5 -9.945 26.938 1 36.44 2 ALA B N 1
ATOM 2471 C CA . ALA B 1 2 ? -19.359 -9.531 26.125 1 36.44 2 ALA B CA 1
ATOM 2472 C C . ALA B 1 2 ? -19.656 -8.25 25.359 1 36.44 2 ALA B C 1
ATOM 2474 O O . ALA B 1 2 ? -20.75 -8.094 24.781 1 36.44 2 ALA B O 1
ATOM 2475 N N . ARG B 1 3 ? -19.391 -7.156 25.844 1 38.88 3 ARG B N 1
ATOM 2476 C CA . ARG B 1 3 ? -19.594 -5.898 25.125 1 38.88 3 ARG B CA 1
ATOM 2477 C C . ARG B 1 3 ? -19.438 -6.09 23.625 1 38.88 3 ARG B C 1
ATOM 2479 O O . ARG B 1 3 ? -18.422 -6.613 23.156 1 38.88 3 ARG B O 1
ATOM 2486 N N . VAL B 1 4 ? -20.656 -6.348 22.922 1 50.03 4 VAL B N 1
ATOM 2487 C CA . VAL B 1 4 ? -20.656 -6.547 21.484 1 50.03 4 VAL B CA 1
ATOM 2488 C C . VAL B 1 4 ? -19.891 -5.422 20.797 1 50.03 4 VAL B C 1
ATOM 2490 O O . VAL B 1 4 ? -20.375 -4.293 20.703 1 50.03 4 VAL B O 1
ATOM 2493 N N . GLU B 1 5 ? -18.578 -5.273 21 1 65.69 5 GLU B N 1
ATOM 2494 C CA . GLU B 1 5 ? -17.781 -4.242 20.344 1 65.69 5 GLU B CA 1
ATOM 2495 C C . GLU B 1 5 ? -17.938 -4.309 18.828 1 65.69 5 GLU B C 1
ATOM 2497 O O . GLU B 1 5 ? -17.828 -5.387 18.234 1 65.69 5 GLU B O 1
ATOM 2502 N N . LYS B 1 6 ? -18.719 -3.281 18.25 1 83.81 6 LYS B N 1
ATOM 2503 C CA . LYS B 1 6 ? -18.938 -3.141 16.812 1 83.81 6 LYS B CA 1
ATOM 2504 C C . LYS B 1 6 ? -17.609 -3.008 16.078 1 83.81 6 LYS B C 1
ATOM 2506 O O . LYS B 1 6 ? -16.656 -2.4 16.594 1 83.81 6 LYS B O 1
ATOM 2511 N N . PRO B 1 7 ? -17.469 -3.793 14.977 1 92 7 PRO B N 1
ATOM 2512 C CA . PRO B 1 7 ? -16.266 -3.604 14.164 1 92 7 PRO B CA 1
ATOM 2513 C C . PRO B 1 7 ? -16 -2.137 13.82 1 92 7 PRO B C 1
ATOM 2515 O O . PRO B 1 7 ? -16.953 -1.369 13.625 1 92 7 PRO B O 1
ATOM 2518 N N . ARG B 1 8 ? -14.797 -1.708 13.992 1 96.88 8 ARG B N 1
ATOM 2519 C CA . ARG B 1 8 ? -14.453 -0.36 13.555 1 96.88 8 ARG B CA 1
ATOM 2520 C C . ARG B 1 8 ? -14.734 -0.182 12.062 1 96.88 8 ARG B C 1
ATOM 2522 O O . ARG B 1 8 ? -14.383 -1.041 11.25 1 96.88 8 ARG B O 1
ATOM 2529 N N . LYS B 1 9 ? -15.391 0.879 11.727 1 98.38 9 LYS B N 1
ATOM 2530 C CA . LYS B 1 9 ? -15.859 1.14 10.367 1 98.38 9 LYS B CA 1
ATOM 2531 C C . LYS B 1 9 ? -15.359 2.492 9.867 1 98.38 9 LYS B C 1
ATOM 2533 O O . LYS B 1 9 ? -15.609 3.523 10.492 1 98.38 9 LYS B O 1
ATOM 2538 N N . VAL B 1 10 ? -14.641 2.477 8.734 1 98.88 10 VAL B N 1
ATOM 2539 C CA . VAL B 1 10 ? -14.156 3.686 8.078 1 98.88 10 VAL B CA 1
ATOM 2540 C C . VAL B 1 10 ? -14.828 3.836 6.715 1 98.88 10 VAL B C 1
ATOM 2542 O O . VAL B 1 10 ? -14.961 2.863 5.969 1 98.88 10 VAL B O 1
ATOM 2545 N N . ILE B 1 11 ? -15.328 5.023 6.402 1 98.94 11 ILE B N 1
ATOM 2546 C CA . ILE B 1 11 ? -15.805 5.352 5.062 1 98.94 11 ILE B CA 1
ATOM 2547 C C . ILE B 1 11 ? -14.844 6.348 4.406 1 98.94 11 ILE B C 1
ATOM 2549 O O . ILE B 1 11 ? -14.578 7.414 4.961 1 98.94 11 ILE B O 1
ATOM 2553 N N . LEU B 1 12 ? -14.297 5.934 3.322 1 98.94 12 LEU B N 1
ATOM 2554 C CA . LEU B 1 12 ? -13.453 6.789 2.492 1 98.94 12 LEU B CA 1
ATOM 2555 C C . LEU B 1 12 ? -14.273 7.465 1.399 1 98.94 12 LEU B C 1
ATOM 2557 O O . LEU B 1 12 ? -14.977 6.797 0.644 1 98.94 12 LEU B O 1
ATOM 2561 N N . VAL B 1 13 ? -14.25 8.773 1.372 1 98.94 13 VAL B N 1
ATOM 2562 C CA . VAL B 1 13 ? -14.883 9.516 0.288 1 98.94 13 VAL B CA 1
ATOM 2563 C C . VAL B 1 13 ? -13.82 10.102 -0.634 1 98.94 13 VAL B C 1
ATOM 2565 O O . VAL B 1 13 ? -13.125 11.055 -0.263 1 98.94 13 VAL B O 1
ATOM 2568 N N . GLY B 1 14 ? -13.766 9.641 -1.813 1 98.62 14 GLY B N 1
ATOM 2569 C CA . GLY B 1 14 ? -12.711 9.938 -2.768 1 98.62 14 GLY B CA 1
ATOM 2570 C C . GLY B 1 14 ? -11.789 8.758 -3.016 1 98.62 14 GLY B C 1
ATOM 2571 O O . GLY B 1 14 ? -11.031 8.359 -2.129 1 98.62 14 GLY B O 1
ATOM 2572 N N . ASP B 1 15 ? -11.844 8.219 -4.23 1 98 15 ASP B N 1
ATOM 2573 C CA . ASP B 1 15 ? -11.07 7.035 -4.586 1 98 15 ASP B CA 1
ATOM 2574 C C . ASP B 1 15 ? -10.047 7.359 -5.672 1 98 15 ASP B C 1
ATOM 2576 O O . ASP B 1 15 ? -9.812 6.547 -6.57 1 98 15 ASP B O 1
ATOM 2580 N N . GLY B 1 16 ? -9.492 8.633 -5.617 1 96.56 16 GLY B N 1
ATOM 2581 C CA . GLY B 1 16 ? -8.336 8.961 -6.434 1 96.56 16 GLY B CA 1
ATOM 2582 C C . GLY B 1 16 ? -7.043 8.367 -5.91 1 96.56 16 GLY B C 1
ATOM 2583 O O . GLY B 1 16 ? -7.066 7.438 -5.098 1 96.56 16 GLY B O 1
ATOM 2584 N N . ALA B 1 17 ? -5.906 8.914 -6.348 1 96.44 17 ALA B N 1
ATOM 2585 C CA . ALA B 1 17 ? -4.594 8.359 -6.016 1 96.44 17 ALA B CA 1
ATOM 2586 C C . ALA B 1 17 ? -4.359 8.383 -4.508 1 96.44 17 ALA B C 1
ATOM 2588 O O . ALA B 1 17 ? -3.904 7.391 -3.932 1 96.44 17 ALA B O 1
ATOM 2589 N N . VAL B 1 18 ? -4.734 9.477 -3.893 1 97.81 18 VAL B N 1
ATOM 2590 C CA . VAL B 1 18 ? -4.527 9.602 -2.455 1 97.81 18 VAL B CA 1
ATOM 2591 C C . VAL B 1 18 ? -5.469 8.664 -1.711 1 97.81 18 VAL B C 1
ATOM 2593 O O . VAL B 1 18 ? -5.043 7.918 -0.824 1 97.81 18 VAL B O 1
ATOM 2596 N N . GLY B 1 19 ? -6.738 8.664 -2.117 1 98.56 19 GLY B N 1
ATOM 2597 C CA . GLY B 1 19 ? -7.727 7.844 -1.439 1 98.56 19 GLY B CA 1
ATOM 2598 C C . GLY B 1 19 ? -7.449 6.359 -1.558 1 98.56 19 GLY B C 1
ATOM 2599 O O . GLY B 1 19 ? -7.535 5.625 -0.571 1 98.56 19 GLY B O 1
ATOM 2600 N N . SER B 1 20 ? -7.125 5.895 -2.729 1 98.31 20 SER B N 1
ATOM 2601 C CA . SER B 1 20 ? -6.859 4.477 -2.938 1 98.31 20 SER B CA 1
ATOM 2602 C C . SER B 1 20 ? -5.586 4.043 -2.219 1 98.31 20 SER B C 1
ATOM 2604 O O . SER B 1 20 ? -5.484 2.908 -1.752 1 98.31 20 SER B O 1
ATOM 2606 N N . THR B 1 21 ? -4.57 4.949 -2.186 1 98.62 21 THR B N 1
ATOM 2607 C CA . THR B 1 21 ? -3.354 4.664 -1.438 1 98.62 21 THR B CA 1
ATOM 2608 C C . THR B 1 21 ? -3.645 4.566 0.056 1 98.62 21 THR B C 1
ATOM 2610 O O . THR B 1 21 ? -3.111 3.693 0.743 1 98.62 21 THR B O 1
ATOM 2613 N N . PHE B 1 22 ? -4.512 5.465 0.579 1 98.88 22 PHE B N 1
ATOM 2614 C CA . PHE B 1 22 ? -4.992 5.387 1.953 1 98.88 22 PHE B CA 1
ATOM 2615 C C . PHE B 1 22 ? -5.66 4.043 2.217 1 98.88 22 PHE B C 1
ATOM 2617 O O . PHE B 1 22 ? -5.324 3.357 3.188 1 98.88 22 PHE B O 1
ATOM 2624 N N . ALA B 1 23 ? -6.559 3.668 1.33 1 98.88 23 ALA B N 1
ATOM 2625 C CA . ALA B 1 23 ? -7.277 2.406 1.465 1 98.88 23 ALA B CA 1
ATOM 2626 C C . ALA B 1 23 ? -6.316 1.224 1.494 1 98.88 23 ALA B C 1
ATOM 2628 O O . ALA B 1 23 ? -6.441 0.331 2.336 1 98.88 23 ALA B O 1
ATOM 2629 N N . PHE B 1 24 ? -5.387 1.256 0.609 1 98.81 24 PHE B N 1
ATOM 2630 C CA . PHE B 1 24 ? -4.422 0.164 0.52 1 98.81 24 PHE B CA 1
ATOM 2631 C C . PHE B 1 24 ? -3.539 0.119 1.761 1 98.81 24 PHE B C 1
ATOM 2633 O O . PHE B 1 24 ? -3.184 -0.96 2.238 1 98.81 24 PHE B O 1
ATOM 2640 N N . SER B 1 25 ? -3.105 1.302 2.311 1 98.88 25 SER B N 1
ATOM 2641 C CA . SER B 1 25 ? -2.359 1.363 3.562 1 98.88 25 SER B CA 1
ATOM 2642 C C . SER B 1 25 ? -3.145 0.733 4.707 1 98.88 25 SER B C 1
ATOM 2644 O O . SER B 1 25 ? -2.58 0.01 5.531 1 98.88 25 SER B O 1
ATOM 2646 N N . MET B 1 26 ? -4.469 0.987 4.742 1 98.75 26 MET B N 1
ATOM 2647 C CA . MET B 1 26 ? -5.32 0.403 5.773 1 98.75 26 MET B CA 1
ATOM 2648 C C . MET B 1 26 ? -5.32 -1.119 5.684 1 98.75 26 MET B C 1
ATOM 2650 O O . MET B 1 26 ? -5.27 -1.807 6.703 1 98.75 26 MET B O 1
ATOM 2654 N N . VAL B 1 27 ? -5.367 -1.625 4.438 1 98.69 27 VAL B N 1
ATOM 2655 C CA . VAL B 1 27 ? -5.379 -3.064 4.203 1 98.69 27 VAL B CA 1
ATOM 2656 C C . VAL B 1 27 ? -4.051 -3.672 4.652 1 98.69 27 VAL B C 1
ATOM 2658 O O . VAL B 1 27 ? -4.031 -4.664 5.387 1 98.69 27 VAL B O 1
ATOM 2661 N N . GLN B 1 28 ? -2.957 -3.045 4.262 1 98.69 28 GLN B N 1
ATOM 2662 C CA . GLN B 1 28 ? -1.617 -3.561 4.52 1 98.69 28 GLN B CA 1
ATOM 2663 C C . GLN B 1 28 ? -1.308 -3.561 6.016 1 98.69 28 GLN B C 1
ATOM 2665 O O . GLN B 1 28 ? -0.574 -4.422 6.5 1 98.69 28 GLN B O 1
ATOM 2670 N N . GLN B 1 29 ? -1.898 -2.604 6.789 1 98.19 29 GLN B N 1
ATOM 2671 C CA . GLN B 1 29 ? -1.554 -2.432 8.195 1 98.19 29 GLN B CA 1
ATOM 2672 C C . GLN B 1 29 ? -2.637 -3.012 9.102 1 98.19 29 GLN B C 1
ATOM 2674 O O . GLN B 1 29 ? -2.506 -2.99 10.328 1 98.19 29 GLN B O 1
ATOM 2679 N N . GLY B 1 30 ? -3.746 -3.523 8.523 1 98 30 GLY B N 1
ATOM 2680 C CA . GLY B 1 30 ? -4.824 -4.109 9.297 1 98 30 GLY B CA 1
ATOM 2681 C C . GLY B 1 30 ? -5.598 -3.09 10.109 1 98 30 GLY B C 1
ATOM 2682 O O . GLY B 1 30 ? -5.973 -3.354 11.258 1 98 30 GLY B O 1
ATOM 2683 N N . ILE B 1 31 ? -5.766 -1.888 9.531 1 98.25 31 ILE B N 1
ATOM 2684 C CA . ILE B 1 31 ? -6.457 -0.816 10.234 1 98.25 31 ILE B CA 1
ATOM 2685 C C . ILE B 1 31 ? -7.957 -0.91 9.977 1 98.25 31 ILE B C 1
ATOM 2687 O O . ILE B 1 31 ? -8.406 -0.82 8.836 1 98.25 31 ILE B O 1
ATOM 2691 N N . ALA B 1 32 ? -8.75 -1.11 11 1 97.69 32 ALA B N 1
ATOM 2692 C CA . ALA B 1 32 ? -10.211 -1.206 10.977 1 97.69 32 ALA B CA 1
ATOM 2693 C C . ALA B 1 32 ? -10.664 -2.52 10.352 1 97.69 32 ALA B C 1
ATOM 2695 O O . ALA B 1 32 ? -9.945 -3.109 9.539 1 97.69 32 ALA B O 1
ATOM 2696 N N . GLU B 1 33 ? -11.852 -2.949 10.617 1 97.12 33 GLU B N 1
ATOM 2697 C CA . GLU B 1 33 ? -12.422 -4.199 10.125 1 97.12 33 GLU B CA 1
ATOM 2698 C C . GLU B 1 33 ? -13.297 -3.957 8.891 1 97.12 33 GLU B C 1
ATOM 2700 O O . GLU B 1 33 ? -13.461 -4.852 8.062 1 97.12 33 GLU B O 1
ATOM 2705 N N . GLU B 1 34 ? -13.82 -2.701 8.812 1 98.06 34 GLU B N 1
ATOM 2706 C CA . GLU B 1 34 ? -14.688 -2.359 7.688 1 98.06 34 GLU B CA 1
ATOM 2707 C C . GLU B 1 34 ? -14.203 -1.102 6.973 1 98.06 34 GLU B C 1
ATOM 2709 O O . GLU B 1 34 ? -13.867 -0.106 7.621 1 98.06 34 GLU B O 1
ATOM 2714 N N . LEU B 1 35 ? -14.156 -1.227 5.668 1 98.81 35 LEU B N 1
ATOM 2715 C CA . LEU B 1 35 ? -13.766 -0.1 4.824 1 98.81 35 LEU B CA 1
ATOM 2716 C C . LEU B 1 35 ? -14.75 0.078 3.67 1 98.81 35 LEU B C 1
ATOM 2718 O O . LEU B 1 35 ? -14.766 -0.729 2.736 1 98.81 35 LEU B O 1
ATOM 2722 N N . GLY B 1 36 ? -15.648 1.073 3.752 1 98.88 36 GLY B N 1
ATOM 2723 C CA . GLY B 1 36 ? -16.469 1.495 2.627 1 98.88 36 GLY B CA 1
ATOM 2724 C C . GLY B 1 36 ? -15.844 2.615 1.818 1 98.88 36 GLY B C 1
ATOM 2725 O O . GLY B 1 36 ? -15.219 3.516 2.379 1 98.88 36 GLY B O 1
ATOM 2726 N N . ILE B 1 37 ? -16 2.557 0.521 1 98.94 37 ILE B N 1
ATOM 2727 C CA . ILE B 1 37 ? -15.422 3.562 -0.358 1 98.94 37 ILE B CA 1
ATOM 2728 C C . ILE B 1 37 ? -16.516 4.219 -1.197 1 98.94 37 ILE B C 1
ATOM 2730 O O . ILE B 1 37 ? -17.344 3.527 -1.791 1 98.94 37 ILE B O 1
ATOM 2734 N N . ILE B 1 38 ? -16.531 5.512 -1.167 1 98.88 38 ILE B N 1
ATOM 2735 C CA . ILE B 1 38 ? -17.484 6.289 -1.967 1 98.88 38 ILE B CA 1
ATOM 2736 C C . ILE B 1 38 ? -16.719 7.137 -2.982 1 98.88 38 ILE B C 1
ATOM 2738 O O . ILE B 1 38 ? -15.711 7.77 -2.643 1 98.88 38 ILE B O 1
ATOM 2742 N N . ASP B 1 39 ? -17.078 7.133 -4.164 1 98.5 39 ASP B N 1
ATOM 2743 C CA . ASP B 1 39 ? -16.609 8.008 -5.234 1 98.5 39 ASP B CA 1
ATOM 2744 C C . ASP B 1 39 ? -17.672 8.148 -6.328 1 98.5 39 ASP B C 1
ATOM 2746 O O . ASP B 1 39 ? -18.578 7.32 -6.438 1 98.5 39 ASP B O 1
ATOM 2750 N N . ILE B 1 40 ? -17.578 9.211 -7.062 1 97 40 ILE B N 1
ATOM 2751 C CA . ILE B 1 40 ? -18.516 9.406 -8.164 1 97 40 ILE B CA 1
ATOM 2752 C C . ILE B 1 40 ? -18.281 8.352 -9.234 1 97 40 ILE B C 1
ATOM 2754 O O . ILE B 1 40 ? -19.203 7.969 -9.953 1 97 40 ILE B O 1
ATOM 2758 N N . ALA B 1 41 ? -17.016 7.926 -9.375 1 97 41 ALA B N 1
ATOM 2759 C CA . ALA B 1 41 ? -16.688 6.844 -10.297 1 97 41 ALA B CA 1
ATOM 2760 C C . ALA B 1 41 ? -17.031 5.484 -9.688 1 97 41 ALA B C 1
ATOM 2762 O O . ALA B 1 41 ? -16.125 4.711 -9.352 1 97 41 ALA B O 1
ATOM 2763 N N . LYS B 1 42 ? -18.234 5.055 -9.734 1 97.19 42 LYS B N 1
ATOM 2764 C CA . LYS B 1 42 ? -18.766 3.912 -8.992 1 97.19 42 LYS B CA 1
ATOM 2765 C C . LYS B 1 42 ? -18.125 2.611 -9.461 1 97.19 42 LYS B C 1
ATOM 2767 O O . LYS B 1 42 ? -17.75 1.768 -8.641 1 97.19 42 LYS B O 1
ATOM 2772 N N . GLU B 1 43 ? -18 2.422 -10.742 1 97.19 43 GLU B N 1
ATOM 2773 C CA . GLU B 1 43 ? -17.406 1.202 -11.266 1 97.19 43 GLU B CA 1
ATOM 2774 C C . GLU B 1 43 ? -15.953 1.063 -10.812 1 97.19 43 GLU B C 1
ATOM 2776 O O . GLU B 1 43 ? -15.508 -0.032 -10.461 1 97.19 43 GLU B O 1
ATOM 2781 N N . HIS B 1 44 ? -15.289 2.184 -10.859 1 97.62 44 HIS B N 1
ATOM 2782 C CA . HIS B 1 44 ? -13.906 2.186 -10.391 1 97.62 44 HIS B CA 1
ATOM 2783 C C . HIS B 1 44 ? -13.812 1.756 -8.93 1 97.62 44 HIS B C 1
ATOM 2785 O O . HIS B 1 44 ? -12.93 0.979 -8.562 1 97.62 44 HIS B O 1
ATOM 2791 N N . VAL B 1 45 ? -14.711 2.244 -8.117 1 98.38 45 VAL B N 1
ATOM 2792 C CA . VAL B 1 45 ? -14.734 1.912 -6.695 1 98.38 45 VAL B CA 1
ATOM 2793 C C . VAL B 1 45 ? -14.977 0.414 -6.52 1 98.38 45 VAL B C 1
ATOM 2795 O O . VAL B 1 45 ? -14.328 -0.231 -5.688 1 98.38 45 VAL B O 1
ATOM 2798 N N . GLU B 1 46 ? -15.891 -0.11 -7.266 1 98.25 46 GLU B N 1
ATOM 2799 C CA . GLU B 1 46 ? -16.188 -1.539 -7.188 1 98.25 46 GLU B CA 1
ATOM 2800 C C . GLU B 1 46 ? -14.953 -2.369 -7.543 1 98.25 46 GLU B C 1
ATOM 2802 O O . GLU B 1 46 ? -14.617 -3.324 -6.84 1 98.25 46 GLU B O 1
ATOM 2807 N N . GLY B 1 47 ? -14.32 -2.023 -8.633 1 98.06 47 GLY B N 1
ATOM 2808 C CA . GLY B 1 47 ? -13.094 -2.705 -9.023 1 98.06 47 GLY B CA 1
ATOM 2809 C C . GLY B 1 47 ? -12 -2.623 -7.977 1 98.06 47 GLY B C 1
ATOM 2810 O O . GLY B 1 47 ? -11.328 -3.615 -7.695 1 98.06 47 GLY B O 1
ATOM 2811 N N . ASP B 1 48 ? -11.852 -1.423 -7.406 1 98.12 48 ASP B N 1
ATOM 2812 C CA . ASP B 1 48 ? -10.836 -1.221 -6.383 1 98.12 48 ASP B CA 1
ATOM 2813 C C . ASP B 1 48 ? -11.141 -2.041 -5.133 1 98.12 48 ASP B C 1
ATOM 2815 O O . ASP B 1 48 ? -10.234 -2.607 -4.516 1 98.12 48 ASP B O 1
ATOM 2819 N N . ALA B 1 49 ? -12.391 -2.061 -4.758 1 98.5 49 ALA B N 1
ATOM 2820 C CA . ALA B 1 49 ? -12.781 -2.82 -3.574 1 98.5 49 ALA B CA 1
ATOM 2821 C C . ALA B 1 49 ? -12.453 -4.301 -3.74 1 98.5 49 ALA B C 1
ATOM 2823 O O . ALA B 1 49 ? -11.93 -4.938 -2.82 1 98.5 49 ALA B O 1
ATOM 2824 N N . ILE B 1 50 ? -12.742 -4.863 -4.906 1 98.06 50 ILE B N 1
ATOM 2825 C CA . ILE B 1 50 ? -12.453 -6.27 -5.18 1 98.06 50 ILE B CA 1
ATOM 2826 C C . ILE B 1 50 ? -10.938 -6.5 -5.137 1 98.06 50 ILE B C 1
ATOM 2828 O O . ILE B 1 50 ? -10.469 -7.434 -4.484 1 98.06 50 ILE B O 1
ATOM 2832 N N . ASP B 1 51 ? -10.211 -5.676 -5.797 1 98.5 51 ASP B N 1
ATOM 2833 C CA . ASP B 1 51 ? -8.758 -5.832 -5.898 1 98.5 51 ASP B CA 1
ATOM 2834 C C . ASP B 1 51 ? -8.094 -5.656 -4.535 1 98.5 51 ASP B C 1
ATOM 2836 O O . ASP B 1 51 ? -7.16 -6.387 -4.195 1 98.5 51 ASP B O 1
ATOM 2840 N N . LEU B 1 52 ? -8.578 -4.66 -3.77 1 98.69 52 LEU B N 1
ATOM 2841 C CA . LEU B 1 52 ? -8.07 -4.469 -2.416 1 98.69 52 LEU B CA 1
ATOM 2842 C C . LEU B 1 52 ? -8.336 -5.703 -1.559 1 98.69 52 LEU B C 1
ATOM 2844 O O . LEU B 1 52 ? -7.473 -6.121 -0.785 1 98.69 52 LEU B O 1
ATOM 2848 N N . ALA B 1 53 ? -9.516 -6.25 -1.706 1 98.25 53 ALA B N 1
ATOM 2849 C CA . ALA B 1 53 ? -9.867 -7.445 -0.948 1 98.25 53 ALA B CA 1
ATOM 2850 C C . ALA B 1 53 ? -8.977 -8.625 -1.329 1 98.25 53 ALA B C 1
ATOM 2852 O O . ALA B 1 53 ? -8.703 -9.5 -0.502 1 98.25 53 ALA B O 1
ATOM 2853 N N . ASP B 1 54 ? -8.484 -8.617 -2.553 1 98.31 54 ASP B N 1
ATOM 2854 C CA . ASP B 1 54 ? -7.613 -9.688 -3.035 1 98.31 54 ASP B CA 1
ATOM 2855 C C . ASP B 1 54 ? -6.277 -9.688 -2.291 1 98.31 54 ASP B C 1
ATOM 2857 O O . ASP B 1 54 ? -5.512 -10.648 -2.379 1 98.31 54 ASP B O 1
ATOM 2861 N N . ALA B 1 55 ? -5.996 -8.656 -1.515 1 98.12 55 ALA B N 1
ATOM 2862 C CA . ALA B 1 55 ? -4.762 -8.594 -0.738 1 98.12 55 ALA B CA 1
ATOM 2863 C C . ALA B 1 55 ? -4.949 -9.227 0.64 1 98.12 55 ALA B C 1
ATOM 2865 O O . ALA B 1 55 ? -3.971 -9.508 1.336 1 98.12 55 ALA B O 1
ATOM 2866 N N . THR B 1 56 ? -6.133 -9.516 1.06 1 97.5 56 THR B N 1
ATOM 2867 C CA . THR B 1 56 ? -6.457 -9.844 2.445 1 97.5 56 THR B CA 1
ATOM 2868 C C . THR B 1 56 ? -5.969 -11.242 2.803 1 97.5 56 THR B C 1
ATOM 2870 O O . THR B 1 56 ? -5.672 -11.523 3.965 1 97.5 56 THR B O 1
ATOM 2873 N N . PRO B 1 57 ? -5.773 -12.164 1.805 1 97.06 57 PRO B N 1
ATOM 2874 C CA . PRO B 1 57 ? -5.25 -13.484 2.178 1 97.06 57 PRO B CA 1
ATOM 2875 C C . PRO B 1 57 ? -3.838 -13.414 2.75 1 97.06 57 PRO B C 1
ATOM 2877 O O . PRO B 1 57 ? -3.395 -14.352 3.422 1 97.06 57 PRO B O 1
ATOM 2880 N N . TRP B 1 58 ? -3.107 -12.328 2.551 1 96.88 58 TRP B N 1
ATOM 2881 C CA . TRP B 1 58 ? -1.717 -12.234 2.982 1 96.88 58 TRP B CA 1
ATOM 2882 C C . TRP B 1 58 ? -1.531 -11.094 3.973 1 96.88 58 TRP B C 1
ATOM 2884 O O . TRP B 1 58 ? -0.402 -10.75 4.332 1 96.88 58 TRP B O 1
ATOM 2894 N N . THR B 1 59 ? -2.629 -10.453 4.371 1 96.88 59 THR B N 1
ATOM 2895 C CA . THR B 1 59 ? -2.562 -9.328 5.297 1 96.88 59 THR B CA 1
ATOM 2896 C C . THR B 1 59 ? -3.514 -9.539 6.473 1 96.88 59 THR B C 1
ATOM 2898 O O . THR B 1 59 ? -3.252 -10.375 7.348 1 96.88 59 THR B O 1
ATOM 2901 N N . PHE B 1 60 ? -4.676 -8.82 6.5 1 96.5 60 PHE B N 1
ATOM 2902 C CA . PHE B 1 60 ? -5.633 -8.906 7.598 1 96.5 60 PHE B CA 1
ATOM 2903 C C . PHE B 1 60 ? -7.059 -9.016 7.062 1 96.5 60 PHE B C 1
ATOM 2905 O O . PHE B 1 60 ? -7.375 -8.469 6.008 1 96.5 60 PHE B O 1
ATOM 2912 N N . PRO B 1 61 ? -7.883 -9.789 7.809 1 95.25 61 PRO B N 1
ATOM 2913 C CA . PRO B 1 61 ? -9.289 -9.789 7.41 1 95.25 61 PRO B CA 1
ATOM 2914 C C . PRO B 1 61 ? -9.898 -8.391 7.395 1 95.25 61 PRO B C 1
ATOM 2916 O O . PRO B 1 61 ? -9.602 -7.57 8.266 1 95.25 61 PRO B O 1
ATOM 2919 N N . LYS B 1 62 ? -10.609 -8.125 6.375 1 97.19 62 LYS B N 1
ATOM 2920 C CA . LYS B 1 62 ? -11.266 -6.824 6.23 1 97.19 62 LYS B CA 1
ATOM 2921 C C . LYS B 1 62 ? -12.445 -6.906 5.266 1 97.19 62 LYS B C 1
ATOM 2923 O O . LYS B 1 62 ? -12.344 -7.539 4.211 1 97.19 62 LYS B O 1
ATOM 2928 N N . ASN B 1 63 ? -13.555 -6.336 5.641 1 97.62 63 ASN B N 1
ATOM 2929 C CA . ASN B 1 63 ? -14.672 -6.16 4.719 1 97.62 63 ASN B CA 1
ATOM 2930 C C . ASN B 1 63 ? -14.547 -4.859 3.93 1 97.62 63 ASN B C 1
ATOM 2932 O O . ASN B 1 63 ? -14.648 -3.771 4.496 1 97.62 63 ASN B O 1
ATOM 2936 N N . ILE B 1 64 ? -14.266 -4.918 2.65 1 98.62 64 ILE B N 1
ATOM 2937 C CA . ILE B 1 64 ? -14.07 -3.771 1.77 1 98.62 64 ILE B CA 1
ATOM 2938 C C . ILE B 1 64 ? -15.18 -3.73 0.717 1 98.62 64 ILE B C 1
ATOM 2940 O O . ILE B 1 64 ? -15.422 -4.727 0.031 1 98.62 64 ILE B O 1
ATOM 2944 N N . TYR B 1 65 ? -15.844 -2.611 0.544 1 98.44 65 TYR B N 1
ATOM 2945 C CA . TYR B 1 65 ? -16.984 -2.6 -0.36 1 98.44 65 TYR B CA 1
ATOM 2946 C C . TYR B 1 65 ? -17.25 -1.194 -0.89 1 98.44 65 TYR B C 1
ATOM 2948 O O . TYR B 1 65 ? -16.766 -0.21 -0.321 1 98.44 65 TYR B O 1
ATOM 2956 N N . ALA B 1 66 ? -17.891 -1.132 -2.061 1 98.62 66 ALA B N 1
ATOM 2957 C CA . ALA B 1 66 ? -18.406 0.137 -2.568 1 98.62 66 ALA B CA 1
ATOM 2958 C C . ALA B 1 66 ? -19.578 0.629 -1.723 1 98.62 66 ALA B C 1
ATOM 2960 O O . ALA B 1 66 ? -20.609 -0.047 -1.618 1 98.62 66 ALA B O 1
ATOM 2961 N N . ALA B 1 67 ? -19.438 1.796 -1.134 1 98.75 67 ALA B N 1
ATOM 2962 C CA . ALA B 1 67 ? -20.422 2.311 -0.183 1 98.75 67 ALA B CA 1
ATOM 2963 C C . ALA B 1 67 ? -21.219 3.469 -0.784 1 98.75 67 ALA B C 1
ATOM 2965 O O . ALA B 1 67 ? -20.875 3.971 -1.858 1 98.75 67 ALA B O 1
ATOM 2966 N N . ASP B 1 68 ? -22.328 3.764 -0.16 1 98.44 68 ASP B N 1
ATOM 2967 C CA . ASP B 1 68 ? -23.078 4.996 -0.359 1 98.44 68 ASP B CA 1
ATOM 2968 C C . ASP B 1 68 ? -23.141 5.82 0.925 1 98.44 68 ASP B C 1
ATOM 2970 O O . ASP B 1 68 ? -22.688 5.367 1.98 1 98.44 68 ASP B O 1
ATOM 2974 N N . TYR B 1 69 ? -23.625 7.012 0.819 1 98.69 69 TYR B N 1
ATOM 2975 C CA . TYR B 1 69 ? -23.578 7.93 1.953 1 98.69 69 TYR B CA 1
ATOM 2976 C C . TYR B 1 69 ? -24.406 7.395 3.117 1 98.69 69 TYR B C 1
ATOM 2978 O O . TYR B 1 69 ? -24.094 7.652 4.281 1 98.69 69 TYR B O 1
ATOM 2986 N N . ALA B 1 70 ? -25.438 6.648 2.852 1 98.62 70 ALA B N 1
ATOM 2987 C CA . ALA B 1 70 ? -26.266 6.062 3.906 1 98.62 70 ALA B CA 1
ATOM 2988 C C . ALA B 1 70 ? -25.438 5.141 4.797 1 98.62 70 ALA B C 1
ATOM 2990 O O . ALA B 1 70 ? -25.75 4.957 5.977 1 98.62 70 ALA B O 1
ATOM 2991 N N . ASP B 1 71 ? -24.344 4.613 4.262 1 98.56 71 ASP B N 1
ATOM 2992 C CA . ASP B 1 71 ? -23.484 3.695 5 1 98.56 71 ASP B CA 1
ATOM 2993 C C . ASP B 1 71 ? -22.672 4.438 6.062 1 98.56 71 ASP B C 1
ATOM 2995 O O . ASP B 1 71 ? -22.062 3.812 6.938 1 98.56 71 ASP B O 1
ATOM 2999 N N . CYS B 1 72 ? -22.688 5.715 6.09 1 98.75 72 CYS B N 1
ATOM 3000 C CA . CYS B 1 72 ? -21.891 6.5 7.02 1 98.75 72 CYS B CA 1
ATOM 3001 C C . CYS B 1 72 ? -22.5 6.492 8.414 1 98.75 72 CYS B C 1
ATOM 3003 O O . CYS B 1 72 ? -21.844 6.848 9.391 1 98.75 72 CYS B O 1
ATOM 3005 N N . LYS B 1 73 ? -23.734 6.117 8.555 1 98.19 73 LYS B N 1
ATOM 3006 C CA . LYS B 1 73 ? -24.547 6.293 9.766 1 98.19 73 LYS B CA 1
ATOM 3007 C C . LYS B 1 73 ? -23.844 5.684 10.977 1 98.19 73 LYS B C 1
ATOM 3009 O O . LYS B 1 73 ? -23.938 6.207 12.086 1 98.19 73 LYS B O 1
ATOM 3014 N N . ASP B 1 74 ? -23.156 4.625 10.812 1 97.69 74 ASP B N 1
ATOM 3015 C CA . ASP B 1 74 ? -22.531 3.951 11.945 1 97.69 74 ASP B CA 1
ATOM 3016 C C . ASP B 1 74 ? -21.016 3.883 11.773 1 97.69 74 ASP B C 1
ATOM 3018 O O . ASP B 1 74 ? -20.359 3.025 12.375 1 97.69 74 ASP B O 1
ATOM 3022 N N . ALA B 1 75 ? -20.469 4.699 10.883 1 98.44 75 ALA B N 1
ATOM 3023 C CA . ALA B 1 75 ? -19.016 4.754 10.711 1 98.44 75 ALA B CA 1
ATOM 3024 C C . ALA B 1 75 ? -18.344 5.457 11.891 1 98.44 75 ALA B C 1
ATOM 3026 O O . ALA B 1 75 ? -18.922 6.363 12.492 1 98.44 75 ALA B O 1
ATOM 3027 N N . ASP B 1 76 ? -17.172 5 12.25 1 98.56 76 ASP B N 1
ATOM 3028 C CA . ASP B 1 76 ? -16.359 5.68 13.258 1 98.56 76 ASP B CA 1
ATOM 3029 C C . ASP B 1 76 ? -15.633 6.879 12.664 1 98.56 76 ASP B C 1
ATOM 3031 O O . ASP B 1 76 ? -15.43 7.891 13.344 1 98.56 76 ASP B O 1
ATOM 3035 N N . LEU B 1 77 ? -15.219 6.711 11.445 1 98.75 77 LEU B N 1
ATOM 3036 C CA . LEU B 1 77 ? -14.398 7.707 10.758 1 98.75 77 LEU B CA 1
ATOM 3037 C C . LEU B 1 77 ? -14.859 7.883 9.312 1 98.75 77 LEU B C 1
ATOM 3039 O O . LEU B 1 77 ? -15.125 6.898 8.617 1 98.75 77 LEU B O 1
ATOM 3043 N N . VAL B 1 78 ? -15.047 9.078 8.898 1 98.94 78 VAL B N 1
ATOM 3044 C CA . VAL B 1 78 ? -15.195 9.43 7.488 1 98.94 78 VAL B CA 1
ATOM 3045 C C . VAL B 1 78 ? -13.977 10.219 7.02 1 98.94 78 VAL B C 1
ATOM 3047 O O . VAL B 1 78 ? -13.688 11.297 7.547 1 98.94 78 VAL B O 1
ATOM 3050 N N . VAL B 1 79 ? -13.258 9.656 6.09 1 98.94 79 VAL B N 1
ATOM 3051 C CA . VAL B 1 79 ? -12.047 10.266 5.551 1 98.94 79 VAL B CA 1
ATOM 3052 C C . VAL B 1 79 ? -12.336 10.883 4.184 1 98.94 79 VAL B C 1
ATOM 3054 O O . VAL B 1 79 ? -12.797 10.195 3.271 1 98.94 79 VAL B O 1
ATOM 3057 N N . ILE B 1 80 ? -12.062 12.164 4.051 1 98.94 80 ILE B N 1
ATOM 3058 C CA . ILE B 1 80 ? -12.391 12.867 2.816 1 98.94 80 ILE B CA 1
ATOM 3059 C C . ILE B 1 80 ? -11.109 13.195 2.055 1 98.94 80 ILE B C 1
ATOM 3061 O O . ILE B 1 80 ? -10.312 14.031 2.496 1 98.94 80 ILE B O 1
ATOM 3065 N N . THR B 1 81 ? -10.922 12.516 0.951 1 98.62 81 THR B N 1
ATOM 3066 C CA . THR B 1 81 ? -9.781 12.781 0.081 1 98.62 81 THR B CA 1
ATOM 3067 C C . THR B 1 81 ? -10.242 13.375 -1.245 1 98.62 81 THR B C 1
ATOM 3069 O O . THR B 1 81 ? -9.422 13.852 -2.035 1 98.62 81 THR B O 1
ATOM 3072 N N . ALA B 1 82 ? -11.531 13.438 -1.422 1 97.75 82 ALA B N 1
ATOM 3073 C CA . ALA B 1 82 ? -12.086 13.922 -2.68 1 97.75 82 ALA B CA 1
ATOM 3074 C C . ALA B 1 82 ? -11.828 15.422 -2.854 1 97.75 82 ALA B C 1
ATOM 3076 O O . ALA B 1 82 ? -12 16.203 -1.916 1 97.75 82 ALA B O 1
ATOM 3077 N N . GLY B 1 83 ? -11.445 15.828 -3.928 1 93.81 83 GLY B N 1
ATOM 3078 C CA . GLY B 1 83 ? -11.172 17.188 -4.344 1 93.81 83 GLY B CA 1
ATOM 3079 C C . GLY B 1 83 ? -10.609 17.297 -5.75 1 93.81 83 GLY B C 1
ATOM 3080 O O . GLY B 1 83 ? -10.102 16.312 -6.289 1 93.81 83 GLY B O 1
ATOM 3081 N N . ALA B 1 84 ? -10.797 18.375 -6.336 1 92.44 84 ALA B N 1
ATOM 3082 C CA . ALA B 1 84 ? -10.234 18.625 -7.66 1 92.44 84 ALA B CA 1
ATOM 3083 C C . ALA B 1 84 ? -8.781 19.062 -7.562 1 92.44 84 ALA B C 1
ATOM 3085 O O . ALA B 1 84 ? -8.422 19.844 -6.668 1 92.44 84 ALA B O 1
ATOM 3086 N N . PRO B 1 85 ? -7.98 18.422 -8.445 1 87.56 85 PRO B N 1
ATOM 3087 C CA . PRO B 1 85 ? -6.605 18.922 -8.469 1 87.56 85 PRO B CA 1
ATOM 3088 C C . PRO B 1 85 ? -6.504 20.328 -9.055 1 87.56 85 PRO B C 1
ATOM 3090 O O . PRO B 1 85 ? -7.406 20.766 -9.773 1 87.56 85 PRO B O 1
ATOM 3093 N N . GLN B 1 86 ? -5.469 20.969 -8.602 1 83.75 86 GLN B N 1
ATOM 3094 C CA . GLN B 1 86 ? -5.23 22.281 -9.18 1 83.75 86 GLN B CA 1
ATOM 3095 C C . GLN B 1 86 ? -4.805 22.172 -10.641 1 83.75 86 GLN B C 1
ATOM 3097 O O . GLN B 1 86 ? -3.865 21.438 -10.961 1 83.75 86 GLN B O 1
ATOM 3102 N N . LYS B 1 87 ? -5.48 22.766 -11.562 1 85.88 87 LYS B N 1
ATOM 3103 C CA . LYS B 1 87 ? -5.141 22.797 -12.977 1 85.88 87 LYS B CA 1
ATOM 3104 C C . LYS B 1 87 ? -4.125 23.891 -13.281 1 85.88 87 LYS B C 1
ATOM 3106 O O . LYS B 1 87 ? -4.047 24.891 -12.562 1 85.88 87 LYS B O 1
ATOM 3111 N N . PRO B 1 88 ? -3.307 23.625 -14.344 1 85.88 88 PRO B N 1
ATOM 3112 C CA . PRO B 1 88 ? -2.383 24.688 -14.734 1 85.88 88 PRO B CA 1
ATOM 3113 C C . PRO B 1 88 ? -3.088 26.031 -14.953 1 85.88 88 PRO B C 1
ATOM 3115 O O . PRO B 1 88 ? -4.102 26.094 -15.648 1 85.88 88 PRO B O 1
ATOM 3118 N N . GLY B 1 89 ? -2.643 27.062 -14.344 1 88.38 89 GLY B N 1
ATOM 3119 C CA . GLY B 1 89 ? -3.199 28.391 -14.531 1 88.38 89 GLY B CA 1
ATOM 3120 C C . GLY B 1 89 ? -4.305 28.719 -13.547 1 88.38 89 GLY B C 1
ATOM 3121 O O . GLY B 1 89 ? -4.754 29.859 -13.469 1 88.38 89 GLY B O 1
ATOM 3122 N N . GLU B 1 90 ? -4.828 27.75 -12.852 1 90.44 90 GLU B N 1
ATOM 3123 C CA . GLU B 1 90 ? -5.879 27.953 -11.859 1 90.44 90 GLU B CA 1
ATOM 3124 C C . GLU B 1 90 ? -5.328 28.609 -10.602 1 90.44 90 GLU B C 1
ATOM 3126 O O . GLU B 1 90 ? -4.309 28.172 -10.062 1 90.44 90 GLU B O 1
ATOM 3131 N N . THR B 1 91 ? -6.012 29.703 -10.188 1 89.69 91 THR B N 1
ATOM 3132 C CA . THR B 1 91 ? -5.562 30.406 -8.984 1 89.69 91 THR B CA 1
ATOM 3133 C C . THR B 1 91 ? -5.855 29.562 -7.738 1 89.69 91 THR B C 1
ATOM 3135 O O . THR B 1 91 ? -6.695 28.672 -7.773 1 89.69 91 THR B O 1
ATOM 3138 N N . ARG B 1 92 ? -5.18 29.953 -6.719 1 86.62 92 ARG B N 1
ATOM 3139 C CA . ARG B 1 92 ? -5.422 29.312 -5.434 1 86.62 92 ARG B CA 1
ATOM 3140 C C . ARG B 1 92 ? -6.875 29.484 -5.004 1 86.62 92 ARG B C 1
ATOM 3142 O O . ARG B 1 92 ? -7.508 28.531 -4.531 1 86.62 92 ARG B O 1
ATOM 3149 N N . LEU B 1 93 ? -7.402 30.641 -5.156 1 91.19 93 LEU B N 1
ATOM 3150 C CA . LEU B 1 93 ? -8.773 30.938 -4.762 1 91.19 93 LEU B CA 1
ATOM 3151 C C . LEU B 1 93 ? -9.766 30.125 -5.586 1 91.19 93 LEU B C 1
ATOM 3153 O O . LEU B 1 93 ? -10.766 29.641 -5.055 1 91.19 93 LEU B O 1
ATOM 3157 N N . ASP B 1 94 ? -9.531 29.969 -6.832 1 93.19 94 ASP B N 1
ATOM 3158 C CA . ASP B 1 94 ? -10.383 29.156 -7.691 1 93.19 94 ASP B CA 1
ATOM 3159 C C . ASP B 1 94 ? -10.43 27.703 -7.207 1 93.19 94 ASP B C 1
ATOM 3161 O O . ASP B 1 94 ? -11.492 27.078 -7.203 1 93.19 94 ASP B O 1
ATOM 3165 N N . LEU B 1 95 ? -9.312 27.281 -6.871 1 93.62 95 LEU B N 1
ATOM 3166 C CA . LEU B 1 95 ? -9.219 25.922 -6.359 1 93.62 95 LEU B CA 1
ATOM 3167 C C . LEU B 1 95 ? -10.031 25.766 -5.082 1 93.62 95 LEU B C 1
ATOM 3169 O O . LEU B 1 95 ? -10.773 24.781 -4.926 1 93.62 95 LEU B O 1
ATOM 3173 N N . VAL B 1 96 ? -9.906 26.688 -4.168 1 95.56 96 VAL B N 1
ATOM 3174 C CA . VAL B 1 96 ? -10.633 26.641 -2.902 1 95.56 96 VAL B CA 1
ATOM 3175 C C . VAL B 1 96 ? -12.133 26.656 -3.162 1 95.56 96 VAL B C 1
ATOM 3177 O O . VAL B 1 96 ? -12.883 25.875 -2.576 1 95.56 96 VAL B O 1
ATOM 3180 N N . ASN B 1 97 ? -12.602 27.516 -4.078 1 95.94 97 ASN B N 1
ATOM 3181 C CA . ASN B 1 97 ? -14.023 27.625 -4.395 1 95.94 97 ASN B CA 1
ATOM 3182 C C . ASN B 1 97 ? -14.578 26.312 -4.953 1 95.94 97 ASN B C 1
ATOM 3184 O O . ASN B 1 97 ? -15.648 25.859 -4.543 1 95.94 97 ASN B O 1
ATOM 3188 N N . LYS B 1 98 ? -13.852 25.797 -5.828 1 95.69 98 LYS B N 1
ATOM 3189 C CA . LYS B 1 98 ? -14.234 24.531 -6.449 1 95.69 98 LYS B CA 1
ATOM 3190 C C . LYS B 1 98 ? -14.328 23.406 -5.414 1 95.69 98 LYS B C 1
ATOM 3192 O O . LYS B 1 98 ? -15.305 22.672 -5.383 1 95.69 98 LYS B O 1
ATOM 3197 N N . ASN B 1 99 ? -13.375 23.344 -4.527 1 97.06 99 ASN B N 1
ATOM 3198 C CA . ASN B 1 99 ? -13.312 22.234 -3.588 1 97.06 99 ASN B CA 1
ATOM 3199 C C . ASN B 1 99 ? -14.25 22.453 -2.404 1 97.06 99 ASN B C 1
ATOM 3201 O O . ASN B 1 99 ? -14.648 21.484 -1.737 1 97.06 99 ASN B O 1
ATOM 3205 N N . LEU B 1 100 ? -14.641 23.688 -2.154 1 97.06 100 LEU B N 1
ATOM 3206 C CA . LEU B 1 100 ? -15.68 23.953 -1.16 1 97.06 100 LEU B CA 1
ATOM 3207 C C . LEU B 1 100 ? -17.031 23.406 -1.626 1 97.06 100 LEU B C 1
ATOM 3209 O O . LEU B 1 100 ? -17.797 22.859 -0.827 1 97.06 100 LEU B O 1
ATOM 3213 N N . LYS B 1 101 ? -17.297 23.547 -2.912 1 96 101 LYS B N 1
ATOM 3214 C CA . LYS B 1 101 ? -18.531 23.031 -3.475 1 96 101 LYS B CA 1
ATOM 3215 C C . LYS B 1 101 ? -18.562 21.5 -3.416 1 96 101 LYS B C 1
ATOM 3217 O O . LYS B 1 101 ? -19.562 20.906 -3.029 1 96 101 LYS B O 1
ATOM 3222 N N . ILE B 1 102 ? -17.453 20.938 -3.779 1 97.12 102 ILE B N 1
ATOM 3223 C CA . ILE B 1 102 ? -17.344 19.484 -3.707 1 97.12 102 ILE B CA 1
ATOM 3224 C C . ILE B 1 102 ? -17.5 19.031 -2.262 1 97.12 102 ILE B C 1
ATOM 3226 O O . ILE B 1 102 ? -18.25 18.078 -1.989 1 97.12 102 ILE B O 1
ATOM 3230 N N . LEU B 1 103 ? -16.891 19.719 -1.392 1 98.19 103 LEU B N 1
ATOM 3231 C CA . LEU B 1 103 ? -16.922 19.375 0.024 1 98.19 103 LEU B CA 1
ATOM 3232 C C . LEU B 1 103 ? -18.359 19.422 0.558 1 98.19 103 LEU B C 1
ATOM 3234 O O . LEU B 1 103 ? -18.781 18.531 1.298 1 98.19 103 LEU B O 1
ATOM 3238 N N . SER B 1 104 ? -19.062 20.438 0.232 1 97.44 104 SER B N 1
ATOM 3239 C CA . SER B 1 104 ? -20.438 20.578 0.677 1 97.44 104 SER B CA 1
ATOM 3240 C C . SER B 1 104 ? -21.297 19.406 0.2 1 97.44 104 SER B C 1
ATOM 3242 O O . SER B 1 104 ? -22.141 18.891 0.947 1 97.44 104 SER B O 1
ATOM 3244 N N . SER B 1 105 ? -21.062 19 -1.01 1 97.56 105 SER B N 1
ATOM 3245 C CA . SER B 1 105 ? -21.828 17.906 -1.601 1 97.56 105 SER B CA 1
ATOM 3246 C C . SER B 1 105 ? -21.484 16.578 -0.927 1 97.56 105 SER B C 1
ATOM 3248 O O . SER B 1 105 ? -22.234 15.602 -1.076 1 97.56 105 SER B O 1
ATOM 3250 N N . ILE B 1 106 ? -20.438 16.531 -0.158 1 98.56 106 ILE B N 1
ATOM 3251 C CA . ILE B 1 106 ? -20.016 15.32 0.546 1 98.56 106 ILE B CA 1
ATOM 3252 C C . ILE B 1 106 ? -20.484 15.383 2 1 98.56 106 ILE B C 1
ATOM 3254 O O . ILE B 1 106 ? -21.141 14.469 2.486 1 98.56 106 ILE B O 1
ATOM 3258 N N . VAL B 1 107 ? -20.188 16.469 2.67 1 98.69 107 VAL B N 1
ATOM 3259 C CA . VAL B 1 107 ? -20.391 16.594 4.109 1 98.69 107 VAL B CA 1
ATOM 3260 C C . VAL B 1 107 ? -21.891 16.562 4.426 1 98.69 107 VAL B C 1
ATOM 3262 O O . VAL B 1 107 ? -22.312 15.93 5.395 1 98.69 107 VAL B O 1
ATOM 3265 N N . GLU B 1 108 ? -22.672 17.219 3.637 1 97.94 108 GLU B N 1
ATOM 3266 C CA . GLU B 1 108 ? -24.109 17.328 3.906 1 97.94 108 GLU B CA 1
ATOM 3267 C C . GLU B 1 108 ? -24.766 15.953 3.951 1 97.94 108 GLU B C 1
ATOM 3269 O O . GLU B 1 108 ? -25.406 15.602 4.941 1 97.94 108 GLU B O 1
ATOM 3274 N N . PRO B 1 109 ? -24.578 15.125 2.885 1 98.44 109 PRO B N 1
ATOM 3275 C CA . PRO B 1 109 ? -25.219 13.812 2.953 1 98.44 109 PRO B CA 1
ATOM 3276 C C . PRO B 1 109 ? -24.609 12.922 4.035 1 98.44 109 PRO B C 1
ATOM 3278 O O . PRO B 1 109 ? -25.312 12.07 4.598 1 98.44 109 PRO B O 1
ATOM 3281 N N . VAL B 1 110 ? -23.344 13.07 4.379 1 98.75 110 VAL B N 1
ATOM 3282 C CA . VAL B 1 110 ? -22.75 12.312 5.473 1 98.75 110 VAL B CA 1
ATOM 3283 C C . VAL B 1 110 ? -23.469 12.648 6.785 1 98.75 110 VAL B C 1
ATOM 3285 O O . VAL B 1 110 ? -23.844 11.75 7.539 1 98.75 110 VAL B O 1
ATOM 3288 N N . VAL B 1 111 ? -23.641 13.914 7.062 1 98.31 111 VAL B N 1
ATOM 3289 C CA . VAL B 1 111 ? -24.312 14.367 8.281 1 98.31 111 VAL B CA 1
ATOM 3290 C C . VAL B 1 111 ? -25.766 13.883 8.281 1 98.31 111 VAL B C 1
ATOM 3292 O O . VAL B 1 111 ? -26.266 13.406 9.297 1 98.31 111 VAL B O 1
ATOM 3295 N N . GLU B 1 112 ? -26.422 13.961 7.121 1 97.94 112 GLU B N 1
ATOM 3296 C CA . GLU B 1 112 ? -27.828 13.586 6.992 1 97.94 112 GLU B CA 1
ATOM 3297 C C . GLU B 1 112 ? -28.016 12.086 7.207 1 97.94 112 GLU B C 1
ATOM 3299 O O . GLU B 1 112 ? -29.109 11.633 7.562 1 97.94 112 GLU B O 1
ATOM 3304 N N . SER B 1 113 ? -27 11.32 6.977 1 98.5 113 SER B N 1
ATOM 3305 C CA . SER B 1 113 ? -27.062 9.875 7.176 1 98.5 113 SER B CA 1
ATOM 3306 C C . SER B 1 113 ? -27.219 9.531 8.656 1 98.5 113 SER B C 1
ATOM 3308 O O . SER B 1 113 ? -27.609 8.414 9 1 98.5 113 SER B O 1
ATOM 3310 N N . GLY B 1 114 ? -26.922 10.453 9.508 1 98.31 114 GLY B N 1
ATOM 3311 C CA . GLY B 1 114 ? -26.906 10.195 10.938 1 98.31 114 GLY B CA 1
ATOM 3312 C C . GLY B 1 114 ? -25.516 9.945 11.492 1 98.31 114 GLY B C 1
ATOM 3313 O O . GLY B 1 114 ? -25.375 9.477 12.625 1 98.31 114 GLY B O 1
ATOM 3314 N N . PHE B 1 115 ? -24.516 10.266 10.742 1 98.5 115 PHE B N 1
ATOM 3315 C CA . PHE B 1 115 ? -23.125 10.086 11.141 1 98.5 115 PHE B CA 1
ATOM 3316 C C . PHE B 1 115 ? -22.812 10.891 12.398 1 98.5 115 PHE B C 1
ATOM 3318 O O . PHE B 1 115 ? -23.141 12.078 12.477 1 98.5 115 PHE B O 1
ATOM 3325 N N . GLU B 1 116 ? -22.094 10.234 13.32 1 97.5 116 GLU B N 1
ATOM 3326 C CA . GLU B 1 116 ? -21.719 10.891 14.57 1 97.5 116 GLU B CA 1
ATOM 3327 C C . GLU B 1 116 ? -20.234 10.68 14.875 1 97.5 116 GLU B C 1
ATOM 3329 O O . GLU B 1 116 ? -19.781 10.984 15.977 1 97.5 116 GLU B O 1
ATOM 3334 N N . GLY B 1 117 ? -19.516 10.055 13.953 1 98.31 117 GLY B N 1
ATOM 3335 C CA . GLY B 1 117 ? -18.109 9.781 14.164 1 98.31 117 GLY B CA 1
ATOM 3336 C C . GLY B 1 117 ? -17.219 10.992 13.922 1 98.31 117 GLY B C 1
ATOM 3337 O O . GLY B 1 117 ? -17.609 12.117 14.234 1 98.31 117 GLY B O 1
ATOM 3338 N N . ILE B 1 118 ? -16.016 10.781 13.508 1 98.81 118 ILE B N 1
ATOM 3339 C CA . ILE B 1 118 ? -15 11.812 13.328 1 98.81 118 ILE B CA 1
ATOM 3340 C C . ILE B 1 118 ? -14.734 12.023 11.844 1 98.81 118 ILE B C 1
ATOM 3342 O O . ILE B 1 118 ? -14.641 11.055 11.078 1 98.81 118 ILE B O 1
ATOM 3346 N N . PHE B 1 119 ? -14.672 13.312 11.422 1 98.88 119 PHE B N 1
ATOM 3347 C CA . PHE B 1 119 ? -14.211 13.656 10.078 1 98.88 119 PHE B CA 1
ATOM 3348 C C . PHE B 1 119 ? -12.688 13.789 10.055 1 98.88 119 PHE B C 1
ATOM 3350 O O . PHE B 1 119 ? -12.109 14.484 10.898 1 98.88 119 PHE B O 1
ATOM 3357 N N . LEU B 1 120 ? -12.062 13.094 9.156 1 98.94 120 LEU B N 1
ATOM 3358 C CA . LEU B 1 120 ? -10.664 13.328 8.812 1 98.94 120 LEU B CA 1
ATOM 3359 C C . LEU B 1 120 ? -10.539 13.883 7.395 1 98.94 120 LEU B C 1
ATOM 3361 O O . LEU B 1 120 ? -10.766 13.164 6.422 1 98.94 120 LEU B O 1
ATOM 3365 N N . VAL B 1 121 ? -10.148 15.141 7.305 1 98.88 121 VAL B N 1
ATOM 3366 C CA . VAL B 1 121 ? -10.055 15.812 6.012 1 98.88 121 VAL B CA 1
ATOM 3367 C C . VAL B 1 121 ? -8.617 15.758 5.5 1 98.88 121 VAL B C 1
ATOM 3369 O O . VAL B 1 121 ? -7.688 16.172 6.199 1 98.88 121 VAL B O 1
ATOM 3372 N N . VAL B 1 122 ? -8.445 15.234 4.285 1 98.69 122 VAL B N 1
ATOM 3373 C CA . VAL B 1 122 ? -7.133 15.086 3.674 1 98.69 122 VAL B CA 1
ATOM 3374 C C . VAL B 1 122 ? -7.059 15.914 2.395 1 98.69 122 VAL B C 1
ATOM 3376 O O . VAL B 1 122 ? -5.977 16.344 1.982 1 98.69 122 VAL B O 1
ATOM 3379 N N . ALA B 1 123 ? -8.211 16.281 1.794 1 97.69 123 ALA B N 1
ATOM 3380 C CA . ALA B 1 123 ? -8.297 17.016 0.535 1 97.69 123 ALA B CA 1
ATOM 3381 C C . ALA B 1 123 ? -7.699 18.406 0.67 1 97.69 123 ALA B C 1
ATOM 3383 O O . ALA B 1 123 ? -7.82 19.047 1.721 1 97.69 123 ALA B O 1
ATOM 3384 N N . ASN B 1 124 ? -7.168 18.953 -0.433 1 94.25 124 ASN B N 1
ATOM 3385 C CA . ASN B 1 124 ? -6.531 20.266 -0.436 1 94.25 124 ASN B CA 1
ATOM 3386 C C . ASN B 1 124 ? -7.48 21.344 -0.93 1 94.25 124 ASN B C 1
ATOM 3388 O O . ASN B 1 124 ? -8.344 21.094 -1.772 1 94.25 124 ASN B O 1
ATOM 3392 N N . PRO B 1 125 ? -7.254 22.547 -0.421 1 96.5 125 PRO B N 1
ATOM 3393 C CA . PRO B 1 125 ? -6.352 22.938 0.665 1 96.5 125 PRO B CA 1
ATOM 3394 C C . PRO B 1 125 ? -6.848 22.484 2.035 1 96.5 125 PRO B C 1
ATOM 3396 O O . PRO B 1 125 ? -7.898 22.922 2.494 1 96.5 125 PRO B O 1
ATOM 3399 N N . VAL B 1 126 ? -6.094 21.719 2.727 1 97.94 126 VAL B N 1
ATOM 3400 C CA . VAL B 1 126 ? -6.559 20.859 3.814 1 97.94 126 VAL B CA 1
ATOM 3401 C C . VAL B 1 126 ? -7.043 21.734 4.977 1 97.94 126 VAL B C 1
ATOM 3403 O O . VAL B 1 126 ? -8.078 21.438 5.586 1 97.94 126 VAL B O 1
ATOM 3406 N N . ASP B 1 127 ? -6.336 22.828 5.289 1 98.31 127 ASP B N 1
ATOM 3407 C CA . ASP B 1 127 ? -6.699 23.641 6.449 1 98.31 127 ASP B CA 1
ATOM 3408 C C . ASP B 1 127 ? -8.039 24.344 6.234 1 98.31 127 ASP B C 1
ATOM 3410 O O . ASP B 1 127 ? -8.898 24.344 7.117 1 98.31 127 ASP B O 1
ATOM 3414 N N . ILE B 1 128 ? -8.234 24.844 5.055 1 97.44 128 ILE B N 1
ATOM 3415 C CA . ILE B 1 128 ? -9.469 25.547 4.723 1 97.44 128 ILE B CA 1
ATOM 3416 C C . ILE B 1 128 ? -10.633 24.562 4.656 1 97.44 128 ILE B C 1
ATOM 3418 O O . ILE B 1 128 ? -11.711 24.828 5.195 1 97.44 128 ILE B O 1
ATOM 3422 N N . LEU B 1 129 ? -10.398 23.453 4.043 1 98.19 129 LEU B N 1
ATOM 3423 C CA . LEU B 1 129 ? -11.469 22.484 3.871 1 98.19 129 LEU B CA 1
ATOM 3424 C C . LEU B 1 129 ? -11.836 21.828 5.203 1 98.19 129 LEU B C 1
ATOM 3426 O O . LEU B 1 129 ? -12.984 21.453 5.418 1 98.19 129 LEU B O 1
ATOM 3430 N N . THR B 1 130 ? -10.859 21.688 6.086 1 98.62 130 THR B N 1
ATOM 3431 C CA . THR B 1 130 ? -11.164 21.203 7.426 1 98.62 130 THR B CA 1
ATOM 3432 C C . THR B 1 130 ? -12.062 22.188 8.172 1 98.62 130 THR B C 1
ATOM 3434 O O . THR B 1 130 ? -13.055 21.797 8.781 1 98.62 130 THR B O 1
ATOM 3437 N N . HIS B 1 131 ? -11.695 23.453 8.094 1 98.06 131 HIS B N 1
ATOM 3438 C CA . HIS B 1 131 ? -12.516 24.484 8.719 1 98.06 131 HIS B CA 1
ATOM 3439 C C . HIS B 1 131 ? -13.93 24.484 8.133 1 98.06 131 HIS B C 1
ATOM 3441 O O . HIS B 1 131 ? -14.914 24.578 8.875 1 98.06 131 HIS B O 1
ATOM 3447 N N . ALA B 1 132 ? -14.008 24.406 6.848 1 97.94 132 ALA B N 1
ATOM 3448 C CA . ALA B 1 132 ? -15.297 24.375 6.172 1 97.94 132 ALA B CA 1
ATOM 3449 C C . ALA B 1 132 ? -16.109 23.156 6.605 1 97.94 132 ALA B C 1
ATOM 3451 O O . ALA B 1 132 ? -17.328 23.25 6.809 1 97.94 132 ALA B O 1
ATOM 3452 N N . THR B 1 133 ? -15.461 21.969 6.699 1 98.69 133 THR B N 1
ATOM 3453 C CA . THR B 1 133 ? -16.141 20.766 7.156 1 98.69 133 THR B CA 1
ATOM 3454 C C . THR B 1 133 ? -16.75 20.984 8.539 1 98.69 133 THR B C 1
ATOM 3456 O O . THR B 1 133 ? -17.891 20.562 8.789 1 98.69 133 THR B O 1
ATOM 3459 N N . TRP B 1 134 ? -16 21.609 9.422 1 98.25 134 TRP B N 1
ATOM 3460 C CA . TRP B 1 134 ? -16.484 21.922 10.766 1 98.25 134 TRP B CA 1
ATOM 3461 C C . TRP B 1 134 ? -17.734 22.797 10.711 1 98.25 134 TRP B C 1
ATOM 3463 O O . TRP B 1 134 ? -18.75 22.484 11.336 1 98.25 134 TRP B O 1
ATOM 3473 N N . LYS B 1 135 ? -17.672 23.797 9.906 1 97.31 135 LYS B N 1
ATOM 3474 C CA . LYS B 1 135 ? -18.781 24.734 9.805 1 97.31 135 LYS B CA 1
ATOM 3475 C C . LYS B 1 135 ? -19.984 24.094 9.141 1 97.31 135 LYS B C 1
ATOM 3477 O O . LYS B 1 135 ? -21.125 24.312 9.562 1 97.31 135 LYS B O 1
ATOM 3482 N N . ILE B 1 136 ? -19.766 23.328 8.086 1 97.44 136 ILE B N 1
ATOM 3483 C CA . ILE B 1 136 ? -20.844 22.734 7.305 1 97.44 136 ILE B CA 1
ATOM 3484 C C . ILE B 1 136 ? -21.5 21.609 8.109 1 97.44 136 ILE B C 1
ATOM 3486 O O . ILE B 1 136 ? -22.734 21.453 8.07 1 97.44 136 ILE B O 1
ATOM 3490 N N . SER B 1 137 ? -20.734 20.828 8.828 1 98.12 137 SER B N 1
ATOM 3491 C CA . SER B 1 137 ? -21.234 19.656 9.531 1 98.12 137 SER B CA 1
ATOM 3492 C C . SER B 1 137 ? -21.984 20.062 10.797 1 98.12 137 SER B C 1
ATOM 3494 O O . SER B 1 137 ? -22.906 19.359 11.234 1 98.12 137 SER B O 1
ATOM 3496 N N . GLY B 1 138 ? -21.531 21.141 11.43 1 97.44 138 GLY B N 1
ATOM 3497 C CA . GLY B 1 138 ? -22.062 21.516 12.727 1 97.44 138 GLY B CA 1
ATOM 3498 C C . GLY B 1 138 ? -21.562 20.641 13.859 1 97.44 138 GLY B C 1
ATOM 3499 O O . GLY B 1 138 ? -22.109 20.672 14.961 1 97.44 138 GLY B O 1
ATOM 3500 N N . PHE B 1 139 ? -20.594 19.891 13.609 1 98 139 PHE B N 1
ATOM 3501 C CA . PHE B 1 139 ? -20.031 19 14.617 1 98 139 PHE B CA 1
ATOM 3502 C C . PHE B 1 139 ? -19.219 19.766 15.633 1 98 139 PHE B C 1
ATOM 3504 O O . PHE B 1 139 ? -18.766 20.891 15.359 1 98 139 PHE B O 1
ATOM 3511 N N . PRO B 1 140 ? -19.016 19.156 16.859 1 97.19 140 PRO B N 1
ATOM 3512 C CA . PRO B 1 140 ? -18 19.734 17.734 1 97.19 140 PRO B CA 1
ATOM 3513 C C . PRO B 1 140 ? -16.609 19.719 17.109 1 97.19 140 PRO B C 1
ATOM 3515 O O . PRO B 1 140 ? -16.297 18.844 16.312 1 97.19 140 PRO B O 1
ATOM 3518 N N . LYS B 1 141 ? -15.828 20.719 17.469 1 95.62 141 LYS B N 1
ATOM 3519 C CA . LYS B 1 141 ? -14.516 20.906 16.859 1 95.62 141 LYS B CA 1
ATOM 3520 C C . LYS B 1 141 ? -13.625 19.688 17.062 1 95.62 141 LYS B C 1
ATOM 3522 O O . LYS B 1 141 ? -12.773 19.391 16.219 1 95.62 141 LYS B O 1
ATOM 3527 N N . ASP B 1 142 ? -13.852 18.891 18.094 1 97.44 142 ASP B N 1
ATOM 3528 C CA . ASP B 1 142 ? -13 17.75 18.422 1 97.44 142 ASP B CA 1
ATOM 3529 C C . ASP B 1 142 ? -13.25 16.594 17.469 1 97.44 142 ASP B C 1
ATOM 3531 O O . ASP B 1 142 ? -12.469 15.633 17.422 1 97.44 142 ASP B O 1
ATOM 3535 N N . ARG B 1 143 ? -14.273 16.672 16.625 1 98.38 143 ARG B N 1
ATOM 3536 C CA . ARG B 1 143 ? -14.625 15.562 15.734 1 98.38 143 ARG B CA 1
ATOM 3537 C C . ARG B 1 143 ? -14.344 15.922 14.281 1 98.38 143 ARG B C 1
ATOM 3539 O O . ARG B 1 143 ? -14.773 15.211 13.367 1 98.38 143 ARG B O 1
ATOM 3546 N N . VAL B 1 144 ? -13.719 17.062 14.07 1 98.75 144 VAL B N 1
ATOM 3547 C CA . VAL B 1 144 ? -13.312 17.484 12.734 1 98.75 144 VAL B CA 1
ATOM 3548 C C . VAL B 1 144 ? -11.82 17.797 12.719 1 98.75 144 VAL B C 1
ATOM 3550 O O . VAL B 1 144 ? -11.391 18.812 13.266 1 98.75 144 VAL B O 1
ATOM 3553 N N . ILE B 1 145 ? -11.07 16.938 12.094 1 98.75 145 ILE B N 1
ATOM 3554 C CA . ILE B 1 145 ? -9.609 17 12.109 1 98.75 145 ILE B CA 1
ATOM 3555 C C . ILE B 1 145 ? -9.078 16.984 10.672 1 98.75 145 ILE B C 1
ATOM 3557 O O . ILE B 1 145 ? -9.633 16.312 9.805 1 98.75 145 ILE B O 1
ATOM 3561 N N . GLY B 1 146 ? -8.086 17.766 10.414 1 98.88 146 GLY B N 1
ATOM 3562 C CA . GLY B 1 146 ? -7.391 17.719 9.141 1 98.88 146 GLY B CA 1
ATOM 3563 C C . GLY B 1 146 ? -6.008 17.109 9.234 1 98.88 146 GLY B C 1
ATOM 3564 O O . GLY B 1 146 ? -5.352 17.188 10.273 1 98.88 146 GLY B O 1
ATOM 3565 N N . SER B 1 147 ? -5.516 16.531 8.125 1 98.69 147 SER B N 1
ATOM 3566 C CA . SER B 1 147 ? -4.191 15.914 8.109 1 98.69 147 SER B CA 1
ATOM 3567 C C . SER B 1 147 ? -3.094 16.953 8.297 1 98.69 147 SER B C 1
ATOM 3569 O O . SER B 1 147 ? -1.996 16.625 8.75 1 98.69 147 SER B O 1
ATOM 3571 N N . GLY B 1 148 ? -3.436 18.219 7.848 1 97.81 148 GLY B N 1
ATOM 3572 C CA . GLY B 1 148 ? -2.537 19.344 8.109 1 97.81 148 GLY B CA 1
ATOM 3573 C C . GLY B 1 148 ? -1.122 19.094 7.617 1 97.81 148 GLY B C 1
ATOM 3574 O O . GLY B 1 148 ? -0.916 18.703 6.469 1 97.81 148 GLY B O 1
ATOM 3575 N N . THR B 1 149 ? -0.144 19.344 8.508 1 98 149 THR B N 1
ATOM 3576 C CA . THR B 1 149 ? 1.267 19.281 8.141 1 98 149 THR B CA 1
ATOM 3577 C C . THR B 1 149 ? 1.841 17.906 8.453 1 98 149 THR B C 1
ATOM 3579 O O . THR B 1 149 ? 3.047 17.766 8.656 1 98 149 THR B O 1
ATOM 3582 N N . SER B 1 150 ? 1.008 16.891 8.516 1 98.31 150 SER B N 1
ATOM 3583 C CA . SER B 1 150 ? 1.465 15.547 8.859 1 98.31 150 SER B CA 1
ATOM 3584 C C . SER B 1 150 ? 2.518 15.047 7.875 1 98.31 150 SER B C 1
ATOM 3586 O O . SER B 1 150 ? 3.578 14.57 8.281 1 98.31 150 SER B O 1
ATOM 3588 N N . LEU B 1 151 ? 2.215 15.195 6.613 1 98.12 151 LEU B N 1
ATOM 3589 C CA . LEU B 1 151 ? 3.162 14.742 5.598 1 98.12 151 LEU B CA 1
ATOM 3590 C C . LEU B 1 151 ? 4.441 15.57 5.641 1 98.12 151 LEU B C 1
ATOM 3592 O O . LEU B 1 151 ? 5.543 15.031 5.586 1 98.12 151 LEU B O 1
ATOM 3596 N N . ASP B 1 152 ? 4.34 16.891 5.762 1 98.12 152 ASP B N 1
ATOM 3597 C CA . ASP B 1 152 ? 5.496 17.781 5.816 1 98.12 152 ASP B CA 1
ATOM 3598 C C . ASP B 1 152 ? 6.375 17.469 7.023 1 98.12 152 ASP B C 1
ATOM 3600 O O . ASP B 1 152 ? 7.602 17.484 6.926 1 98.12 152 ASP B O 1
ATOM 3604 N N . THR B 1 153 ? 5.688 17.234 8.109 1 98.44 153 THR B N 1
ATOM 3605 C CA . THR B 1 153 ? 6.406 16.875 9.32 1 98.44 153 THR B CA 1
ATOM 3606 C C . THR B 1 153 ? 7.152 15.555 9.133 1 98.44 153 THR B C 1
ATOM 3608 O O . THR B 1 153 ? 8.312 15.422 9.531 1 98.44 153 THR B O 1
ATOM 3611 N N . GLY B 1 154 ? 6.477 14.578 8.516 1 98.31 154 GLY B N 1
ATOM 3612 C CA . GLY B 1 154 ? 7.164 13.336 8.203 1 98.31 154 GLY B CA 1
ATOM 3613 C C . GLY B 1 154 ? 8.383 13.531 7.316 1 98.31 154 GLY B C 1
ATOM 3614 O O . GLY B 1 154 ? 9.422 12.922 7.547 1 98.31 154 GLY B O 1
ATOM 3615 N N . ARG B 1 155 ? 8.25 14.359 6.32 1 98.5 155 ARG B N 1
ATOM 3616 C CA . ARG B 1 155 ? 9.359 14.672 5.434 1 98.5 155 ARG B CA 1
ATOM 3617 C C . ARG B 1 155 ? 10.508 15.312 6.203 1 98.5 155 ARG B C 1
ATOM 3619 O O . ARG B 1 155 ? 11.68 14.984 5.977 1 98.5 155 ARG B O 1
ATOM 3626 N N . LEU B 1 156 ? 10.164 16.234 7.078 1 98.62 156 LEU B N 1
ATOM 3627 C CA . LEU B 1 156 ? 11.164 16.875 7.91 1 98.62 156 LEU B CA 1
ATOM 3628 C C . LEU B 1 156 ? 11.922 15.852 8.75 1 98.62 156 LEU B C 1
ATOM 3630 O O . LEU B 1 156 ? 13.148 15.891 8.828 1 98.62 156 LEU B O 1
ATOM 3634 N N . GLN B 1 157 ? 11.164 14.984 9.336 1 98.5 157 GLN B N 1
ATOM 3635 C CA . GLN B 1 157 ? 11.758 13.945 10.156 1 98.5 157 GLN B CA 1
ATOM 3636 C C . GLN B 1 157 ? 12.68 13.047 9.336 1 98.5 157 GLN B C 1
ATOM 3638 O O . GLN B 1 157 ? 13.758 12.664 9.789 1 98.5 157 GLN B O 1
ATOM 3643 N N . LYS B 1 158 ? 12.281 12.727 8.148 1 97.88 158 LYS B N 1
ATOM 3644 C CA . LYS B 1 158 ? 13.078 11.906 7.25 1 97.88 158 LYS B CA 1
ATOM 3645 C C . LYS B 1 158 ? 14.391 12.602 6.895 1 97.88 158 LYS B C 1
ATOM 3647 O O . LYS B 1 158 ? 15.461 11.984 6.949 1 97.88 158 LYS B O 1
ATOM 3652 N N . VAL B 1 159 ? 14.352 13.914 6.543 1 98.12 159 VAL B N 1
ATOM 3653 C CA . VAL B 1 159 ? 15.523 14.664 6.109 1 98.12 159 VAL B CA 1
ATOM 3654 C C . VAL B 1 159 ? 16.5 14.836 7.277 1 98.12 159 VAL B C 1
ATOM 3656 O O . VAL B 1 159 ? 17.703 14.664 7.117 1 98.12 159 VAL B O 1
ATOM 3659 N N . ILE B 1 160 ? 15.953 15.172 8.477 1 98.19 160 ILE B N 1
ATOM 3660 C CA . ILE B 1 160 ? 16.781 15.289 9.672 1 98.19 160 ILE B CA 1
ATOM 3661 C C . ILE B 1 160 ? 17.406 13.938 10 1 98.19 160 ILE B C 1
ATOM 3663 O O . ILE B 1 160 ? 18.594 13.859 10.328 1 98.19 160 ILE B O 1
ATOM 3667 N N . GLY B 1 161 ? 16.547 12.891 9.953 1 97.88 161 GLY B N 1
ATOM 3668 C CA . GLY B 1 161 ? 17.047 11.555 10.211 1 97.88 161 GLY B CA 1
ATOM 3669 C C . GLY B 1 161 ? 18.219 11.164 9.32 1 97.88 161 GLY B C 1
ATOM 3670 O O . GLY B 1 161 ? 19.203 10.602 9.789 1 97.88 161 GLY B O 1
ATOM 3671 N N . LYS B 1 162 ? 18.094 11.445 8.062 1 96.88 162 LYS B N 1
ATOM 3672 C CA . LYS B 1 162 ? 19.172 11.164 7.117 1 96.88 162 LYS B CA 1
ATOM 3673 C C . LYS B 1 162 ? 20.438 11.938 7.492 1 96.88 162 LYS B C 1
ATOM 3675 O O . LYS B 1 162 ? 21.547 11.375 7.488 1 96.88 162 LYS B O 1
ATOM 3680 N N . MET B 1 163 ? 20.344 13.234 7.773 1 96.31 163 MET B N 1
ATOM 3681 C CA . MET B 1 163 ? 21.469 14.078 8.125 1 96.31 163 MET B CA 1
ATOM 3682 C C . MET B 1 163 ? 22.188 13.547 9.359 1 96.31 163 MET B C 1
ATOM 3684 O O . MET B 1 163 ? 23.422 13.453 9.375 1 96.31 163 MET B O 1
ATOM 3688 N N . GLU B 1 164 ? 21.438 13.148 10.375 1 96.69 164 GLU B N 1
ATOM 3689 C CA . GLU B 1 164 ? 22.031 12.727 11.648 1 96.69 164 GLU B CA 1
ATOM 3690 C C . GLU B 1 164 ? 22.234 11.219 11.68 1 96.69 164 GLU B C 1
ATOM 3692 O O . GLU B 1 164 ? 22.703 10.672 12.688 1 96.69 164 GLU B O 1
ATOM 3697 N N . HIS B 1 165 ? 21.844 10.539 10.641 1 95.56 165 HIS B N 1
ATOM 3698 C CA . HIS B 1 165 ? 22.016 9.094 10.492 1 95.56 165 HIS B CA 1
ATOM 3699 C C . HIS B 1 165 ? 21.25 8.336 11.57 1 95.56 165 HIS B C 1
ATOM 3701 O O . HIS B 1 165 ? 21.812 7.492 12.258 1 95.56 165 HIS B O 1
ATOM 3707 N N . VAL B 1 166 ? 19.969 8.695 11.781 1 96.06 166 VAL B N 1
ATOM 3708 C CA . VAL B 1 166 ? 19.078 8.016 12.711 1 96.06 166 VAL B CA 1
ATOM 3709 C C . VAL B 1 166 ? 17.75 7.707 12.023 1 96.06 166 VAL B C 1
ATOM 3711 O O . VAL B 1 166 ? 17.438 8.297 10.992 1 96.06 166 VAL B O 1
ATOM 3714 N N . ASP B 1 167 ? 16.984 6.777 12.523 1 95.62 167 ASP B N 1
ATOM 3715 C CA . ASP B 1 167 ? 15.617 6.465 12.078 1 95.62 167 ASP B CA 1
ATOM 3716 C C . ASP B 1 167 ? 14.711 7.688 12.188 1 95.62 167 ASP B C 1
ATOM 3718 O O . ASP B 1 167 ? 14.711 8.375 13.211 1 95.62 167 ASP B O 1
ATOM 3722 N N . PRO B 1 168 ? 14.016 7.945 11.102 1 96.25 168 PRO B N 1
ATOM 3723 C CA . PRO B 1 168 ? 13.125 9.102 11.172 1 96.25 168 PRO B CA 1
ATOM 3724 C C . PRO B 1 168 ? 12.164 9.047 12.359 1 96.25 168 PRO B C 1
ATOM 3726 O O . PRO B 1 168 ? 11.742 10.086 12.867 1 96.25 168 PRO B O 1
ATOM 3729 N N . ARG B 1 169 ? 11.867 7.941 12.945 1 95 169 ARG B N 1
ATOM 3730 C CA . ARG B 1 169 ? 10.953 7.777 14.07 1 95 169 ARG B CA 1
ATOM 3731 C C . ARG B 1 169 ? 11.594 8.242 15.375 1 95 169 ARG B C 1
ATOM 3733 O O . ARG B 1 169 ? 10.906 8.438 16.375 1 95 169 ARG B O 1
ATOM 3740 N N . SER B 1 170 ? 12.82 8.438 15.289 1 96.19 170 SER B N 1
ATOM 3741 C CA . SER B 1 170 ? 13.547 8.93 16.453 1 96.19 170 SER B CA 1
ATOM 3742 C C . SER B 1 170 ? 13.633 10.453 16.469 1 96.19 170 SER B C 1
ATOM 3744 O O . SER B 1 170 ? 14.195 11.047 17.391 1 96.19 170 SER B O 1
ATOM 3746 N N . VAL B 1 171 ? 13.141 11.023 15.414 1 97.31 171 VAL B N 1
ATOM 3747 C CA . VAL B 1 171 ? 13.195 12.477 15.258 1 97.31 171 VAL B CA 1
ATOM 3748 C C . VAL B 1 171 ? 11.891 13.094 15.742 1 97.31 171 VAL B C 1
ATOM 3750 O O . VAL B 1 171 ? 10.805 12.719 15.289 1 97.31 171 VAL B O 1
ATOM 3753 N N . ASN B 1 172 ? 11.992 13.938 16.719 1 97.06 172 ASN B N 1
ATOM 3754 C CA . ASN B 1 172 ? 10.852 14.711 17.188 1 97.06 172 ASN B CA 1
ATOM 3755 C C . ASN B 1 172 ? 10.844 16.109 16.578 1 97.06 172 ASN B C 1
ATOM 3757 O O . ASN B 1 172 ? 11.32 17.062 17.203 1 97.06 172 ASN B O 1
ATOM 3761 N N . ALA B 1 173 ? 10.289 16.234 15.484 1 97.56 173 ALA B N 1
ATOM 3762 C CA . ALA B 1 173 ? 10.266 17.484 14.75 1 97.56 173 ALA B CA 1
ATOM 3763 C C . ALA B 1 173 ? 8.891 17.734 14.133 1 97.56 173 ALA B C 1
ATOM 3765 O O . ALA B 1 173 ? 8.195 16.797 13.742 1 97.56 173 ALA B O 1
ATOM 3766 N N . TYR B 1 174 ? 8.562 19.047 14.023 1 98.12 174 TYR B N 1
ATOM 3767 C CA . TYR B 1 174 ? 7.234 19.422 13.539 1 98.12 174 TYR B CA 1
ATOM 3768 C C . TYR B 1 174 ? 7.32 20.594 12.57 1 98.12 174 TYR B C 1
ATOM 3770 O O . TYR B 1 174 ? 8.141 21.5 12.75 1 98.12 174 TYR B O 1
ATOM 3778 N N . MET B 1 175 ? 6.543 20.469 11.578 1 98.25 175 MET B N 1
ATOM 3779 C CA . MET B 1 175 ? 6.164 21.625 10.773 1 98.25 175 MET B CA 1
ATOM 3780 C C . MET B 1 175 ? 4.859 22.234 11.273 1 98.25 175 MET B C 1
ATOM 3782 O O . MET B 1 175 ? 3.877 21.531 11.484 1 98.25 175 MET B O 1
ATOM 3786 N N . LEU B 1 176 ? 4.844 23.562 11.523 1 98.25 176 LEU B N 1
ATOM 3787 C CA . LEU B 1 176 ? 3.641 24.266 11.969 1 98.25 176 LEU B CA 1
ATOM 3788 C C . LEU B 1 176 ? 3.104 25.172 10.867 1 98.25 176 LEU B C 1
ATOM 3790 O O . LEU B 1 176 ? 3.76 25.359 9.836 1 98.25 176 LEU B O 1
ATOM 3794 N N . GLY B 1 177 ? 1.91 25.672 11.102 1 97.75 177 GLY B N 1
ATOM 3795 C CA . GLY B 1 177 ? 1.311 26.609 10.164 1 97.75 177 GLY B CA 1
ATOM 3796 C C . GLY B 1 177 ? 0.442 25.938 9.117 1 97.75 177 GLY B C 1
ATOM 3797 O O . GLY B 1 177 ? -0.037 24.812 9.328 1 97.75 177 GLY B O 1
ATOM 3798 N N . GLU B 1 178 ? 0.231 26.672 8.078 1 96.19 178 GLU B N 1
ATOM 3799 C CA . GLU B 1 178 ? -0.595 26.203 6.969 1 96.19 178 GLU B CA 1
ATOM 3800 C C . GLU B 1 178 ? 0.119 25.109 6.184 1 96.19 178 GLU B C 1
ATOM 3802 O O . GLU B 1 178 ? 1.315 25.203 5.906 1 96.19 178 GLU B O 1
ATOM 3807 N N . HIS B 1 179 ? -0.593 23.984 5.883 1 94.12 179 HIS B N 1
ATOM 3808 C CA . HIS B 1 179 ? -0.072 23.062 4.871 1 94.12 179 HIS B CA 1
ATOM 3809 C C . HIS B 1 179 ? 0.02 23.75 3.512 1 94.12 179 HIS B C 1
ATOM 3811 O O . HIS B 1 179 ? -0.95 23.75 2.75 1 94.12 179 HIS B O 1
ATOM 3817 N N . GLY B 1 180 ? 1.131 24.266 3.193 1 89.56 180 GLY B N 1
ATOM 3818 C CA . GLY B 1 180 ? 1.366 25.047 1.986 1 89.56 180 GLY B CA 1
ATOM 3819 C C . GLY B 1 180 ? 2.646 25.859 2.039 1 89.56 180 GLY B C 1
ATOM 3820 O O . GLY B 1 180 ? 3.658 25.391 2.572 1 89.56 180 GLY B O 1
ATOM 3821 N N . ASP B 1 181 ? 2.518 27.062 1.513 1 89 181 ASP B N 1
ATOM 3822 C CA . ASP B 1 181 ? 3.727 27.844 1.284 1 89 181 ASP B CA 1
ATOM 3823 C C . ASP B 1 181 ? 4.207 28.5 2.574 1 89 181 ASP B C 1
ATOM 3825 O O . ASP B 1 181 ? 5.367 28.906 2.68 1 89 181 ASP B O 1
ATOM 3829 N N . THR B 1 182 ? 3.334 28.547 3.535 1 94.5 182 THR B N 1
ATOM 3830 C CA . THR B 1 182 ? 3.686 29.359 4.691 1 94.5 182 THR B CA 1
ATOM 3831 C C . THR B 1 182 ? 3.971 28.484 5.906 1 94.5 182 THR B C 1
ATOM 3833 O O . THR B 1 182 ? 4.094 28.984 7.027 1 94.5 182 THR B O 1
ATOM 3836 N N . GLU B 1 183 ? 3.994 27.141 5.738 1 96.81 183 GLU B N 1
ATOM 3837 C CA . GLU B 1 183 ? 4.414 26.266 6.836 1 96.81 183 GLU B CA 1
ATOM 3838 C C . GLU B 1 183 ? 5.867 26.531 7.215 1 96.81 183 GLU B C 1
ATOM 3840 O O . GLU B 1 183 ? 6.645 27.047 6.406 1 96.81 183 GLU B O 1
ATOM 3845 N N . PHE B 1 184 ? 6.262 26.25 8.453 1 97.75 184 PHE B N 1
ATOM 3846 C CA . PHE B 1 184 ? 7.629 26.484 8.898 1 97.75 184 PHE B CA 1
ATOM 3847 C C . PHE B 1 184 ? 8.039 25.469 9.961 1 97.75 184 PHE B C 1
ATOM 3849 O O . PHE B 1 184 ? 7.207 25.031 10.766 1 97.75 184 PHE B O 1
ATOM 3856 N N . PRO B 1 185 ? 9.328 25.047 9.945 1 98.31 185 PRO B N 1
ATOM 3857 C CA . PRO B 1 185 ? 9.836 24.172 11.008 1 98.31 185 PRO B CA 1
ATOM 3858 C C . PRO B 1 185 ? 10.047 24.922 12.328 1 98.31 185 PRO B C 1
ATOM 3860 O O . PRO B 1 185 ? 10.516 26.062 12.328 1 98.31 185 PRO B O 1
ATOM 3863 N N . VAL B 1 186 ? 9.695 24.328 13.406 1 97.88 186 VAL B N 1
ATOM 3864 C CA . VAL B 1 186 ? 9.891 24.938 14.719 1 97.88 186 VAL B CA 1
ATOM 3865 C C . VAL B 1 186 ? 11.25 24.531 15.281 1 97.88 186 VAL B C 1
ATOM 3867 O O . VAL B 1 186 ? 11.32 23.75 16.234 1 97.88 186 VAL B O 1
ATOM 3870 N N . TRP B 1 187 ? 12.281 25.188 14.82 1 97.31 187 TRP B N 1
ATOM 3871 C CA . TRP B 1 187 ? 13.656 24.797 15.133 1 97.31 187 TRP B CA 1
ATOM 3872 C C . TRP B 1 187 ? 13.938 24.938 16.625 1 97.31 187 TRP B C 1
ATOM 3874 O O . TRP B 1 187 ? 14.852 24.297 17.156 1 97.31 187 TRP B O 1
ATOM 3884 N N . SER B 1 188 ? 13.164 25.766 17.328 1 96.06 188 SER B N 1
ATOM 3885 C CA . SER B 1 188 ? 13.328 25.938 18.766 1 96.06 188 SER B CA 1
ATOM 3886 C C . SER B 1 188 ? 12.984 24.672 19.531 1 96.06 188 SER B C 1
ATOM 3888 O O . SER B 1 188 ? 13.375 24.5 20.688 1 96.06 188 SER B O 1
ATOM 3890 N N . TYR B 1 189 ? 12.227 23.719 18.859 1 95.94 189 TYR B N 1
ATOM 3891 C CA . TYR B 1 189 ? 11.781 22.531 19.578 1 95.94 189 TYR B CA 1
ATOM 3892 C C . TYR B 1 189 ? 12.211 21.266 18.859 1 95.94 189 TYR B C 1
ATOM 3894 O O . TYR B 1 189 ? 12.289 20.188 19.453 1 95.94 189 TYR B O 1
ATOM 3902 N N . ASN B 1 190 ? 12.445 21.328 17.562 1 97.75 190 ASN B N 1
ATOM 3903 C CA . ASN B 1 190 ? 12.844 20.141 16.797 1 97.75 190 ASN B CA 1
ATOM 3904 C C . ASN B 1 190 ? 14.141 19.547 17.344 1 97.75 190 ASN B C 1
ATOM 3906 O O . ASN B 1 190 ? 15.141 20.25 17.484 1 97.75 190 ASN B O 1
ATOM 3910 N N . ASN B 1 191 ? 14.094 18.219 17.656 1 97.44 191 ASN B N 1
ATOM 3911 C CA . ASN B 1 191 ? 15.25 17.625 18.312 1 97.44 191 ASN B CA 1
ATOM 3912 C C . ASN B 1 191 ? 15.336 16.125 18.047 1 97.44 191 ASN B C 1
ATOM 3914 O O . ASN B 1 191 ? 14.367 15.508 17.594 1 97.44 191 ASN B O 1
ATOM 3918 N N . VAL B 1 192 ? 16.484 15.594 18.266 1 96.94 192 VAL B N 1
ATOM 3919 C CA . VAL B 1 192 ? 16.734 14.156 18.297 1 96.94 192 VAL B CA 1
ATOM 3920 C C . VAL B 1 192 ? 17.328 13.773 19.656 1 96.94 192 VAL B C 1
ATOM 3922 O O . VAL B 1 192 ? 18.359 14.297 20.078 1 96.94 192 VAL B O 1
ATOM 3925 N N . GLY B 1 193 ? 16.625 12.953 20.375 1 94.44 193 GLY B N 1
ATOM 3926 C CA . GLY B 1 193 ? 17.094 12.562 21.688 1 94.44 193 GLY B CA 1
ATOM 3927 C C . GLY B 1 193 ? 17.219 13.727 22.656 1 94.44 193 GLY B C 1
ATOM 3928 O O . GLY B 1 193 ? 18.078 13.719 23.531 1 94.44 193 GLY B O 1
ATOM 3929 N N . GLY B 1 194 ? 16.516 14.711 22.422 1 94.75 194 GLY B N 1
ATOM 3930 C CA . GLY B 1 194 ? 16.516 15.852 23.312 1 94.75 194 GLY B CA 1
ATOM 3931 C C . GLY B 1 194 ? 17.469 16.953 22.875 1 94.75 194 GLY B C 1
ATOM 3932 O O . GLY B 1 194 ? 17.406 18.078 23.375 1 94.75 194 GLY B O 1
ATOM 3933 N N . VAL B 1 195 ? 18.328 16.609 21.953 1 96.69 195 VAL B N 1
ATOM 3934 C CA . VAL B 1 195 ? 19.266 17.609 21.453 1 96.69 195 VAL B CA 1
ATOM 3935 C C . VAL B 1 195 ? 18.656 18.328 20.25 1 96.69 195 VAL B C 1
ATOM 3937 O O . VAL B 1 195 ? 18.328 17.719 19.25 1 96.69 195 VAL B O 1
ATOM 3940 N N . LYS B 1 196 ? 18.578 19.641 20.391 1 97.56 196 LYS B N 1
ATOM 3941 C CA . LYS B 1 196 ? 18 20.422 19.297 1 97.56 196 LYS B CA 1
ATOM 3942 C C . LYS B 1 196 ? 18.797 20.219 18.016 1 97.56 196 LYS B C 1
ATOM 3944 O O . LYS B 1 196 ? 20.016 20.141 18.031 1 97.56 196 LYS B O 1
ATOM 3949 N N . VAL B 1 197 ? 18.078 20.156 16.906 1 97.69 197 VAL B N 1
ATOM 3950 C CA . VAL B 1 197 ? 18.703 20 15.594 1 97.69 197 VAL B CA 1
ATOM 3951 C C . VAL B 1 197 ? 19.672 21.156 15.344 1 97.69 197 VAL B C 1
ATOM 3953 O O . VAL B 1 197 ? 20.766 20.953 14.812 1 97.69 197 VAL B O 1
ATOM 3956 N N . SER B 1 198 ? 19.281 22.375 15.766 1 96.25 198 SER B N 1
ATOM 3957 C CA . SER B 1 198 ? 20.125 23.562 15.594 1 96.25 198 SER B CA 1
ATOM 3958 C C . SER B 1 198 ? 21.438 23.422 16.359 1 96.25 198 SER B C 1
ATOM 3960 O O . SER B 1 198 ? 22.5 23.797 15.852 1 96.25 198 SER B O 1
ATOM 3962 N N . ASP B 1 199 ? 21.375 22.859 17.562 1 96.62 199 ASP B N 1
ATOM 3963 C CA . ASP B 1 199 ? 22.578 22.641 18.359 1 96.62 199 ASP B CA 1
ATOM 3964 C C . ASP B 1 199 ? 23.469 21.562 17.719 1 96.62 199 ASP B C 1
ATOM 3966 O O . ASP B 1 199 ? 24.688 21.656 17.75 1 96.62 199 ASP B O 1
ATOM 3970 N N . TRP B 1 200 ? 22.859 20.547 17.234 1 96.44 200 TRP B N 1
ATOM 3971 C CA . TRP B 1 200 ? 23.594 19.469 16.578 1 96.44 200 TRP B CA 1
ATOM 3972 C C . TRP B 1 200 ? 24.328 20 15.344 1 96.44 200 TRP B C 1
ATOM 3974 O O . TRP B 1 200 ? 25.5 19.672 15.141 1 96.44 200 TRP B O 1
ATOM 3984 N N . VAL B 1 201 ? 23.688 20.812 14.547 1 96.75 201 VAL B N 1
ATOM 3985 C CA . VAL B 1 201 ? 24.281 21.406 13.344 1 96.75 201 VAL B CA 1
ATOM 3986 C C . VAL B 1 201 ? 25.5 22.234 13.727 1 96.75 201 VAL B C 1
ATOM 3988 O O . VAL B 1 201 ? 26.562 22.094 13.102 1 96.75 201 VAL B O 1
ATOM 3991 N N . LYS B 1 202 ? 25.391 23.016 14.758 1 95.56 202 LYS B N 1
ATOM 3992 C CA . LYS B 1 202 ? 26.5 23.828 15.25 1 95.56 202 LYS B CA 1
ATOM 3993 C C . LYS B 1 202 ? 27.641 22.969 15.758 1 95.56 202 LYS B C 1
ATOM 3995 O O . LYS B 1 202 ? 28.812 23.203 15.445 1 95.56 202 LYS B O 1
ATOM 4000 N N . ALA B 1 203 ? 27.297 21.984 16.469 1 96.31 203 ALA B N 1
ATOM 4001 C CA . ALA B 1 203 ? 28.281 21.125 17.094 1 96.31 203 ALA B CA 1
ATOM 4002 C C . ALA B 1 203 ? 29.078 20.344 16.047 1 96.31 203 ALA B C 1
ATOM 4004 O O . ALA B 1 203 ? 30.219 19.938 16.281 1 96.31 203 ALA B O 1
ATOM 4005 N N . HIS B 1 204 ? 28.531 20.188 14.93 1 96.88 204 HIS B N 1
ATOM 4006 C CA . HIS B 1 204 ? 29.203 19.406 13.891 1 96.88 204 HIS B CA 1
ATOM 4007 C C . HIS B 1 204 ? 29.797 20.312 12.812 1 96.88 204 HIS B C 1
ATOM 4009 O O . HIS B 1 204 ? 30.078 19.859 11.703 1 96.88 204 HIS B O 1
ATOM 4015 N N . GLY B 1 205 ? 29.828 21.609 13.047 1 95.44 205 GLY B N 1
ATOM 4016 C CA . GLY B 1 205 ? 30.562 22.562 12.242 1 95.44 205 GLY B CA 1
ATOM 4017 C C . GLY B 1 205 ? 29.828 22.969 10.977 1 95.44 205 GLY B C 1
ATOM 4018 O O . GLY B 1 205 ? 30.438 23.484 10.039 1 95.44 205 GLY B O 1
ATOM 4019 N N . MET B 1 206 ? 28.562 22.688 10.922 1 95.19 206 MET B N 1
ATOM 4020 C CA . MET B 1 206 ? 27.781 23.094 9.758 1 95.19 206 MET B CA 1
ATOM 4021 C C . MET B 1 206 ? 27.297 24.531 9.898 1 95.19 206 MET B C 1
ATOM 4023 O O . MET B 1 206 ? 27.125 25.031 11.016 1 95.19 206 MET B O 1
ATOM 4027 N N . ASP B 1 207 ? 27.172 25.172 8.766 1 94.25 207 ASP B N 1
ATOM 4028 C CA . ASP B 1 207 ? 26.656 26.531 8.75 1 94.25 207 ASP B CA 1
ATOM 4029 C C . ASP B 1 207 ? 25.188 26.578 9.141 1 94.25 207 ASP B C 1
ATOM 4031 O O . ASP B 1 207 ? 24.438 25.625 8.867 1 94.25 207 ASP B O 1
ATOM 4035 N N . GLU B 1 208 ? 24.812 27.672 9.773 1 88.44 208 GLU B N 1
ATOM 4036 C CA . GLU B 1 208 ? 23.422 27.828 10.188 1 88.44 208 GLU B CA 1
ATOM 4037 C C . GLU B 1 208 ? 22.484 27.797 8.984 1 88.44 208 GLU B C 1
ATOM 4039 O O . GLU B 1 208 ? 21.297 27.5 9.125 1 88.44 208 GLU B O 1
ATOM 4044 N N . SER B 1 209 ? 23 28.078 7.867 1 95.69 209 SER B N 1
ATOM 4045 C CA . SER B 1 209 ? 22.203 28.047 6.641 1 95.69 209 SER B CA 1
ATOM 4046 C C . SER B 1 209 ? 21.703 26.625 6.363 1 95.69 209 SER B C 1
ATOM 4048 O O . SER B 1 209 ? 20.766 26.438 5.566 1 95.69 209 SER B O 1
ATOM 4050 N N . LYS B 1 210 ? 22.297 25.656 7.066 1 97.12 210 LYS B N 1
ATOM 4051 C CA . LYS B 1 210 ? 21.891 24.266 6.906 1 97.12 210 LYS B CA 1
ATOM 4052 C C . LYS B 1 210 ? 20.406 24.078 7.262 1 97.12 210 LYS B C 1
ATOM 4054 O O . LYS B 1 210 ? 19.703 23.297 6.621 1 97.12 210 LYS B O 1
ATOM 4059 N N . LEU B 1 211 ? 19.953 24.797 8.289 1 97.5 211 LEU B N 1
ATOM 4060 C CA . LEU B 1 211 ? 18.562 24.688 8.711 1 97.5 211 LEU B CA 1
ATOM 4061 C C . LEU B 1 211 ? 17.625 25.203 7.621 1 97.5 211 LEU B C 1
ATOM 4063 O O . LEU B 1 211 ? 16.562 24.625 7.375 1 97.5 211 LEU B O 1
ATOM 4067 N N . GLU B 1 212 ? 18 26.25 7.012 1 96.5 212 GLU B N 1
ATOM 4068 C CA . GLU B 1 212 ? 17.219 26.797 5.898 1 96.5 212 GLU B CA 1
ATOM 4069 C C . GLU B 1 212 ? 17.219 25.844 4.707 1 96.5 212 GLU B C 1
ATOM 4071 O O . GLU B 1 212 ? 16.25 25.781 3.959 1 96.5 212 GLU B O 1
ATOM 4076 N N . GLU B 1 213 ? 18.344 25.25 4.461 1 97.56 213 GLU B N 1
ATOM 4077 C CA . GLU B 1 213 ? 18.453 24.281 3.383 1 97.56 213 GLU B CA 1
ATOM 4078 C C . GLU B 1 213 ? 17.516 23.094 3.605 1 97.56 213 GLU B C 1
ATOM 4080 O O . GLU B 1 213 ? 16.859 22.625 2.666 1 97.56 213 GLU B O 1
ATOM 4085 N N . ILE B 1 214 ? 17.453 22.641 4.836 1 97.94 214 ILE B N 1
ATOM 4086 C CA . ILE B 1 214 ? 16.562 21.547 5.195 1 97.94 214 ILE B CA 1
ATOM 4087 C C . ILE B 1 214 ? 15.109 21.969 4.965 1 97.94 214 ILE B C 1
ATOM 4089 O O . ILE B 1 214 ? 14.328 21.219 4.371 1 97.94 214 ILE B O 1
ATOM 4093 N N . HIS B 1 215 ? 14.797 23.141 5.477 1 97.31 215 HIS B N 1
ATOM 4094 C CA . HIS B 1 215 ? 13.445 23.656 5.297 1 97.31 215 HIS B CA 1
ATOM 4095 C C . HIS B 1 215 ? 13.07 23.719 3.822 1 97.31 215 HIS B C 1
ATOM 4097 O O . HIS B 1 215 ? 11.977 23.297 3.439 1 97.31 215 HIS B O 1
ATOM 4103 N N . LYS B 1 216 ? 13.922 24.203 2.998 1 96.62 216 LYS B N 1
ATOM 4104 C CA . LYS B 1 216 ? 13.68 24.328 1.562 1 96.62 216 LYS B CA 1
ATOM 4105 C C . LYS B 1 216 ? 13.508 22.953 0.913 1 96.62 216 LYS B C 1
ATOM 4107 O O . LYS B 1 216 ? 12.641 22.781 0.06 1 96.62 216 LYS B O 1
ATOM 4112 N N . GLU B 1 217 ? 14.344 22.047 1.285 1 96.81 217 GLU B N 1
ATOM 4113 C CA . GLU B 1 217 ? 14.25 20.688 0.755 1 96.81 217 GLU B CA 1
ATOM 4114 C C . GLU B 1 217 ? 12.883 20.078 1.043 1 96.81 217 GLU B C 1
ATOM 4116 O O . GLU B 1 217 ? 12.266 19.484 0.156 1 96.81 217 GLU B O 1
ATOM 4121 N N . VAL B 1 218 ? 12.406 20.234 2.26 1 97.44 218 VAL B N 1
ATOM 4122 C CA . VAL B 1 218 ? 11.125 19.688 2.68 1 97.44 218 VAL B CA 1
ATOM 4123 C C . VAL B 1 218 ? 9.992 20.375 1.924 1 97.44 218 VAL B C 1
ATOM 4125 O O . VAL B 1 218 ? 9.094 19.719 1.393 1 97.44 218 VAL B O 1
ATOM 4128 N N . ALA B 1 219 ? 10.062 21.688 1.814 1 94 219 ALA B N 1
ATOM 4129 C CA . ALA B 1 219 ? 9.016 22.484 1.18 1 94 219 ALA B CA 1
ATOM 4130 C C . ALA B 1 219 ? 8.914 22.188 -0.311 1 94 219 ALA B C 1
ATOM 4132 O O . ALA B 1 219 ? 7.828 22.219 -0.887 1 94 219 ALA B O 1
ATOM 4133 N N . ASP B 1 220 ? 10.039 21.781 -0.928 1 94.31 220 ASP B N 1
ATOM 4134 C CA . ASP B 1 220 ? 10.102 21.594 -2.373 1 94.31 220 ASP B CA 1
ATOM 4135 C C . ASP B 1 220 ? 9.828 20.141 -2.75 1 94.31 220 ASP B C 1
ATOM 4137 O O . ASP B 1 220 ? 9.664 19.828 -3.928 1 94.31 220 ASP B O 1
ATOM 4141 N N . MET B 1 221 ? 9.734 19.328 -1.793 1 95.44 221 MET B N 1
ATOM 4142 C CA . MET B 1 221 ? 9.711 17.906 -2.061 1 95.44 221 MET B CA 1
ATOM 4143 C C . MET B 1 221 ? 8.477 17.516 -2.863 1 95.44 221 MET B C 1
ATOM 4145 O O . MET B 1 221 ? 8.547 16.672 -3.762 1 95.44 221 MET B O 1
ATOM 4149 N N . ALA B 1 222 ? 7.305 18.094 -2.496 1 93.19 222 ALA B N 1
ATOM 4150 C CA . ALA B 1 222 ? 6.086 17.812 -3.248 1 93.19 222 ALA B CA 1
ATOM 4151 C C . ALA B 1 222 ? 6.254 18.172 -4.723 1 93.19 222 ALA B C 1
ATOM 4153 O O . ALA B 1 222 ? 5.832 17.422 -5.605 1 93.19 222 ALA B O 1
ATOM 4154 N N . TYR B 1 223 ? 6.863 19.297 -4.938 1 92.25 223 TYR B N 1
ATOM 4155 C CA . TYR B 1 223 ? 7.074 19.75 -6.305 1 92.25 223 TYR B CA 1
ATOM 4156 C C . TYR B 1 223 ? 8 18.812 -7.062 1 92.25 223 TYR B C 1
ATOM 4158 O O . TYR B 1 223 ? 7.777 18.516 -8.234 1 92.25 223 TYR B O 1
ATOM 4166 N N . ASP B 1 224 ? 9.008 18.375 -6.371 1 95.31 224 ASP B N 1
ATOM 4167 C CA . ASP B 1 224 ? 9.945 17.438 -6.984 1 95.31 224 ASP B CA 1
ATOM 4168 C C . ASP B 1 224 ? 9.227 16.156 -7.441 1 95.31 224 ASP B C 1
ATOM 4170 O O . ASP B 1 224 ? 9.438 15.695 -8.562 1 95.31 224 ASP B O 1
ATOM 4174 N N . ILE B 1 225 ? 8.391 15.633 -6.633 1 96.38 225 ILE B N 1
ATOM 4175 C CA . ILE B 1 225 ? 7.66 14.406 -6.93 1 96.38 225 ILE B CA 1
ATOM 4176 C C . ILE B 1 225 ? 6.68 14.656 -8.07 1 96.38 225 ILE B C 1
ATOM 4178 O O . ILE B 1 225 ? 6.605 13.867 -9.016 1 96.38 225 ILE B O 1
ATOM 4182 N N . ILE B 1 226 ? 5.918 15.719 -7.988 1 93.88 226 ILE B N 1
ATOM 4183 C CA . ILE B 1 226 ? 4.895 16.031 -8.984 1 93.88 226 ILE B CA 1
ATOM 4184 C C . ILE B 1 226 ? 5.547 16.203 -10.352 1 93.88 226 ILE B C 1
ATOM 4186 O O . ILE B 1 226 ? 5.031 15.711 -11.359 1 93.88 226 ILE B O 1
ATOM 4190 N N . ASN B 1 227 ? 6.68 16.891 -10.367 1 95.06 227 ASN B N 1
ATOM 4191 C CA . ASN B 1 227 ? 7.391 17.109 -11.625 1 95.06 227 ASN B CA 1
ATOM 4192 C C . ASN B 1 227 ? 7.859 15.789 -12.234 1 95.06 227 ASN B C 1
ATOM 4194 O O . ASN B 1 227 ? 7.938 15.656 -13.453 1 95.06 227 ASN B O 1
ATOM 4198 N N . LYS B 1 228 ? 8.109 14.844 -11.352 1 96.06 228 LYS B N 1
ATOM 4199 C CA . LYS B 1 228 ? 8.734 13.602 -11.805 1 96.06 228 LYS B CA 1
ATOM 4200 C C . LYS B 1 228 ? 7.676 12.547 -12.117 1 96.06 228 LYS B C 1
ATOM 4202 O O . LYS B 1 228 ? 7.801 11.812 -13.102 1 96.06 228 LYS B O 1
ATOM 4207 N N . LYS B 1 229 ? 6.664 12.453 -11.297 1 94.75 229 LYS B N 1
ATOM 4208 C CA . LYS B 1 229 ? 5.75 11.344 -11.531 1 94.75 229 LYS B CA 1
ATOM 4209 C C . LYS B 1 229 ? 4.297 11.812 -11.539 1 94.75 229 LYS B C 1
ATOM 4211 O O . LYS B 1 229 ? 3.375 11 -11.617 1 94.75 229 LYS B O 1
ATOM 4216 N N . GLY B 1 230 ? 4.07 13.094 -11.305 1 91.62 230 GLY B N 1
ATOM 4217 C CA . GLY B 1 230 ? 2.764 13.664 -11.586 1 91.62 230 GLY B CA 1
ATOM 4218 C C . GLY B 1 230 ? 1.944 13.93 -10.336 1 91.62 230 GLY B C 1
ATOM 4219 O O . GLY B 1 230 ? 1.02 14.742 -10.352 1 91.62 230 GLY B O 1
ATOM 4220 N N . ALA B 1 231 ? 2.203 13.18 -9.273 1 92.62 231 ALA B N 1
ATOM 4221 C CA . ALA B 1 231 ? 1.396 13.383 -8.07 1 92.62 231 ALA B CA 1
ATOM 4222 C C . ALA B 1 231 ? 2.062 12.758 -6.852 1 92.62 231 ALA B C 1
ATOM 4224 O O . ALA B 1 231 ? 2.865 11.836 -6.98 1 92.62 231 ALA B O 1
ATOM 4225 N N . THR B 1 232 ? 1.701 13.305 -5.668 1 94.12 232 THR B N 1
ATOM 4226 C CA . THR B 1 232 ? 2.09 12.727 -4.387 1 94.12 232 THR B CA 1
ATOM 4227 C C . THR B 1 232 ? 0.938 11.93 -3.785 1 94.12 232 THR B C 1
ATOM 4229 O O . THR B 1 232 ? -0.172 12.445 -3.635 1 94.12 232 THR B O 1
ATOM 4232 N N . PHE B 1 233 ? 1.263 10.594 -3.412 1 97.06 233 PHE B N 1
ATOM 4233 C CA . PHE B 1 233 ? 0.13 9.891 -2.814 1 97.06 233 PHE B CA 1
ATOM 4234 C C . PHE B 1 233 ? 0.606 8.812 -1.853 1 97.06 233 PHE B C 1
ATOM 4236 O O . PHE B 1 233 ? -0.117 8.43 -0.93 1 97.06 233 PHE B O 1
ATOM 4243 N N . TYR B 1 234 ? 1.826 8.281 -1.894 1 98.38 234 TYR B N 1
ATOM 4244 C CA . TYR B 1 234 ? 2.268 7.25 -0.964 1 98.38 234 TYR B CA 1
ATOM 4245 C C . TYR B 1 234 ? 2.473 7.824 0.433 1 98.38 234 TYR B C 1
ATOM 4247 O O . TYR B 1 234 ? 2.004 7.25 1.42 1 98.38 234 TYR B O 1
ATOM 4255 N N . GLY B 1 235 ? 3.182 8.992 0.471 1 98.19 235 GLY B N 1
ATOM 4256 C CA . GLY B 1 235 ? 3.426 9.633 1.754 1 98.19 235 GLY B CA 1
ATOM 4257 C C . GLY B 1 235 ? 2.15 10.047 2.465 1 98.19 235 GLY B C 1
ATOM 4258 O O . GLY B 1 235 ? 1.88 9.594 3.58 1 98.19 235 GLY B O 1
ATOM 4259 N N . ILE B 1 236 ? 1.319 10.773 1.761 1 98.19 236 ILE B N 1
ATOM 4260 C CA . ILE B 1 236 ? 0.122 11.336 2.379 1 98.19 236 ILE B CA 1
ATOM 4261 C C . ILE B 1 236 ? -0.886 10.219 2.652 1 98.19 236 ILE B C 1
ATOM 4263 O O . ILE B 1 236 ? -1.607 10.258 3.652 1 98.19 236 ILE B O 1
ATOM 4267 N N . GLY B 1 237 ? -0.975 9.227 1.759 1 98.62 237 GLY B N 1
ATOM 4268 C CA . GLY B 1 237 ? -1.827 8.078 2.041 1 98.62 237 GLY B CA 1
ATOM 4269 C C . GLY B 1 237 ? -1.455 7.359 3.322 1 98.62 237 GLY B C 1
ATOM 4270 O O . GLY B 1 237 ? -2.326 7.023 4.129 1 98.62 237 GLY B O 1
ATOM 4271 N N . THR B 1 238 ? -0.18 7.184 3.516 1 98.75 238 THR B N 1
ATOM 4272 C CA . THR B 1 238 ? 0.309 6.492 4.703 1 98.75 238 THR B CA 1
ATOM 4273 C C . THR B 1 238 ? 0.124 7.355 5.945 1 98.75 238 THR B C 1
ATOM 4275 O O . THR B 1 238 ? -0.246 6.852 7.008 1 98.75 238 THR B O 1
ATOM 4278 N N . ALA B 1 239 ? 0.426 8.664 5.832 1 98.56 239 ALA B N 1
ATOM 4279 C CA . ALA B 1 239 ? 0.222 9.586 6.945 1 98.56 239 ALA B CA 1
ATOM 4280 C C . ALA B 1 239 ? -1.232 9.578 7.406 1 98.56 239 ALA B C 1
ATOM 4282 O O . ALA B 1 239 ? -1.51 9.562 8.609 1 98.56 239 ALA B O 1
ATOM 4283 N N . SER B 1 240 ? -2.15 9.57 6.449 1 98.81 240 SER B N 1
ATOM 4284 C CA . SER B 1 240 ? -3.576 9.57 6.758 1 98.81 240 SER B CA 1
ATOM 4285 C C . SER B 1 240 ? -3.996 8.273 7.441 1 98.81 240 SER B C 1
ATOM 4287 O O . SER B 1 240 ? -4.828 8.289 8.352 1 98.81 240 SER B O 1
ATOM 4289 N N . ALA B 1 241 ? -3.439 7.16 6.965 1 98.88 241 ALA B N 1
ATOM 4290 C CA . ALA B 1 241 ? -3.721 5.875 7.602 1 98.88 241 ALA B CA 1
ATOM 4291 C C . ALA B 1 241 ? -3.227 5.859 9.047 1 98.88 241 ALA B C 1
ATOM 4293 O O . ALA B 1 241 ? -3.883 5.301 9.922 1 98.88 241 ALA B O 1
ATOM 4294 N N . MET B 1 242 ? -2.098 6.496 9.273 1 98.44 242 MET B N 1
ATOM 4295 C CA . MET B 1 242 ? -1.552 6.578 10.625 1 98.44 242 MET B CA 1
ATOM 4296 C C . MET B 1 242 ? -2.475 7.383 11.531 1 98.44 242 MET B C 1
ATOM 4298 O O . MET B 1 242 ? -2.691 7.008 12.688 1 98.44 242 MET B O 1
ATOM 4302 N N . ILE B 1 243 ? -2.984 8.484 11.023 1 98.75 243 ILE B N 1
ATOM 4303 C CA . ILE B 1 243 ? -3.914 9.289 11.805 1 98.75 243 ILE B CA 1
ATOM 4304 C C . ILE B 1 243 ? -5.156 8.461 12.141 1 98.75 243 ILE B C 1
ATOM 4306 O O . ILE B 1 243 ? -5.598 8.438 13.297 1 98.75 243 ILE B O 1
ATOM 4310 N N . ALA B 1 244 ? -5.68 7.766 11.133 1 98.81 244 ALA B N 1
ATOM 4311 C CA . ALA B 1 244 ? -6.844 6.91 11.336 1 98.81 244 ALA B CA 1
ATOM 4312 C C . ALA B 1 244 ? -6.566 5.848 12.391 1 98.81 244 ALA B C 1
ATOM 4314 O O . ALA B 1 244 ? -7.391 5.621 13.281 1 98.81 244 ALA B O 1
ATOM 4315 N N . LYS B 1 245 ? -5.441 5.238 12.281 1 98.69 245 LYS B N 1
ATOM 4316 C CA . LYS B 1 245 ? -5.039 4.211 13.234 1 98.69 245 LYS B CA 1
ATOM 4317 C C . LYS B 1 245 ? -4.992 4.766 14.656 1 98.69 245 LYS B C 1
ATOM 4319 O O . LYS B 1 245 ? -5.488 4.137 15.594 1 98.69 245 LYS B O 1
ATOM 4324 N N . ALA B 1 246 ? -4.359 5.949 14.805 1 98.5 246 ALA B N 1
ATOM 4325 C CA . ALA B 1 246 ? -4.219 6.578 16.125 1 98.5 246 ALA B CA 1
ATOM 4326 C C . ALA B 1 246 ? -5.582 6.844 16.75 1 98.5 246 ALA B C 1
ATOM 4328 O O . ALA B 1 246 ? -5.77 6.637 17.953 1 98.5 246 ALA B O 1
ATOM 4329 N N . ILE B 1 247 ? -6.5 7.238 15.922 1 98.56 247 ILE B N 1
ATOM 4330 C CA . ILE B 1 247 ? -7.844 7.539 16.406 1 98.56 247 ILE B CA 1
ATOM 4331 C C . ILE B 1 247 ? -8.562 6.242 16.781 1 98.56 247 ILE B C 1
ATOM 4333 O O . ILE B 1 247 ? -9.062 6.098 17.891 1 98.56 247 ILE B O 1
ATOM 4337 N N . LEU B 1 248 ? -8.594 5.301 15.875 1 98.25 248 LEU B N 1
ATOM 4338 C CA . LEU B 1 248 ? -9.375 4.078 16.016 1 98.25 248 LEU B CA 1
ATOM 4339 C C . LEU B 1 248 ? -8.844 3.227 17.172 1 98.25 248 LEU B C 1
ATOM 4341 O O . LEU B 1 248 ? -9.609 2.545 17.859 1 98.25 248 LEU B O 1
ATOM 4345 N N . ASN B 1 249 ? -7.539 3.312 17.406 1 97.5 249 ASN B N 1
ATOM 4346 C CA . ASN B 1 249 ? -6.91 2.51 18.453 1 97.5 249 ASN B CA 1
ATOM 4347 C C . ASN B 1 249 ? -6.828 3.273 19.766 1 97.5 249 ASN B C 1
ATOM 4349 O O . ASN B 1 249 ? -6.234 2.789 20.734 1 97.5 249 ASN B O 1
ATOM 4353 N N . ASP B 1 250 ? -7.336 4.41 19.812 1 97.88 250 ASP B N 1
ATOM 4354 C CA . ASP B 1 250 ? -7.305 5.234 21.016 1 97.88 250 ASP B CA 1
ATOM 4355 C C . ASP B 1 250 ? -5.879 5.391 21.547 1 97.88 250 ASP B C 1
ATOM 4357 O O . ASP B 1 250 ? -5.613 5.141 22.719 1 97.88 250 ASP B O 1
ATOM 4361 N N . GLU B 1 251 ? -4.992 5.844 20.672 1 97.25 251 GLU B N 1
ATOM 4362 C CA . GLU B 1 251 ? -3.568 5.785 20.984 1 97.25 251 GLU B CA 1
ATOM 4363 C C . GLU B 1 251 ? -3.137 6.992 21.812 1 97.25 251 GLU B C 1
ATOM 4365 O O . GLU B 1 251 ? -2.057 6.984 22.406 1 97.25 251 GLU B O 1
ATOM 4370 N N . HIS B 1 252 ? -3.887 7.988 21.891 1 98.12 252 HIS B N 1
ATOM 4371 C CA . HIS B 1 252 ? -3.479 9.227 22.531 1 98.12 252 HIS B CA 1
ATOM 4372 C C . HIS B 1 252 ? -2.121 9.695 22.031 1 98.12 252 HIS B C 1
ATOM 4374 O O . HIS B 1 252 ? -1.236 10.031 22.812 1 98.12 252 HIS B O 1
ATOM 4380 N N . ARG B 1 253 ? -2.049 9.719 20.734 1 97 253 ARG B N 1
ATOM 4381 C CA . ARG B 1 253 ? -0.787 10.016 20.062 1 97 253 ARG B CA 1
ATOM 4382 C C . ARG B 1 253 ? -0.687 11.492 19.703 1 97 253 ARG B C 1
ATOM 4384 O O . ARG B 1 253 ? -1.686 12.117 19.344 1 97 253 ARG B O 1
ATOM 4391 N N . VAL B 1 254 ? 0.495 12.07 19.859 1 97.62 254 VAL B N 1
ATOM 4392 C CA . VAL B 1 254 ? 0.757 13.422 19.391 1 97.62 254 VAL B CA 1
ATOM 4393 C C . VAL B 1 254 ? 1.057 13.406 17.906 1 97.62 254 VAL B C 1
ATOM 4395 O O . VAL B 1 254 ? 2.008 12.758 17.453 1 97.62 254 VAL B O 1
ATOM 4398 N N . LEU B 1 255 ? 0.235 14.078 17.109 1 97.88 255 LEU B N 1
ATOM 4399 C CA . LEU B 1 255 ? 0.408 14.164 15.672 1 97.88 255 LEU B CA 1
ATOM 4400 C C . LEU B 1 255 ? 0.28 15.602 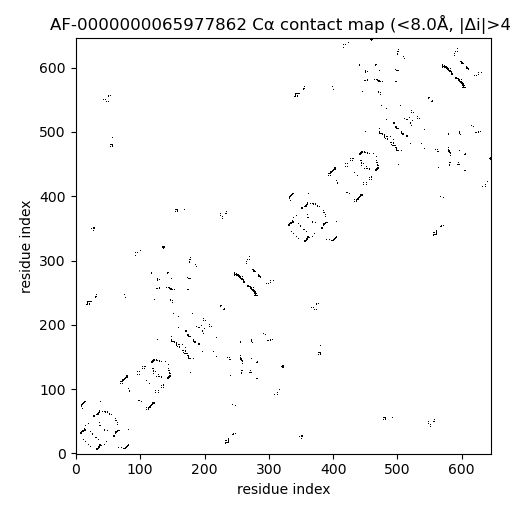15.188 1 97.88 255 LEU B C 1
ATOM 4402 O O . LEU B 1 255 ? -0.454 16.391 15.781 1 97.88 255 LEU B O 1
ATOM 4406 N N . PRO B 1 256 ? 1.09 15.945 14.219 1 97.81 256 PRO B N 1
ATOM 4407 C CA . PRO B 1 256 ? 0.871 17.234 13.578 1 97.81 256 PRO B CA 1
ATOM 4408 C C . PRO B 1 256 ? -0.409 17.281 12.742 1 97.81 256 PRO B C 1
ATOM 4410 O O . PRO B 1 256 ? -0.506 16.594 11.727 1 97.81 256 PRO B O 1
ATOM 4413 N N . LEU B 1 257 ? -1.399 18.031 13.141 1 98.69 257 LEU B N 1
ATOM 4414 C CA . LEU B 1 257 ? -2.717 18.031 12.516 1 98.69 257 LEU B CA 1
ATOM 4415 C C . LEU B 1 257 ? -3.201 19.453 12.273 1 98.69 257 LEU B C 1
ATOM 4417 O O . LEU B 1 257 ? -2.627 20.406 12.797 1 98.69 257 LEU B O 1
ATOM 4421 N N . SER B 1 258 ? -4.133 19.578 11.367 1 98.75 258 SER B N 1
ATOM 4422 C CA . SER B 1 258 ? -4.891 20.828 11.25 1 98.75 258 SER B CA 1
ATOM 4423 C C . SER B 1 258 ? -6.094 20.828 12.188 1 98.75 258 SER B C 1
ATOM 4425 O O . SER B 1 258 ? -7.031 20.047 12.016 1 98.75 258 SER B O 1
ATOM 4427 N N . VAL B 1 259 ? -6.004 21.672 13.188 1 98.56 259 VAL B N 1
ATOM 4428 C CA . VAL B 1 259 ? -7.027 21.641 14.234 1 98.56 259 VAL B CA 1
ATOM 4429 C C . VAL B 1 259 ? -7.527 23.062 14.516 1 98.56 259 VAL B C 1
ATOM 4431 O O . VAL B 1 259 ? -6.871 24.031 14.141 1 98.56 259 VAL B O 1
ATOM 4434 N N . ALA B 1 260 ? -8.656 23.141 15.133 1 97.88 260 ALA B N 1
ATOM 4435 C CA . ALA B 1 260 ? -9.312 24.422 15.391 1 97.88 260 ALA B CA 1
ATOM 4436 C C . ALA B 1 260 ? -8.594 25.188 16.5 1 97.88 260 ALA B C 1
ATOM 4438 O O . ALA B 1 260 ? -8.398 24.672 17.594 1 97.88 260 ALA B O 1
ATOM 4439 N N . MET B 1 261 ? -8.281 26.484 16.172 1 97.5 261 MET B N 1
ATOM 4440 C CA . MET B 1 261 ? -7.66 27.359 17.172 1 97.5 261 MET B CA 1
ATOM 4441 C C . MET B 1 261 ? -8.719 28.141 17.938 1 97.5 261 MET B C 1
ATOM 4443 O O . MET B 1 261 ? -9.648 28.688 17.359 1 97.5 261 MET B O 1
ATOM 4447 N N . ASP B 1 262 ? -8.617 28.109 19.203 1 96.25 262 ASP B N 1
ATOM 4448 C CA . ASP B 1 262 ? -9.484 28.875 20.094 1 96.25 262 ASP B CA 1
ATOM 4449 C C . ASP B 1 262 ? -8.68 29.578 21.172 1 96.25 262 ASP B C 1
ATOM 4451 O O . ASP B 1 262 ? -8.953 29.406 22.375 1 96.25 262 ASP B O 1
ATOM 4455 N N . GLY B 1 263 ? -7.711 30.344 20.766 1 97.56 263 GLY B N 1
ATOM 4456 C CA . GLY B 1 263 ? -6.848 31.094 21.672 1 97.56 263 GLY B CA 1
ATOM 4457 C C . GLY B 1 263 ? -5.391 30.688 21.578 1 97.56 263 GLY B C 1
ATOM 4458 O O . GLY B 1 263 ? -4.5 31.469 21.906 1 97.56 263 GLY B O 1
ATOM 4459 N N . GLN B 1 264 ? -5.156 29.453 21.219 1 97.75 264 GLN B N 1
ATOM 4460 C CA . GLN B 1 264 ? -3.781 29.016 21.031 1 97.75 264 GLN B CA 1
ATOM 4461 C C . GLN B 1 264 ? -3.053 29.891 20.016 1 97.75 264 GLN B C 1
ATOM 4463 O O . GLN B 1 264 ? -3.6 30.219 18.953 1 97.75 264 GLN B O 1
ATOM 4468 N N . TYR B 1 265 ? -1.84 30.359 20.344 1 97.94 265 TYR B N 1
ATOM 4469 C CA . TYR B 1 265 ? -0.988 31.234 19.547 1 97.94 265 TYR B CA 1
ATOM 4470 C C . TYR B 1 265 ? -1.676 32.562 19.281 1 97.94 265 TYR B C 1
ATOM 4472 O O . TYR B 1 265 ? -1.296 33.312 18.359 1 97.94 265 TYR B O 1
ATOM 4480 N N . GLY B 1 266 ? -2.807 32.844 20.016 1 97.75 266 GLY B N 1
ATOM 4481 C CA . GLY B 1 266 ? -3.592 34.031 19.828 1 97.75 266 GLY B CA 1
ATOM 4482 C C . GLY B 1 266 ? -4.547 33.938 18.656 1 97.75 266 GLY B C 1
ATOM 4483 O O . GLY B 1 266 ? -5.074 34.969 18.188 1 97.75 266 GLY B O 1
ATOM 4484 N N . LEU B 1 267 ? -4.703 32.812 18.156 1 97.88 267 LEU B N 1
ATOM 4485 C CA . LEU B 1 267 ? -5.477 32.625 16.938 1 97.88 267 LEU B CA 1
ATOM 4486 C C . LEU B 1 267 ? -6.891 32.156 17.25 1 97.88 267 LEU B C 1
ATOM 4488 O O . LEU B 1 267 ? -7.105 31.453 18.234 1 97.88 267 LEU B O 1
ATOM 4492 N N . HIS B 1 268 ? -7.812 32.562 16.406 1 96.62 268 HIS B N 1
ATOM 4493 C CA . HIS B 1 268 ? -9.211 32.156 16.531 1 96.62 268 HIS B CA 1
ATOM 4494 C C . HIS B 1 268 ? -9.836 31.922 15.164 1 96.62 268 HIS B C 1
ATOM 4496 O O . HIS B 1 268 ? -9.391 32.469 14.164 1 96.62 268 HIS B O 1
ATOM 4502 N N . ASP B 1 269 ? -10.781 31.016 15.18 1 95.19 269 ASP B N 1
ATOM 4503 C CA . ASP B 1 269 ? -11.711 30.828 14.07 1 95.19 269 ASP B CA 1
ATOM 4504 C C . ASP B 1 269 ? -10.961 30.406 12.805 1 95.19 269 ASP B C 1
ATOM 4506 O O . ASP B 1 269 ? -11.18 30.969 11.727 1 95.19 269 ASP B O 1
ATOM 4510 N N . LEU B 1 270 ? -10.109 29.531 12.938 1 97.25 270 LEU B N 1
ATOM 4511 C CA . LEU B 1 270 ? -9.445 28.906 11.805 1 97.25 270 LEU B CA 1
ATOM 4512 C C . LEU B 1 270 ? -8.82 27.578 12.219 1 97.25 270 LEU B C 1
ATOM 4514 O O . LEU B 1 270 ? -8.602 27.328 13.406 1 97.25 270 LEU B O 1
ATOM 4518 N N . HIS B 1 271 ? -8.703 26.656 11.336 1 98.44 271 HIS B N 1
ATOM 4519 C CA . HIS B 1 271 ? -7.906 25.453 11.484 1 98.44 271 HIS B CA 1
ATOM 4520 C C . HIS B 1 271 ? -6.496 25.641 10.938 1 98.44 271 HIS B C 1
ATOM 4522 O O . HIS B 1 271 ? -6.316 26.219 9.867 1 98.44 271 HIS B O 1
ATOM 4528 N N . ILE B 1 272 ? -5.496 25.266 11.688 1 98.5 272 ILE B N 1
ATOM 4529 C CA . ILE B 1 272 ? -4.113 25.438 11.258 1 98.5 272 ILE B CA 1
ATOM 4530 C C . ILE B 1 272 ? -3.238 24.344 11.883 1 98.5 272 ILE B C 1
ATOM 4532 O O . ILE B 1 272 ? -3.658 23.672 12.828 1 98.5 272 ILE B O 1
ATOM 4536 N N . GLY B 1 273 ? -2.082 24.125 11.266 1 98.25 273 GLY B N 1
ATOM 4537 C CA . GLY B 1 273 ? -1.218 23.016 11.633 1 98.25 273 GLY B CA 1
ATOM 4538 C C . GLY B 1 273 ? -0.502 23.219 12.953 1 98.25 273 GLY B C 1
ATOM 4539 O O . GLY B 1 273 ? 0.197 24.219 13.133 1 98.25 273 GLY B O 1
ATOM 4540 N N . THR B 1 274 ? -0.614 22.328 13.906 1 98.12 274 THR B N 1
ATOM 4541 C CA . THR B 1 274 ? 0.089 22.266 15.188 1 98.12 274 THR B CA 1
ATOM 4542 C C . THR B 1 274 ? 0.01 20.859 15.781 1 98.12 274 THR B C 1
ATOM 4544 O O . THR B 1 274 ? -0.844 20.062 15.391 1 98.12 274 THR B O 1
ATOM 4547 N N . PRO B 1 275 ? 0.951 20.438 16.609 1 98.06 275 PRO B N 1
ATOM 4548 C CA . PRO B 1 275 ? 0.822 19.141 17.266 1 98.06 275 PRO B CA 1
ATOM 4549 C C . PRO B 1 275 ? -0.415 19.047 18.156 1 98.06 275 PRO B C 1
ATOM 4551 O O . PRO B 1 275 ? -0.769 20.016 18.828 1 98.06 275 PRO B O 1
ATOM 4554 N N . ALA B 1 276 ? -1.034 17.969 18.078 1 98.44 276 ALA B N 1
ATOM 4555 C CA . ALA B 1 276 ? -2.227 17.703 18.891 1 98.44 276 ALA B CA 1
ATOM 4556 C C . ALA B 1 276 ? -2.34 16.234 19.25 1 98.44 276 ALA B C 1
ATOM 4558 O O . ALA B 1 276 ? -1.751 15.375 18.594 1 98.44 276 ALA B O 1
ATOM 4559 N N . VAL B 1 277 ? -3.037 15.953 20.312 1 98.31 277 VAL B N 1
ATOM 4560 C CA . VAL B 1 277 ? -3.262 14.594 20.781 1 98.31 277 VAL B CA 1
ATOM 4561 C C . VAL B 1 277 ? -4.598 14.078 20.25 1 98.31 277 VAL B C 1
ATOM 4563 O O . VAL B 1 277 ? -5.621 14.758 20.359 1 98.31 277 VAL B O 1
ATOM 4566 N N . VAL B 1 278 ? -4.574 12.914 19.672 1 97.94 278 VAL B N 1
ATOM 4567 C CA . VAL B 1 278 ? -5.82 12.344 19.172 1 97.94 278 VAL B CA 1
ATOM 4568 C C . VAL B 1 278 ? -6.039 10.961 19.797 1 97.94 278 VAL B C 1
ATOM 4570 O O . VAL B 1 278 ? -5.078 10.227 20.031 1 97.94 278 VAL B O 1
ATOM 4573 N N . GLY B 1 279 ? -7.258 10.633 20.031 1 97.31 279 GLY B N 1
ATOM 4574 C CA . GLY B 1 279 ? -7.758 9.344 20.484 1 97.31 279 GLY B CA 1
ATOM 4575 C C . GLY B 1 279 ? -9.133 9.016 19.938 1 97.31 279 GLY B C 1
ATOM 4576 O O . GLY B 1 279 ? -9.562 9.602 18.938 1 97.31 279 GLY B O 1
ATOM 4577 N N . ARG B 1 280 ? -9.82 8.109 20.531 1 96.19 280 ARG B N 1
ATOM 4578 C CA . ARG B 1 280 ? -11.086 7.566 20.031 1 96.19 280 ARG B CA 1
ATOM 4579 C C . ARG B 1 280 ? -12.148 8.648 19.938 1 96.19 280 ARG B C 1
ATOM 4581 O O . ARG B 1 280 ? -13.062 8.57 19.109 1 96.19 280 ARG B O 1
ATOM 4588 N N . ASN B 1 281 ? -11.945 9.703 20.641 1 95.75 281 ASN B N 1
ATOM 4589 C CA . ASN B 1 281 ? -12.922 10.789 20.656 1 95.75 281 ASN B CA 1
ATOM 4590 C C . ASN B 1 281 ? -12.5 11.93 19.734 1 95.75 281 ASN B C 1
ATOM 4592 O O . ASN B 1 281 ? -13.133 12.984 19.719 1 95.75 281 ASN B O 1
ATOM 4596 N N . GLY B 1 282 ? -11.469 11.711 18.953 1 97.62 282 GLY B N 1
ATOM 4597 C CA . GLY B 1 282 ? -10.953 12.758 18.078 1 97.62 282 GLY B CA 1
ATOM 4598 C C . GLY B 1 282 ? -9.883 13.602 18.734 1 97.62 282 GLY B C 1
ATOM 4599 O O . GLY B 1 282 ? -8.945 13.07 19.344 1 97.62 282 GLY B O 1
ATOM 4600 N N . LEU B 1 283 ? -9.969 14.844 18.5 1 98.19 283 LEU B N 1
ATOM 4601 C CA . LEU B 1 283 ? -9.023 15.797 19.094 1 98.19 283 LEU B CA 1
ATOM 4602 C C . LEU B 1 283 ? -9.203 15.883 20.594 1 98.19 283 LEU B C 1
ATOM 4604 O O . LEU B 1 283 ? -10.281 16.219 21.094 1 98.19 283 LEU B O 1
ATOM 4608 N N . GLU B 1 284 ? -8.164 15.617 21.312 1 97.75 284 GLU B N 1
ATOM 4609 C CA . GLU B 1 284 ? -8.258 15.602 22.766 1 97.75 284 GLU B CA 1
ATOM 4610 C C . GLU B 1 284 ? -7.562 16.812 23.375 1 97.75 284 GLU B C 1
ATOM 4612 O O . GLU B 1 284 ? -7.98 17.312 24.422 1 97.75 284 GLU B O 1
ATOM 4617 N N . GLN B 1 285 ? -6.477 17.156 22.719 1 97.19 285 GLN B N 1
ATOM 4618 C CA . GLN B 1 285 ? -5.664 18.25 23.234 1 97.19 285 GLN B CA 1
ATOM 4619 C C . GLN B 1 285 ? -4.871 18.922 22.109 1 97.19 285 GLN B C 1
ATOM 4621 O O . GLN B 1 285 ? -4.344 18.234 21.234 1 97.19 285 GLN B O 1
ATOM 4626 N N . ILE B 1 286 ? -4.902 20.266 22.156 1 97.81 286 ILE B N 1
ATOM 4627 C CA . ILE B 1 286 ? -3.992 21.016 21.297 1 97.81 286 ILE B CA 1
ATOM 4628 C C . ILE B 1 286 ? -2.713 21.344 22.062 1 97.81 286 ILE B C 1
ATOM 4630 O O . ILE B 1 286 ? -2.768 21.891 23.172 1 97.81 286 ILE B O 1
ATOM 4634 N N . ILE B 1 287 ? -1.633 20.969 21.531 1 97 287 ILE B N 1
ATOM 4635 C CA . ILE B 1 287 ? -0.354 21.312 22.141 1 97 287 ILE B CA 1
ATOM 4636 C C . ILE B 1 287 ? 0.148 22.641 21.594 1 97 287 ILE B C 1
ATOM 4638 O O . ILE B 1 287 ? 0.629 22.719 20.469 1 97 287 ILE B O 1
ATOM 4642 N N . GLU B 1 288 ? 0.044 23.625 22.406 1 97.62 288 GLU B N 1
ATOM 4643 C CA . GLU B 1 288 ? 0.585 24.938 22.047 1 97.62 288 GLU B CA 1
ATOM 4644 C C . GLU B 1 288 ? 2.057 25.047 22.438 1 97.62 288 GLU B C 1
ATOM 4646 O O . GLU B 1 288 ? 2.391 25.094 23.625 1 97.62 288 GLU B O 1
ATOM 4651 N N . MET B 1 289 ? 2.889 25.125 21.406 1 95.44 289 MET B N 1
ATOM 4652 C CA . MET B 1 289 ? 4.32 25.25 21.656 1 95.44 289 MET B CA 1
ATOM 4653 C C . MET B 1 289 ? 4.695 26.703 21.953 1 95.44 289 MET B C 1
ATOM 4655 O O . MET B 1 289 ? 4.246 27.609 21.266 1 95.44 289 MET B O 1
ATOM 4659 N N . PRO B 1 290 ? 5.484 26.891 23.094 1 96.19 290 PRO B N 1
ATOM 4660 C CA . PRO B 1 290 ? 6.039 28.234 23.25 1 96.19 290 PRO B CA 1
ATOM 4661 C C . PRO B 1 290 ? 7.008 28.609 22.125 1 96.19 290 PRO B C 1
ATOM 4663 O O . PRO B 1 290 ? 8.141 28.125 22.094 1 96.19 290 PRO B O 1
ATOM 4666 N N . LEU B 1 291 ? 6.605 29.484 21.297 1 97.75 291 LEU B N 1
ATOM 4667 C CA . LEU B 1 291 ? 7.379 29.844 20.109 1 97.75 291 LEU B CA 1
ATOM 4668 C C . LEU B 1 291 ? 8.297 31.031 20.375 1 97.75 291 LEU B C 1
ATOM 4670 O O . LEU B 1 291 ? 7.969 31.891 21.203 1 97.75 291 LEU B O 1
ATOM 4674 N N . THR B 1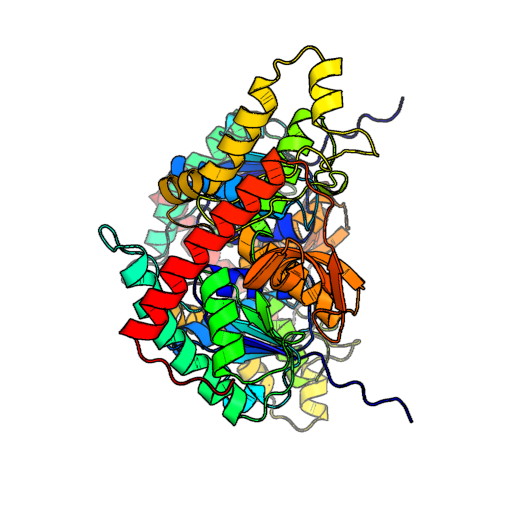 292 ? 9.43 31.047 19.734 1 97.62 292 THR B N 1
ATOM 4675 C CA . THR B 1 292 ? 10.227 32.25 19.719 1 97.62 292 THR B CA 1
ATOM 4676 C C . THR B 1 292 ? 9.469 33.406 19.016 1 97.62 292 THR B C 1
ATOM 4678 O O . THR B 1 292 ? 8.453 33.156 18.359 1 97.62 292 THR B O 1
ATOM 4681 N N . ALA B 1 293 ? 9.961 34.594 19.172 1 98.06 293 ALA B N 1
ATOM 4682 C CA . ALA B 1 293 ? 9.312 35.75 18.531 1 98.06 293 ALA B CA 1
ATOM 4683 C C . ALA B 1 293 ? 9.234 35.562 17.016 1 98.06 293 ALA B C 1
ATOM 4685 O O . ALA B 1 293 ? 8.211 35.875 16.406 1 98.06 293 ALA B O 1
ATOM 4686 N N . ASP B 1 294 ? 10.305 35.125 16.484 1 97.62 294 ASP B N 1
ATOM 4687 C CA . ASP B 1 294 ? 10.359 34.906 15.047 1 97.62 294 ASP B CA 1
ATOM 4688 C C . ASP B 1 294 ? 9.367 33.812 14.617 1 97.62 294 ASP B C 1
ATOM 4690 O O . ASP B 1 294 ? 8.648 33.969 13.633 1 97.62 294 ASP B O 1
ATOM 4694 N N . GLU B 1 295 ? 9.297 32.719 15.336 1 97.88 295 GLU B N 1
ATOM 4695 C CA . GLU B 1 295 ? 8.383 31.609 15.031 1 97.88 295 GLU B CA 1
ATOM 4696 C C . GLU B 1 295 ? 6.93 32.031 15.211 1 97.88 295 GLU B C 1
ATOM 4698 O O . GLU B 1 295 ? 6.062 31.656 14.422 1 97.88 295 GLU B O 1
ATOM 4703 N N . GLN B 1 296 ? 6.688 32.844 16.234 1 98.25 296 GLN B N 1
ATOM 4704 C CA . GLN B 1 296 ? 5.344 33.375 16.453 1 98.25 296 GLN B CA 1
ATOM 4705 C C . GLN B 1 296 ? 4.906 34.25 15.289 1 98.25 296 GLN B C 1
ATOM 4707 O O . GLN B 1 296 ? 3.754 34.219 14.859 1 98.25 296 GLN B O 1
ATOM 4712 N N . ALA B 1 297 ? 5.785 35.062 14.867 1 98.38 297 ALA B N 1
ATOM 4713 C CA . ALA B 1 297 ? 5.492 35.938 13.727 1 98.38 297 ALA B CA 1
ATOM 4714 C C . ALA B 1 297 ? 5.152 35.125 12.484 1 98.38 297 ALA B C 1
ATOM 4716 O O . ALA B 1 297 ? 4.262 35.469 11.719 1 98.38 297 ALA B O 1
ATOM 4717 N N . LYS B 1 298 ? 5.883 34.031 12.281 1 98.12 298 LYS B N 1
ATOM 4718 C CA . LYS B 1 298 ? 5.613 33.125 11.156 1 98.12 298 LYS B CA 1
ATOM 4719 C C . LYS B 1 298 ? 4.238 32.5 11.289 1 98.12 298 LYS B C 1
ATOM 4721 O O . LYS B 1 298 ? 3.5 32.375 10.312 1 98.12 298 LYS B O 1
ATOM 4726 N N . MET B 1 299 ? 3.922 32.062 12.484 1 98.5 299 MET B N 1
ATOM 4727 C CA . MET B 1 299 ? 2.613 31.469 12.742 1 98.5 299 MET B CA 1
ATOM 4728 C C . MET B 1 299 ? 1.494 32.469 12.438 1 98.5 299 MET B C 1
ATOM 4730 O O . MET B 1 299 ? 0.515 32.094 11.781 1 98.5 299 MET B O 1
ATOM 4734 N N . GLU B 1 300 ? 1.669 33.656 12.898 1 98.12 300 GLU B N 1
ATOM 4735 C CA . GLU B 1 300 ? 0.671 34.688 12.688 1 98.12 300 GLU B CA 1
ATOM 4736 C C . GLU B 1 300 ? 0.531 35.031 11.203 1 98.12 300 GLU B C 1
ATOM 4738 O O . GLU B 1 300 ? -0.58 35.25 10.711 1 98.12 300 GLU B O 1
ATOM 4743 N N . ALA B 1 301 ? 1.641 35.125 10.555 1 97.94 301 ALA B N 1
ATOM 4744 C CA . ALA B 1 301 ? 1.62 35.438 9.117 1 97.94 301 ALA B CA 1
ATOM 4745 C C . ALA B 1 301 ? 0.917 34.312 8.352 1 97.94 301 ALA B C 1
ATOM 4747 O O . ALA B 1 301 ? 0.152 34.562 7.418 1 97.94 301 ALA B O 1
ATOM 4748 N N . SER B 1 302 ? 1.245 33.062 8.711 1 97.88 302 SER B N 1
ATOM 4749 C CA . SER B 1 302 ? 0.605 31.891 8.102 1 97.88 302 SER B CA 1
ATOM 4750 C C . SER B 1 302 ? -0.903 31.922 8.328 1 97.88 302 SER B C 1
ATOM 4752 O O . SER B 1 302 ? -1.677 31.703 7.391 1 97.88 302 SER B O 1
ATOM 4754 N N . ALA B 1 303 ? -1.314 32.188 9.516 1 98.06 303 ALA B N 1
ATOM 4755 C CA . ALA B 1 303 ? -2.727 32.25 9.875 1 98.06 303 ALA B CA 1
ATOM 4756 C C . ALA B 1 303 ? -3.441 33.375 9.109 1 98.06 303 ALA B C 1
ATOM 4758 O O . ALA B 1 303 ? -4.574 33.188 8.664 1 98.06 303 ALA B O 1
ATOM 4759 N N . LYS B 1 304 ? -2.801 34.5 9.047 1 97.12 304 LYS B N 1
ATOM 4760 C CA . LYS B 1 304 ? -3.387 35.625 8.359 1 97.12 304 LYS B CA 1
ATOM 4761 C C . LYS B 1 304 ? -3.652 35.312 6.887 1 97.12 304 LYS B C 1
ATOM 4763 O O . LYS B 1 304 ? -4.73 35.625 6.367 1 97.12 304 LYS B O 1
ATOM 4768 N N . GLN B 1 305 ? -2.695 34.75 6.25 1 94.62 305 GLN B N 1
ATOM 4769 C CA . GLN B 1 305 ? -2.846 34.375 4.848 1 94.62 305 GLN B CA 1
ATOM 4770 C C . GLN B 1 305 ? -3.975 33.375 4.664 1 94.62 305 GLN B C 1
ATOM 4772 O O . GLN B 1 305 ? -4.777 33.5 3.736 1 94.62 305 GLN B O 1
ATOM 4777 N N . LEU B 1 306 ? -3.984 32.438 5.496 1 94.88 306 LEU B N 1
ATOM 4778 C CA . LEU B 1 306 ? -5.016 31.406 5.469 1 94.88 306 LEU B CA 1
ATOM 4779 C C . LEU B 1 306 ? -6.402 32 5.645 1 94.88 306 LEU B C 1
ATOM 4781 O O . LEU B 1 306 ? -7.332 31.672 4.906 1 94.88 306 LEU B O 1
ATOM 4785 N N . LYS B 1 307 ? -6.535 32.875 6.582 1 94.69 307 LYS B N 1
ATOM 4786 C CA . LYS B 1 307 ? -7.816 33.5 6.91 1 94.69 307 LYS B CA 1
ATOM 4787 C C . LYS B 1 307 ? -8.305 34.375 5.77 1 94.69 307 LYS B C 1
ATOM 4789 O O . LYS B 1 307 ? -9.508 34.406 5.484 1 94.69 307 LYS B O 1
ATOM 4794 N N . GLU B 1 308 ? -7.438 35.062 5.164 1 94.94 308 GLU B N 1
ATOM 4795 C CA . GLU B 1 308 ? -7.797 35.906 4.051 1 94.94 308 GLU B CA 1
ATOM 4796 C C . GLU B 1 308 ? -8.406 35.125 2.9 1 94.94 308 GLU B C 1
ATOM 4798 O O . GLU B 1 308 ? -9.445 35.5 2.354 1 94.94 308 GLU B O 1
ATOM 4803 N N . VAL B 1 309 ? -7.742 34.062 2.561 1 93.88 309 VAL B N 1
ATOM 4804 C CA . VAL B 1 309 ? -8.219 33.219 1.469 1 93.88 309 VAL B CA 1
ATOM 4805 C C . VAL B 1 309 ? -9.547 32.594 1.864 1 93.88 309 VAL B C 1
ATOM 4807 O O . VAL B 1 309 ? -10.477 32.5 1.058 1 93.88 309 VAL B O 1
ATOM 4810 N N . MET B 1 310 ? -9.617 32.094 3.053 1 94.38 310 MET B N 1
ATOM 4811 C CA . MET B 1 310 ? -10.797 31.422 3.566 1 94.38 310 MET B CA 1
ATOM 4812 C C . MET B 1 310 ? -12.008 32.344 3.574 1 94.38 310 MET B C 1
ATOM 4814 O O . MET B 1 310 ? -13.086 31.969 3.115 1 94.38 310 MET B O 1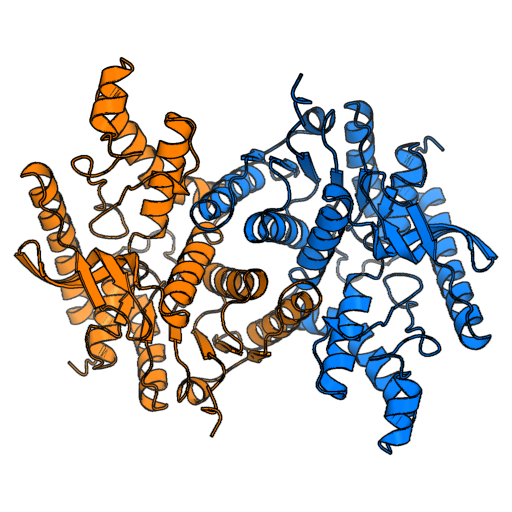
ATOM 4818 N N . ASP B 1 311 ? -11.828 33.531 4.055 1 94.88 311 ASP B N 1
ATOM 4819 C CA . ASP B 1 311 ? -12.914 34.5 4.137 1 94.88 311 ASP B CA 1
ATOM 4820 C C . ASP B 1 311 ? -13.43 34.875 2.75 1 94.88 311 ASP B C 1
ATOM 4822 O O . ASP B 1 311 ? -14.641 34.969 2.531 1 94.88 311 ASP B O 1
ATOM 4826 N N . LYS B 1 312 ? -12.539 35.062 1.865 1 95.19 312 LYS B N 1
ATOM 4827 C CA . LYS B 1 312 ? -12.922 35.375 0.494 1 95.19 312 LYS B CA 1
ATOM 4828 C C . LYS B 1 312 ? -13.688 34.25 -0.142 1 95.19 312 LYS B C 1
ATOM 4830 O O . LYS B 1 312 ? -14.68 34.438 -0.842 1 95.19 312 LYS B O 1
ATOM 4835 N N . ALA B 1 313 ? -13.211 33.062 0.102 1 94.94 313 ALA B N 1
ATOM 4836 C CA . ALA B 1 313 ? -13.836 31.891 -0.481 1 94.94 313 ALA B CA 1
ATOM 4837 C C . ALA B 1 313 ? -15.242 31.688 0.064 1 94.94 313 ALA B C 1
ATOM 4839 O O . ALA B 1 313 ? -16.172 31.375 -0.69 1 94.94 313 ALA B O 1
ATOM 4840 N N . PHE B 1 314 ? -15.414 31.844 1.356 1 94.25 314 PHE B N 1
ATOM 4841 C CA . PHE B 1 314 ? -16.719 31.703 1.975 1 94.25 314 PHE B CA 1
ATOM 4842 C C . PHE B 1 314 ? -17.688 32.75 1.448 1 94.25 314 PHE B C 1
ATOM 4844 O O . PHE B 1 314 ? -18.859 32.469 1.205 1 94.25 314 PHE B O 1
ATOM 4851 N N . GLU B 1 315 ? -17.188 33.875 1.293 1 93.94 315 GLU B N 1
ATOM 4852 C CA . GLU B 1 315 ? -18.016 34.969 0.766 1 93.94 315 GLU B CA 1
ATOM 4853 C C . GLU B 1 315 ? -18.438 34.688 -0.673 1 93.94 315 GLU B C 1
ATOM 4855 O O . GLU B 1 315 ? -19.594 34.875 -1.03 1 93.94 315 GLU B O 1
ATOM 4860 N N . GLU B 1 316 ? -17.562 34.25 -1.456 1 94.56 316 GLU B N 1
ATOM 4861 C CA . GLU B 1 316 ? -17.812 34.031 -2.879 1 94.56 316 GLU B CA 1
ATOM 4862 C C . GLU B 1 316 ? -18.734 32.844 -3.111 1 94.56 316 GLU B C 1
ATOM 4864 O O . GLU B 1 316 ? -19.562 32.844 -4.023 1 94.56 316 GLU B O 1
ATOM 4869 N N . THR B 1 317 ? -18.5 31.781 -2.365 1 92.88 317 THR B N 1
ATOM 4870 C CA . THR B 1 317 ? -19.219 30.547 -2.617 1 92.88 317 THR B CA 1
ATOM 4871 C C . THR B 1 317 ? -20.562 30.547 -1.887 1 92.88 317 THR B C 1
ATOM 4873 O O . THR B 1 317 ? -21.5 29.859 -2.297 1 92.88 317 THR B O 1
ATOM 4876 N N . GLY B 1 318 ? -20.688 31.266 -0.859 1 90.12 318 GLY B N 1
ATOM 4877 C CA . GLY B 1 318 ? -21.906 31.266 -0.06 1 90.12 318 GLY B CA 1
ATOM 4878 C C . GLY B 1 318 ? -22.25 29.906 0.512 1 90.12 318 GLY B C 1
ATOM 4879 O O . GLY B 1 318 ? -23.422 29.531 0.581 1 90.12 318 GLY B O 1
ATOM 4880 N N . VAL B 1 319 ? -21.281 29.219 0.805 1 87.94 319 VAL B N 1
ATOM 4881 C CA . VAL B 1 319 ? -21.484 27.875 1.35 1 87.94 319 VAL B CA 1
ATOM 4882 C C . VAL B 1 319 ? -22.328 27.969 2.619 1 87.94 319 VAL B C 1
ATOM 4884 O O . VAL B 1 319 ? -22.125 28.844 3.455 1 87.94 319 VAL B O 1
ATOM 4887 N N . LYS B 1 320 ? -23.391 27.047 2.645 1 86.94 320 LYS B N 1
ATOM 4888 C CA . LYS B 1 320 ? -24.281 27 3.805 1 86.94 320 LYS B CA 1
ATOM 4889 C C . LYS B 1 320 ? -23.594 26.344 4.996 1 86.94 320 LYS B C 1
ATOM 4891 O O . LYS B 1 320 ? -23 25.281 4.855 1 86.94 320 LYS B O 1
ATOM 4896 N N . VAL B 1 321 ? -23.656 27.016 6.156 1 89.5 321 VAL B N 1
ATOM 4897 C CA . VAL B 1 321 ? -22.969 26.484 7.332 1 89.5 321 VAL B CA 1
ATOM 4898 C C . VAL B 1 321 ? -23.969 26.234 8.453 1 89.5 321 VAL B C 1
ATOM 4900 O O . VAL B 1 321 ? -25.047 26.844 8.484 1 89.5 321 VAL B O 1
ATOM 4903 N N . ARG B 1 322 ? -23.734 25.219 9.258 1 88.69 322 ARG B N 1
ATOM 4904 C CA . ARG B 1 322 ? -24.562 24.891 10.414 1 88.69 322 ARG B CA 1
ATOM 4905 C C . ARG B 1 322 ? -24.016 25.531 11.68 1 88.69 322 ARG B C 1
ATOM 4907 O O . ARG B 1 322 ? -24.672 25.531 12.719 1 88.69 322 ARG B O 1
ATOM 4914 N N . GLN B 1 323 ? -22.812 25.953 11.703 1 80.5 323 GLN B N 1
ATOM 4915 C CA . GLN B 1 323 ? -22.219 26.734 12.789 1 80.5 323 GLN B CA 1
ATOM 4916 C C . GLN B 1 323 ? -21.969 28.172 12.352 1 80.5 323 GLN B C 1
ATOM 4918 O O . GLN B 1 323 ? -21.719 28.438 11.172 1 80.5 323 GLN B O 1
#

Nearest PDB structures (foldseek):
  1ez4-assembly1_B  TM=9.868E-01  e=1.308E-45  Lactiplantibacillus pentosus
  3d0o-assembly1_B  TM=9.740E-01  e=5.166E-42  Staphylococcus aureus subsp. aureus COL
  3d4p-assembly1_A  TM=9.760E-01  e=2.036E-40  Staphylococcus aureus subsp. aureus COL
  3h3j-assembly1_B  TM=9.675E-01  e=8.491E-41  Staphylococcus aureus subsp. aureus COL
  2e37-assembly1_A  TM=9.481E-01  e=2.589E-34  Thermus thermophilus HB8

Foldseek 3Di:
DPPPPDWAEEEEEDCPQQRLLLLLLCLQAVPTQEYEYEYPPQVVQAVSQVVSCVCCVPHPHHHGHHDDLLVQQPHQEYEYADADDDDVPRDPLNRLLRRLVVLLVRLVSNLVSNHDHAYEYEYPVFFLSLLSSCFANVHPQQRGWYLACQLLQLLLLVLLCVVVVHPSVQWDWDWWFGPADLIDTQQVQTDGPRHGSQNVCVVVPHDSCVRVVSRVCSRCVQVVCCVPPNGDHNSSSNSSSVVSRCACVFVQDWGFIFGADDCQLHDHSTTITATFTHYVSGTDGGDRDDGDPVVSVSNVVRRVVSVVSSVVSCVVNVRDTPD/DPPPPDWAEEEEEDCPQQRLLLLLLCLQAVPTQEYEYEYPPQVVQAVSQVVSCVCCVPHPHHHGHHDDLLVQQPHQEYEYADADDDDVPRDPLNRLLRRLVVLLVRLVSNLVSNHDHAYEYEYPVFFLSLLSSCFANVHPQQRGWYLACQLLQLLLLVLLCVVVVHPSVQWDWDWWFGPADLIDTQQVQTDGPRHGSQNVCVVVPHDSCVRVVSRVCSRCVQVVCCVPPNGDHNSSSNSSSVVSRCACVFVQDWGFIFGADDCQLHDHSTTITAIFTHYVSGTDGGDRDDGDPVVSVSNVVRRVVVVVSSVVSCVVNVRDTPD

Sequence (646 aa):
MARVEKPRKVILVGDGAVGSTFAFSMVQQGIAEELGIIDIAKEHVEGDAIDLADATPWTFPKNIYAADYADCKDADLVVITAGAPQKPGETRLDLVNKNLKILSSIVEPVVESGFEGIFLVVANPVDILTHATWKISGFPKDRVIGSGTSLDTGRLQKVIGKMEHVDPRSVNAYMLGEHGDTEFPVWSYNNVGGVKVSDWVKAHGMDESKLEEIHKEVADMAYDIINKKGATFYGIGTASAMIAKAILNDEHRVLPLSVAMDGQYGLHDLHIGTPAVVGRNGLEQIIEMPLTADEQAKMEASAKQLKEVMDKAFEETGVKVRQMARVEKPRKVILVGDGAVGSTFAFSMVQQGIAEELGIIDIAKEHVEGDAIDLADATPWTFPKNIYAADYADCKDADLVVITAGAPQKPGETRLDLVNKNLKILSSIVEPVVESGFEGIFLVVANPVDILTHATWKISGFPKDRVIGSGTSLDTGRLQKVIGKMEHVDPRSVNAYMLGEHGDTEFPVWSYNNVGGVKVSDWVKAHGMDESKLEEIHKEVADMAYDIINKKGATFYGIGTASAMIAKAILNDEHRVLPLSVAMDGQYGLHDLHIGTPAVVGRNGLEQIIEMPLTADEQAKMEASAKQLKEVMDKAFEETGVKVRQ